Protein 4WVI (pdb70)

Radius of gyration: 27.49 Å; Cα contacts (8 Å, |Δi|>4): 1178; chains: 2; bounding box: 44×79×68 Å

Secondary structure (P-SEA, 3-state):
ccbbbbbbccccaaaaaaaaaaaaaaaccbbbbbbbcccccccccccccccccccccccccccaaaaaacccccccccaaaaaaccaaaaaaacccccccccccbbbbbbbbbcccccccccccccaaaaaaaaaaaacccccccccccccccccccccccccccccccccccccccccccaaaaaaaaaaaaaaaaccccccccaaaaaaaaaaccccbbbbcccaaaaaaaaccbbbbbcccccccccccccccccbbbbbcccccaaaaaaaaccccccaaaaaaaaaaccccccccaaaaaaaaccaaaaaaaaaaaaccccccccaaaaaaaaaaaaaaaaaaccccaaaaaaaaaaaaabbbbbbbbcccccccccccbbbbbbcccccccccccccbbbbcccccbbbbbbbcccccbbbbbcccccccccbbbbcccaaaaaacccccccccccccccccccccccccccccbbbbbbcccccccccccccccccccccbbbbbbbccccccc/cccccbbbbcc

InterPro domains:
  IPR006059 Bacterial-type extracellular solute-binding protein [PF01547] (46-314)
  IPR006060 Maltose/Cyclodextrin ABC transporter, substrate-binding protein [PR00181] (36-54)
  IPR006060 Maltose/Cyclodextrin ABC transporter, substrate-binding protein [PR00181] (70-88)
  IPR006060 Maltose/Cyclodextrin ABC transporter, substrate-binding protein [PR00181] (130-149)
  IPR006060 Maltose/Cyclodextrin ABC transporter, substrate-binding protein [PR00181] (151-170)
  IPR006060 Maltose/Cyclodextrin ABC transporter, substrate-binding protein [PR00181] (171-190)
  IPR006060 Maltose/Cyclodextrin ABC transporter, substrate-binding protein [PR00181] (233-252)
  IPR006060 Maltose/Cyclodextrin ABC transporter, substrate-binding protein [PR00181] (299-320)
  IPR006060 Maltose/Cyclodextrin ABC transporter, substrate-binding protein [PR00181] (357-376)
  IPR006061 Solute-binding family 1, conserved site [PS01037] (133-150)

Solvent-accessible surface area: 24116 Å² total; per-residue (Å²): 172,153,70,0,30,0,24,3,34,37,37,24,1,62,93,2,2,29,98,8,1,117,102,0,73,160,76,55,56,31,36,24,56,28,74,84,42,192,73,0,23,77,23,0,59,143,43,1,81,79,90,29,1,12,0,0,3,47,14,2,6,47,1,0,20,11,17,32,72,34,25,20,14,89,8,91,10,91,76,70,8,58,97,99,1,56,92,104,0,10,97,8,1,102,28,106,59,100,13,8,0,0,0,2,0,6,8,0,0,2,1,0,22,10,90,109,33,13,97,120,41,8,73,40,3,79,80,2,43,78,25,2,41,126,6,96,96,120,69,59,15,0,2,38,1,9,5,53,70,4,37,14,0,4,1,2,2,5,2,44,38,7,62,3,8,72,117,101,158,59,57,53,70,53,180,44,13,1,1,45,44,82,5,0,59,25,0,0,58,31,0,13,57,2,22,150,92,165,34,16,90,26,108,8,48,55,70,82,3,38,44,7,1,24,138,15,78,0,0,0,6,2,9,1,0,11,4,2,22,56,3,77,110,38,176,22,71,34,8,21,36,70,6,2,37,10,111,57,72,34,3,68,1,13,10,0,1,5,0,0,0,6,6,37,58,7,72,7,72,130,50,0,69,68,0,0,14,77,33,2,1,32,56,127,4,0,98,24,6,26,86,38,40,16,7,0,6,2,0,6,68,60,25,13,109,96,27,54,149,38,107,66,9,55,11,0,51,79,2,10,122,97,18,94,70,7,3,18,27,51,18,2,54,30,0,21,139,4,1,55,55,2,2,53,27,4,13,58,60,131,42,82,18,86,88,2,1,139,66,2,46,88,78,0,23,30,71,76,39,79,12,37,1,37,29,102,17,0,32,48,39,2,104,89,43,63,210,17,42,0,48,59,30,30,210,70,107,56,22,108,81,27,32,3,0,0,2,93,36,77,116,145,38,24,55,0,4,20,0,3,0,25,44,48,10,92,1,40,0,110,64,30,37,2,65,13,88,62,61,138,58,102,12,92,49,3,75,121,18,60,149,114,85,173,32,116,117,6,15,19,90,26,58,0,73,94,18,69,95,19,66,109,93,30,21,61,2,37,187,22,46,16,0,0,0,0,0,29,3,68,96,12,64,0,0,62,69,72,0,4,6,44,64,91,49,20,20,0,50,10,58,101,210,144,198,51,130,95,178,192,82,28,79,33,67,102,72,56,78,0,97,15

Structure (mmCIF, N/CA/C/O backbone):
data_4WVI
#
_entry.id   4WVI
#
_cell.length_a   63.989
_cell.length_b   80.232
_cell.length_c   119.879
_cell.angle_alpha   90.000
_cell.angle_beta   90.000
_cell.angle_gamma   90.000
#
_symmetry.space_group_name_H-M   'P 21 21 21'
#
loop_
_entity.id
_entity.type
_entity.pdbx_description
1 polymer 'Maltose-binding periplasmic protein,Signal peptidase IB'
2 polymer 'substrate peptide (pep2)'
3 branched alpha-D-glucopyranose-(1-4)-alpha-D-glucopyranose
4 water water
#
loop_
_atom_site.group_PDB
_atom_site.id
_atom_site.type_symbol
_atom_site.label_atom_id
_atom_site.label_alt_id
_atom_site.label_comp_id
_atom_site.label_asym_id
_atom_site.label_entity_id
_atom_site.label_seq_id
_atom_site.pdbx_PDB_ins_code
_atom_site.Cartn_x
_atom_site.Cartn_y
_atom_site.Cartn_z
_atom_site.occupancy
_atom_site.B_iso_or_equiv
_atom_site.auth_seq_id
_atom_site.auth_comp_id
_atom_site.auth_asym_id
_atom_site.auth_atom_id
_atom_site.pdbx_PDB_model_num
ATOM 1 N N . HIS A 1 10 ? 24.371 42.124 20.056 1.00 43.99 10 HIS A N 1
ATOM 2 C CA . HIS A 1 10 ? 23.596 43.223 20.721 1.00 44.96 10 HIS A CA 1
ATOM 3 C C . HIS A 1 10 ? 23.709 44.577 20.018 1.00 46.27 10 HIS A C 1
ATOM 4 O O . HIS A 1 10 ? 22.765 45.366 20.040 1.00 46.36 10 HIS A O 1
ATOM 11 N N . HIS A 1 11 ? 24.854 44.839 19.395 1.00 48.90 11 HIS A N 1
ATOM 12 C CA . HIS A 1 11 ? 25.126 46.152 18.819 1.00 54.08 11 HIS A CA 1
ATOM 13 C C . HIS A 1 11 ? 24.376 46.424 17.510 1.00 53.56 11 HIS A C 1
ATOM 14 O O . HIS A 1 11 ? 23.903 47.537 17.304 1.00 50.70 11 HIS A O 1
ATOM 21 N N . MET A 1 12 ? 24.238 45.401 16.661 1.00 52.76 12 MET A N 1
ATOM 22 C CA . MET A 1 12 ? 23.766 45.580 15.278 1.00 50.53 12 MET A CA 1
ATOM 23 C C . MET A 1 12 ? 22.591 44.661 14.865 1.00 42.88 12 MET A C 1
ATOM 24 O O . MET A 1 12 ? 22.096 43.872 15.672 1.00 46.85 12 MET A O 1
ATOM 29 N N . LEU A 1 13 ? 22.116 44.824 13.627 1.00 34.16 13 LEU A N 1
ATOM 30 C CA . LEU A 1 13 ? 21.084 43.945 13.038 1.00 29.46 13 LEU A CA 1
ATOM 31 C C . LEU A 1 13 ? 21.676 43.180 11.874 1.00 25.74 13 LEU A C 1
ATOM 32 O O . LEU A 1 13 ? 22.337 43.762 11.018 1.00 25.68 13 LEU A O 1
ATOM 37 N N . VAL A 1 14 ? 21.437 41.878 11.863 1.00 23.24 14 VAL A N 1
ATOM 38 C CA . VAL A 1 14 ? 21.836 41.020 10.766 1.00 23.02 14 VAL A CA 1
ATOM 39 C C . VAL A 1 14 ? 20.565 40.593 10.041 1.00 21.24 14 VAL A C 1
ATOM 40 O O . VAL A 1 14 ? 19.603 40.177 10.667 1.00 20.71 14 VAL A O 1
ATOM 44 N N . ILE A 1 15 ? 20.573 40.733 8.726 1.00 21.61 15 ILE A N 1
ATOM 45 C CA . ILE A 1 15 ? 19.398 40.478 7.917 1.00 21.74 15 ILE A CA 1
ATOM 46 C C . ILE A 1 15 ? 19.744 39.497 6.816 1.00 22.05 15 ILE A C 1
ATOM 47 O O . ILE A 1 15 ? 20.751 39.659 6.117 1.00 22.00 15 ILE A O 1
ATOM 52 N N . TRP A 1 16 ? 18.888 38.486 6.670 1.00 21.53 16 TRP A N 1
ATOM 53 C CA . TRP A 1 16 ? 19.000 37.517 5.596 1.00 21.04 16 TRP A CA 1
ATOM 54 C C . TRP A 1 16 ? 17.897 37.766 4.574 1.00 19.64 16 TRP A C 1
ATOM 55 O O . TRP A 1 16 ? 16.733 37.907 4.947 1.00 18.51 16 TRP A O 1
ATOM 66 N N . ILE A 1 17 ? 18.274 37.827 3.293 1.00 19.35 17 ILE A N 1
ATOM 67 C CA . ILE A 1 17 ? 17.311 37.947 2.200 1.00 19.78 17 ILE A CA 1
ATOM 68 C C . ILE A 1 17 ? 17.841 37.172 1.003 1.00 20.30 17 ILE A C 1
ATOM 69 O O . ILE A 1 17 ? 19.049 36.981 0.866 1.00 19.27 17 ILE A O 1
ATOM 74 N N . ASN A 1 18 ? 16.947 36.701 0.142 1.00 21.09 18 ASN A N 1
ATOM 75 C CA . ASN A 1 18 ? 17.376 35.844 -0.950 1.00 21.50 18 ASN A CA 1
ATOM 76 C C . ASN A 1 18 ? 18.216 36.578 -1.994 1.00 21.07 18 ASN A C 1
ATOM 77 O O . ASN A 1 18 ? 18.024 37.765 -2.249 1.00 19.19 18 ASN A O 1
ATOM 82 N N . GLY A 1 19 ? 19.125 35.832 -2.627 1.00 22.16 19 GLY A N 1
ATOM 83 C CA . GLY A 1 19 ? 20.092 36.402 -3.538 1.00 22.59 19 GLY A CA 1
ATOM 84 C C . GLY A 1 19 ? 19.511 36.972 -4.814 1.00 23.06 19 GLY A C 1
ATOM 85 O O . GLY A 1 19 ? 20.202 37.687 -5.531 1.00 24.49 19 GLY A O 1
ATOM 86 N N . ASP A 1 20 ? 18.250 36.654 -5.108 1.00 22.52 20 ASP A N 1
ATOM 87 C CA . ASP A 1 20 ? 17.575 37.209 -6.285 1.00 22.17 20 ASP A CA 1
ATOM 88 C C . ASP A 1 20 ? 16.845 38.531 -5.999 1.00 21.48 20 ASP A C 1
ATOM 89 O O . ASP A 1 20 ? 16.295 39.139 -6.911 1.00 20.86 20 ASP A O 1
ATOM 94 N N . LYS A 1 21 ? 16.872 38.986 -4.746 1.00 20.80 21 LYS A N 1
ATOM 95 C CA . LYS A 1 21 ? 16.163 40.200 -4.331 1.00 20.40 21 LYS A CA 1
ATOM 96 C C . LYS A 1 21 ? 17.124 41.400 -4.243 1.00 20.03 21 LYS A C 1
ATOM 97 O O . LYS A 1 21 ? 18.338 41.260 -4.409 1.00 18.29 21 LYS A O 1
ATOM 103 N N . GLY A 1 22 ? 16.574 42.580 -3.995 1.00 20.17 22 GLY A N 1
ATOM 104 C CA . GLY A 1 22 ? 17.371 43.807 -4.030 1.00 21.14 22 GLY A CA 1
ATOM 105 C C . GLY A 1 22 ? 18.186 44.036 -2.766 1.00 20.69 22 GLY A C 1
ATOM 106 O O . GLY A 1 22 ? 17.949 45.007 -2.046 1.00 20.87 22 GLY A O 1
ATOM 107 N N . TYR A 1 23 ? 19.154 43.164 -2.501 1.00 21.08 23 TYR A N 1
ATOM 108 C CA . TYR A 1 23 ? 19.883 43.211 -1.228 1.00 21.61 23 TYR A CA 1
ATOM 109 C C . TYR A 1 23 ? 20.811 44.413 -1.090 1.00 21.34 23 TYR A C 1
ATOM 110 O O . TYR A 1 23 ? 21.033 44.874 0.019 1.00 20.03 23 TYR A O 1
ATOM 119 N N . ASN A 1 24 ? 21.343 44.905 -2.202 1.00 21.55 24 ASN A N 1
ATOM 120 C CA . ASN A 1 24 ? 22.060 46.173 -2.196 1.00 23.76 24 ASN A CA 1
ATOM 121 C C . ASN A 1 24 ? 21.170 47.360 -1.848 1.00 23.04 24 ASN A C 1
ATOM 122 O O . ASN A 1 24 ? 21.575 48.226 -1.081 1.00 23.01 24 ASN A O 1
ATOM 127 N N . GLY A 1 25 ? 19.959 47.395 -2.393 1.00 22.05 25 GLY A N 1
ATOM 128 C CA . GLY A 1 25 ? 18.994 48.423 -2.014 1.00 21.19 25 GLY A CA 1
ATOM 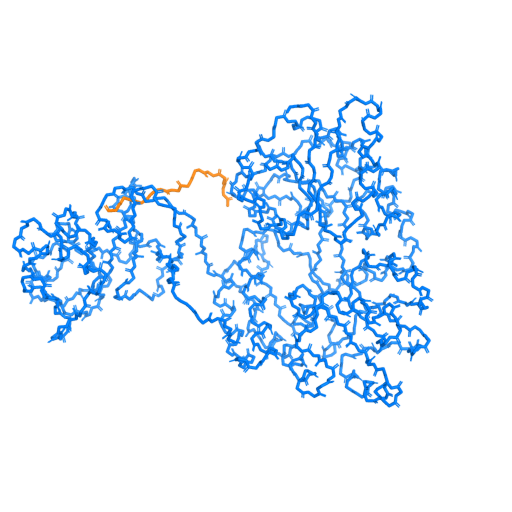129 C C . GLY A 1 25 ? 18.653 48.349 -0.539 1.00 20.77 25 GLY A C 1
AT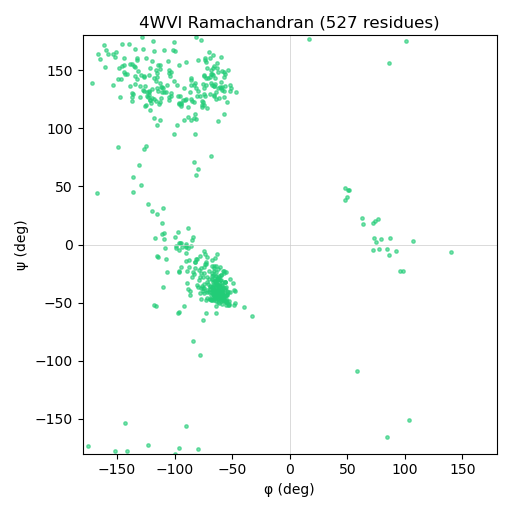OM 130 O O . GLY A 1 25 ? 18.579 49.371 0.150 1.00 20.19 25 GLY A O 1
ATOM 131 N N . LEU A 1 26 ? 18.445 47.137 -0.043 1.00 19.99 26 LEU A N 1
ATOM 132 C CA . LEU A 1 26 ? 18.145 46.946 1.365 1.00 20.76 26 LEU A CA 1
ATOM 133 C C . LEU A 1 26 ? 19.314 47.403 2.258 1.00 21.13 26 LEU A C 1
ATOM 134 O O . LEU A 1 26 ? 19.082 47.924 3.363 1.00 21.36 26 LEU A O 1
ATOM 139 N N . ALA A 1 27 ? 20.543 47.203 1.785 1.00 21.89 27 ALA A N 1
ATOM 140 C CA . ALA A 1 27 ? 21.729 47.680 2.501 1.00 23.63 27 ALA A CA 1
ATOM 141 C C . ALA A 1 27 ? 21.758 49.206 2.575 1.00 25.13 27 ALA A C 1
ATOM 142 O O . ALA A 1 27 ? 22.204 49.757 3.582 1.00 25.47 27 ALA A O 1
ATOM 144 N N . GLN A 1 28 ? 21.264 49.879 1.537 1.00 25.51 28 GLN A N 1
ATOM 145 C CA . GLN A 1 28 ? 21.143 51.337 1.557 1.00 26.50 28 GLN A CA 1
ATOM 146 C C . GLN A 1 28 ? 20.175 51.813 2.631 1.00 25.90 28 GLN A C 1
ATOM 147 O O . GLN A 1 28 ? 20.466 52.770 3.347 1.00 25.25 28 GLN A O 1
ATOM 153 N N . VAL A 1 29 ? 19.033 51.144 2.759 1.00 24.15 29 VAL A N 1
ATOM 154 C CA . VAL A 1 29 ? 18.122 51.432 3.854 1.00 23.44 29 VAL A CA 1
ATOM 155 C C . VAL A 1 29 ? 18.850 51.210 5.198 1.00 24.10 29 VAL A C 1
ATOM 156 O O . VAL A 1 29 ? 18.706 51.997 6.143 1.00 23.59 29 VAL A O 1
ATOM 160 N N . GLY A 1 30 ? 19.625 50.138 5.276 1.00 23.11 30 GLY A N 1
ATOM 161 C CA . GLY A 1 30 ? 20.436 49.857 6.457 1.00 23.93 30 GLY A CA 1
ATOM 162 C C . GLY A 1 30 ? 21.420 50.979 6.786 1.00 24.75 30 GLY A C 1
ATOM 163 O O . GLY A 1 30 ? 21.599 51.312 7.960 1.00 23.25 30 GLY A O 1
ATOM 164 N N . LYS A 1 31 ? 22.050 51.552 5.763 1.00 25.80 31 LYS A N 1
ATOM 165 C CA . LYS A 1 31 ? 22.985 52.670 5.951 1.00 28.19 31 LYS A CA 1
ATOM 166 C C . LYS A 1 31 ? 22.282 53.920 6.508 1.00 28.17 31 LYS A C 1
ATOM 167 O O . LYS A 1 31 ? 22.797 54.590 7.412 1.00 26.55 31 LYS A O 1
ATOM 173 N N . LYS A 1 32 ? 21.099 54.220 5.979 1.00 26.56 32 LYS A N 1
ATOM 174 C CA . LYS A 1 32 ? 20.266 55.284 6.522 1.00 27.86 32 LYS A CA 1
ATOM 175 C C . LYS A 1 32 ? 19.945 55.055 8.011 1.00 26.85 32 LYS A C 1
ATOM 176 O O . LYS A 1 32 ? 20.093 55.968 8.813 1.00 26.81 32 LYS A O 1
ATOM 182 N N . PHE A 1 33 ? 19.529 53.846 8.382 1.00 25.24 33 PHE A N 1
ATOM 183 C CA . PHE A 1 33 ? 19.233 53.507 9.777 1.00 24.90 33 PHE A CA 1
ATOM 184 C C . PHE A 1 33 ? 20.481 53.708 10.642 1.00 27.35 33 PHE A C 1
ATOM 185 O O . PHE A 1 33 ? 20.387 54.194 11.773 1.00 26.36 33 PHE A O 1
ATOM 193 N N . GLU A 1 34 ? 21.634 53.314 10.109 1.00 28.55 34 GLU A N 1
ATOM 194 C CA . GLU A 1 34 ? 22.896 53.486 10.811 1.00 32.76 34 GLU A CA 1
ATOM 195 C C . GLU A 1 34 ? 23.218 54.964 10.970 1.00 33.27 34 GLU A C 1
ATOM 196 O O . GLU A 1 34 ? 23.586 55.395 12.054 1.00 35.53 34 GLU A O 1
ATOM 202 N N . LYS A 1 35 ? 23.063 55.735 9.901 1.00 35.24 35 LYS A N 1
ATOM 203 C CA . LYS A 1 35 ? 23.332 57.170 9.964 1.00 37.74 35 LYS A CA 1
ATOM 204 C C . LYS A 1 35 ? 22.471 57.852 11.029 1.00 35.98 35 LYS A C 1
ATOM 205 O O . LYS A 1 35 ? 22.998 58.627 11.815 1.00 35.99 35 LYS A O 1
ATOM 211 N N . ASP A 1 36 ? 21.172 57.535 11.075 1.00 33.36 36 ASP A N 1
ATOM 212 C CA . ASP A 1 36 ? 20.257 58.070 12.094 1.00 32.38 36 ASP A CA 1
ATOM 213 C C . ASP A 1 36 ? 20.506 57.560 13.516 1.00 32.92 36 ASP A C 1
ATOM 214 O O . ASP A 1 36 ? 20.370 58.317 14.480 1.00 33.77 36 ASP A O 1
ATOM 219 N N . THR A 1 37 ? 20.809 56.274 13.654 1.00 33.06 37 THR A N 1
ATOM 220 C CA . THR A 1 37 ? 20.796 55.614 14.964 1.00 32.48 37 THR A CA 1
ATOM 221 C C . THR A 1 37 ? 22.148 55.126 15.464 1.00 31.76 37 THR A C 1
ATOM 222 O O . THR A 1 37 ? 22.249 54.688 16.599 1.00 33.64 37 THR A O 1
ATOM 226 N N . GLY A 1 38 ? 23.162 55.134 14.617 1.00 32.17 38 GLY A N 1
ATOM 227 C CA . GLY A 1 38 ? 24.435 54.502 14.954 1.00 33.71 38 GLY A CA 1
ATOM 228 C C . GLY A 1 38 ? 24.458 52.975 14.968 1.00 34.01 38 GLY A C 1
ATOM 229 O O . GLY A 1 38 ? 25.515 52.389 15.126 1.00 35.22 38 GLY A O 1
ATOM 230 N N . ILE A 1 39 ? 23.313 52.324 14.773 1.00 34.25 39 ILE A N 1
ATOM 231 C CA . ILE A 1 39 ? 23.233 50.860 14.808 1.00 33.59 39 ILE A CA 1
ATOM 232 C C . ILE A 1 39 ? 23.521 50.274 13.421 1.00 32.18 39 ILE A C 1
ATOM 233 O O . ILE A 1 39 ? 22.797 50.556 12.456 1.00 31.48 39 ILE A O 1
ATOM 238 N N . LYS A 1 40 ? 24.574 49.468 13.319 1.00 29.91 40 LYS A N 1
ATOM 239 C CA . LYS A 1 40 ? 25.005 48.920 12.032 1.00 30.86 40 LYS A CA 1
ATOM 240 C C . LYS A 1 40 ? 24.028 47.840 11.560 1.00 29.71 40 LYS A C 1
ATOM 241 O O . LYS A 1 40 ? 23.490 47.088 12.366 1.00 29.77 40 LYS A O 1
ATOM 243 N N . VAL A 1 41 ? 23.805 47.793 10.252 1.00 29.24 41 VAL A N 1
ATOM 244 C CA . VAL A 1 41 ? 22.921 46.805 9.638 1.00 29.38 41 VAL A CA 1
ATOM 245 C C . VAL A 1 41 ? 23.722 46.012 8.624 1.00 27.14 41 VAL A C 1
ATOM 246 O O . VAL A 1 41 ? 24.332 46.586 7.749 1.00 27.64 41 VAL A O 1
ATOM 250 N N . THR A 1 42 ? 23.734 44.692 8.757 1.00 26.27 42 THR A N 1
ATOM 251 C CA . THR A 1 42 ? 24.455 43.844 7.818 1.00 25.74 42 THR A CA 1
ATOM 252 C C . THR A 1 42 ? 23.496 42.939 7.047 1.00 24.20 42 THR A C 1
ATOM 253 O O . THR A 1 42 ? 22.758 42.167 7.647 1.00 23.14 42 THR A O 1
ATOM 257 N N . VAL A 1 43 ? 23.535 43.022 5.721 1.00 23.50 43 VAL A N 1
ATOM 258 C CA . VAL A 1 43 ? 22.648 42.237 4.879 1.00 23.21 43 VAL A CA 1
ATOM 259 C C . VAL A 1 43 ? 23.414 41.091 4.248 1.00 22.98 43 VAL A C 1
ATOM 260 O O . VAL A 1 43 ? 24.435 41.302 3.596 1.00 24.03 43 VAL A O 1
ATOM 264 N N . GLU A 1 44 ? 22.918 39.879 4.463 1.00 23.28 44 GLU A N 1
ATOM 265 C CA . GLU A 1 44 ? 23.497 38.675 3.881 1.00 24.53 44 GLU A CA 1
ATOM 266 C C . GLU A 1 44 ? 22.473 37.922 3.017 1.00 23.46 44 GLU A C 1
ATOM 267 O O . GLU A 1 44 ? 21.262 38.005 3.260 1.00 20.47 44 GLU A O 1
ATOM 273 N N . HIS A 1 45 ? 22.977 37.194 2.020 1.00 22.17 45 HIS A N 1
ATOM 274 C CA . HIS A 1 45 ? 22.133 36.380 1.150 1.00 23.26 45 HIS A CA 1
ATOM 275 C C . HIS A 1 45 ? 22.680 34.970 1.003 1.00 23.03 45 HIS A C 1
ATOM 276 O O . HIS A 1 45 ? 23.102 34.575 -0.078 1.00 24.22 45 HIS A O 1
ATOM 283 N N . PRO A 1 46 ? 22.646 34.186 2.087 1.00 23.51 46 PRO A N 1
ATOM 284 C CA . PRO A 1 46 ? 23.232 32.854 2.028 1.00 24.22 46 PRO A CA 1
ATOM 285 C C . PRO A 1 46 ? 22.445 31.918 1.125 1.00 24.70 46 PRO A C 1
ATOM 286 O O . PRO A 1 46 ? 21.220 32.022 1.023 1.00 24.25 46 PRO A O 1
ATOM 290 N N . TYR A 1 47 ? 23.156 31.012 0.478 1.00 24.56 47 TYR A N 1
ATOM 291 C CA . TYR A 1 47 ? 22.545 29.992 -0.368 1.00 24.71 47 TYR A CA 1
ATOM 292 C C . TYR A 1 47 ? 21.569 29.130 0.432 1.00 22.90 47 TYR A C 1
ATOM 293 O O . TYR A 1 47 ? 21.877 28.685 1.537 1.00 22.41 47 TYR A O 1
ATOM 302 N N . LYS A 1 48 ? 20.381 28.906 -0.114 1.00 22.50 48 LYS A N 1
ATOM 303 C CA . LYS A 1 48 ? 19.331 28.156 0.590 1.00 23.17 48 LYS A CA 1
ATOM 304 C C . LYS A 1 48 ? 19.114 28.635 2.025 1.00 22.17 48 LYS A C 1
ATOM 305 O O . LYS A 1 48 ? 19.021 27.850 2.969 1.00 21.67 48 LYS A O 1
ATOM 311 N N . LEU A 1 49 ? 18.981 29.944 2.187 1.00 21.65 49 LEU A N 1
ATOM 312 C CA . LEU A 1 49 ? 18.837 30.506 3.518 1.00 21.36 49 LEU A CA 1
ATOM 313 C C . LEU A 1 49 ? 17.581 29.995 4.204 1.00 21.54 49 LEU A C 1
ATOM 314 O O . LEU A 1 49 ? 17.553 29.873 5.431 1.00 21.94 49 LEU A O 1
ATOM 319 N N . GLU A 1 50 ? 16.553 29.683 3.411 1.00 21.47 50 GLU A N 1
ATOM 320 C CA . GLU A 1 50 ? 15.271 29.243 3.952 1.00 22.72 50 GLU A CA 1
ATOM 321 C C . GLU A 1 50 ? 15.382 27.885 4.624 1.00 23.27 50 GLU A C 1
ATOM 322 O O . GLU A 1 50 ? 14.572 27.569 5.492 1.00 23.72 50 GLU A O 1
ATOM 328 N N . GLU A 1 51 ? 16.375 27.101 4.207 1.00 24.32 51 GLU A N 1
ATOM 329 C CA . GLU A 1 51 ? 16.719 25.828 4.847 1.00 26.92 51 GLU A CA 1
ATOM 330 C C . GLU A 1 51 ? 17.693 26.017 6.008 1.00 27.31 51 GLU A C 1
ATOM 331 O O . GLU A 1 51 ? 17.557 25.360 7.027 1.00 29.86 51 GLU A O 1
ATOM 337 N N . LYS A 1 52 ? 18.677 26.903 5.852 1.00 28.24 52 LYS A N 1
ATOM 338 C CA . LYS A 1 52 ? 19.644 27.182 6.929 1.00 28.87 52 LYS A CA 1
ATOM 339 C C . LYS A 1 52 ? 19.012 27.827 8.173 1.00 29.13 52 LYS A C 1
ATOM 340 O O . LYS A 1 52 ? 19.458 27.586 9.301 1.00 29.83 52 LYS A O 1
ATOM 342 N N . PHE A 1 53 ? 17.962 28.627 7.999 1.00 29.70 53 PHE A N 1
ATOM 343 C CA . PHE A 1 53 ? 17.442 29.412 9.128 1.00 27.92 53 PHE A CA 1
ATOM 344 C C . PHE A 1 53 ? 17.074 28.613 10.384 1.00 30.42 53 PHE A C 1
ATOM 345 O O . PHE A 1 53 ? 17.476 29.001 11.482 1.00 30.82 53 PHE A O 1
ATOM 353 N N . PRO A 1 54 ? 16.305 27.513 10.244 1.00 31.81 54 PRO A N 1
ATOM 354 C CA . PRO A 1 54 ? 15.988 26.715 11.443 1.00 34.80 54 PRO A CA 1
ATOM 355 C C . PRO A 1 54 ? 17.220 26.130 12.132 1.00 37.84 54 PRO A C 1
ATOM 356 O O . PRO A 1 54 ? 17.257 26.068 13.359 1.00 41.47 54 PRO A O 1
ATOM 360 N N . GLN A 1 55 ? 18.222 25.737 11.346 1.00 41.95 55 GLN A N 1
ATOM 361 C CA . GLN A 1 55 ? 19.486 25.236 11.879 1.00 43.54 55 GLN A CA 1
ATOM 362 C C . GLN A 1 55 ? 20.070 26.215 12.886 1.00 44.55 55 GLN A C 1
ATOM 363 O O . GLN A 1 55 ? 20.428 25.829 13.995 1.00 45.06 55 GLN A O 1
ATOM 369 N N . VAL A 1 56 ? 20.182 27.481 12.482 1.00 42.60 56 VAL A N 1
ATOM 370 C CA . VAL A 1 56 ? 20.948 28.474 13.239 1.00 42.32 56 VAL A CA 1
ATOM 371 C C . VAL A 1 56 ? 20.111 29.328 14.181 1.00 42.66 56 VAL A C 1
ATOM 372 O O . VAL A 1 56 ? 20.643 29.871 15.138 1.00 45.14 56 VAL A O 1
ATOM 376 N N . ALA A 1 57 ? 18.814 29.445 13.914 1.00 41.80 57 ALA A N 1
ATOM 377 C CA . ALA A 1 57 ? 17.953 30.421 14.601 1.00 44.76 57 ALA A CA 1
ATOM 378 C C . ALA A 1 57 ? 18.223 30.585 16.104 1.00 48.18 57 ALA A C 1
ATOM 379 O O . ALA A 1 57 ? 18.429 31.707 16.580 1.00 48.58 57 ALA A O 1
ATOM 381 N N . ALA A 1 58 ? 18.209 29.473 16.837 1.00 51.95 58 ALA A N 1
ATOM 382 C CA . ALA A 1 58 ? 18.517 29.474 18.272 1.00 55.64 58 ALA A CA 1
ATOM 383 C C . ALA A 1 58 ? 19.966 29.895 18.517 1.00 58.97 58 ALA A C 1
ATOM 384 O O . ALA A 1 58 ? 20.227 30.889 19.195 1.00 57.83 58 ALA A O 1
ATOM 386 N N . THR A 1 59 ? 20.896 29.137 17.938 1.00 62.59 59 THR A N 1
ATOM 387 C CA . THR A 1 59 ? 22.333 29.393 18.060 1.00 63.73 59 THR A CA 1
ATOM 388 C C . THR A 1 59 ? 22.750 30.676 17.336 1.00 66.09 59 THR A C 1
ATOM 389 O O . THR A 1 59 ? 23.338 30.624 16.252 1.00 61.02 59 THR A O 1
ATOM 391 N N . GLY A 1 60 ? 22.452 31.820 17.949 1.00 67.60 60 GLY A N 1
ATOM 392 C CA . GLY A 1 60 ? 22.707 33.127 17.341 1.00 66.90 60 GLY A CA 1
ATOM 393 C C . GLY A 1 60 ? 24.158 33.364 16.964 1.00 64.77 60 GLY A C 1
ATOM 394 O O . GLY A 1 60 ? 24.541 33.216 15.802 1.00 59.40 60 GLY A O 1
ATOM 395 N N . GLY A 1 62 ? 22.183 33.114 14.075 1.00 31.54 62 GLY A N 1
ATOM 396 C CA . GLY A 1 62 ? 21.257 33.412 12.980 1.00 30.57 62 GLY A CA 1
ATOM 397 C C . GLY A 1 62 ? 20.999 34.907 12.818 1.00 29.08 62 GLY A C 1
ATOM 398 O O . GLY A 1 62 ? 21.489 35.714 13.601 1.00 29.40 62 GLY A O 1
ATOM 399 N N . PRO A 1 63 ? 20.214 35.289 11.800 1.00 26.21 63 PRO A N 1
ATOM 400 C CA . PRO A 1 63 ? 19.887 36.698 11.593 1.00 23.62 63 PRO A CA 1
ATOM 401 C C . PRO A 1 63 ? 18.894 37.219 12.604 1.00 21.64 63 PRO A C 1
ATOM 402 O O . PRO A 1 63 ? 18.142 36.446 13.180 1.00 21.70 63 PRO A O 1
ATOM 406 N N . ASP A 1 64 ? 18.854 38.531 12.786 1.00 20.37 64 ASP A N 1
ATOM 407 C CA . ASP A 1 64 ? 17.780 39.139 13.571 1.00 20.04 64 ASP A CA 1
ATOM 408 C C . ASP A 1 64 ? 16.490 39.197 12.777 1.00 18.66 64 ASP A C 1
ATOM 409 O O . ASP A 1 64 ? 15.411 39.076 13.347 1.00 18.86 64 ASP A O 1
ATOM 414 N N . ILE A 1 65 ? 16.628 39.425 11.477 1.00 18.13 65 ILE A N 1
ATOM 415 C CA . ILE A 1 65 ? 15.504 39.529 10.561 1.00 17.89 65 ILE A CA 1
ATOM 416 C C . ILE A 1 65 ? 15.719 38.590 9.383 1.00 17.66 65 ILE A C 1
ATOM 417 O O . ILE A 1 65 ? 16.787 38.568 8.779 1.00 17.59 65 ILE A O 1
ATOM 422 N N . ILE A 1 66 ? 14.681 37.831 9.047 1.00 17.72 66 ILE A N 1
ATOM 423 C CA . ILE A 1 66 ? 14.730 36.968 7.865 1.00 17.42 66 ILE A CA 1
ATOM 424 C C . ILE A 1 66 ? 13.599 37.326 6.898 1.00 16.50 66 ILE A C 1
ATOM 425 O O . ILE A 1 66 ? 12.434 37.423 7.308 1.00 16.33 66 ILE A O 1
ATOM 430 N N . PHE A 1 67 ? 13.968 37.486 5.635 1.00 15.82 67 PHE A N 1
ATOM 431 C CA . PHE A 1 67 ? 13.040 37.755 4.545 1.00 16.39 67 PHE A CA 1
ATOM 432 C C . PHE A 1 67 ? 12.847 36.493 3.708 1.00 16.11 67 PHE A C 1
ATOM 433 O O . PHE A 1 67 ? 13.817 35.884 3.262 1.00 16.87 67 PHE A O 1
ATOM 441 N N . TRP A 1 68 ? 11.598 36.111 3.511 1.00 15.92 68 TRP A N 1
ATOM 442 C CA . TRP A 1 68 ? 11.230 35.048 2.577 1.00 15.99 68 TRP A CA 1
ATOM 443 C C . TRP A 1 68 ? 9.746 35.222 2.238 1.00 15.65 68 TRP A C 1
ATOM 444 O O . TRP A 1 68 ? 9.030 36.009 2.876 1.00 15.08 68 TRP A O 1
ATOM 455 N N . ALA A 1 69 ? 9.279 34.520 1.211 1.00 14.32 69 ALA A N 1
ATOM 456 C CA . ALA A 1 69 ? 7.873 34.469 0.959 1.00 13.74 69 ALA A CA 1
ATOM 457 C C . ALA A 1 69 ? 7.185 33.895 2.191 1.00 13.21 69 ALA A C 1
ATOM 458 O O . ALA A 1 69 ? 7.766 33.088 2.925 1.00 12.68 69 ALA A O 1
ATOM 460 N N . HIS A 1 70 ? 5.957 34.325 2.420 1.00 12.69 70 HIS A N 1
ATOM 461 C CA . HIS A 1 70 ? 5.210 33.961 3.626 1.00 12.64 70 HIS A CA 1
ATOM 462 C C . HIS A 1 70 ? 5.012 32.461 3.853 1.00 13.12 70 HIS A C 1
ATOM 463 O O . HIS A 1 70 ? 4.735 32.047 4.980 1.00 12.81 70 HIS A O 1
ATOM 470 N N . ASP A 1 71 ? 5.093 31.651 2.804 1.00 13.56 71 ASP A N 1
ATOM 471 C CA . ASP A 1 71 ? 4.763 30.238 2.929 1.00 14.84 71 ASP A CA 1
ATOM 472 C C . ASP A 1 71 ? 5.645 29.496 3.947 1.00 16.28 71 ASP A C 1
ATOM 473 O O . ASP A 1 71 ? 5.179 28.541 4.558 1.00 17.17 71 ASP A O 1
ATOM 478 N N . ARG A 1 72 ? 6.895 29.928 4.126 1.00 17.19 72 ARG A N 1
ATOM 479 C CA . ARG A 1 72 ? 7.826 29.222 5.031 1.00 18.80 72 ARG A CA 1
ATOM 480 C C . ARG A 1 72 ? 7.646 29.572 6.507 1.00 19.68 72 ARG A C 1
ATOM 481 O O . ARG A 1 72 ? 8.199 28.881 7.371 1.00 20.06 72 ARG A O 1
ATOM 489 N N . PHE A 1 73 ? 6.892 30.624 6.803 1.00 18.94 73 PHE A N 1
ATOM 490 C CA . PHE A 1 73 ? 6.899 31.201 8.145 1.00 19.99 73 PHE A CA 1
ATOM 491 C C . PHE A 1 73 ? 6.093 30.434 9.174 1.00 19.95 73 PHE A C 1
ATOM 492 O O . PHE A 1 73 ? 6.433 30.483 10.357 1.00 18.17 73 PHE A O 1
ATOM 500 N N . GLY A 1 74 ? 5.048 29.722 8.747 1.00 18.95 74 GLY A N 1
ATOM 501 C CA . GLY A 1 74 ? 4.249 28.944 9.687 1.00 19.46 74 GLY A CA 1
ATOM 502 C C . GLY A 1 74 ? 5.062 27.807 10.265 1.00 20.16 74 GLY A C 1
ATOM 503 O O . GLY A 1 74 ? 4.957 27.486 11.454 1.00 20.70 74 GLY A O 1
ATOM 504 N N . GLY A 1 75 ? 5.860 27.179 9.416 1.00 19.92 75 GLY A N 1
ATOM 505 C CA . GLY A 1 75 ? 6.823 26.180 9.872 1.00 20.11 75 GLY A CA 1
ATOM 506 C C . GLY A 1 75 ? 7.780 26.770 10.899 1.00 19.84 75 GLY A C 1
ATOM 507 O O . GLY A 1 75 ? 8.015 26.172 11.968 1.00 18.74 75 GLY A O 1
ATOM 508 N N . TYR A 1 76 ? 8.314 27.950 10.592 1.00 19.32 76 TYR A N 1
ATOM 509 C CA . TYR A 1 76 ? 9.223 28.621 11.522 1.00 19.84 76 TYR A CA 1
ATOM 510 C C . TYR A 1 76 ? 8.520 28.961 12.824 1.00 20.58 76 TYR A C 1
ATOM 511 O O . TYR A 1 76 ? 9.069 28.680 13.894 1.00 21.79 76 TYR A O 1
ATOM 520 N N . ALA A 1 77 ? 7.313 29.522 12.751 1.00 20.96 77 ALA A N 1
ATOM 521 C CA . ALA A 1 77 ? 6.533 29.824 13.961 1.00 23.26 77 ALA A CA 1
ATOM 522 C C . ALA A 1 77 ? 6.210 28.589 14.811 1.00 26.40 77 ALA A C 1
ATOM 523 O O . ALA A 1 77 ? 6.347 28.626 16.046 1.00 28.22 77 ALA A O 1
ATOM 525 N N . CYS A 1 78 ? 5.752 27.518 14.155 1.00 26.09 78 CYS A N 1
ATOM 526 C CA . CYS A 1 78 ? 5.501 26.220 14.812 1.00 27.82 78 CYS A CA 1
ATOM 527 C C . CYS A 1 78 ? 6.739 25.660 15.526 1.00 27.47 78 CYS A C 1
ATOM 528 O O . CYS A 1 78 ? 6.630 24.980 16.542 1.00 28.39 78 CYS A O 1
ATOM 531 N N . SER A 1 79 ? 7.911 25.945 14.980 1.00 27.44 79 SER A N 1
ATOM 532 C CA . SER A 1 79 ? 9.166 25.550 15.601 1.00 28.63 79 SER A CA 1
ATOM 533 C C . SER A 1 79 ? 9.648 26.549 16.664 1.00 28.56 79 SER A C 1
ATOM 534 O O . SER A 1 79 ? 10.734 26.385 17.199 1.00 29.63 79 SER A O 1
ATOM 537 N N . GLY A 1 80 ? 8.860 27.583 16.948 1.00 29.07 80 GLY A N 1
ATOM 538 C CA . GLY A 1 80 ? 9.199 28.553 17.985 1.00 29.23 80 GLY A CA 1
ATOM 539 C C . GLY A 1 80 ? 10.312 29.522 17.623 1.00 28.96 80 GLY A C 1
ATOM 540 O O . GLY A 1 80 ? 10.906 30.151 18.512 1.00 29.90 80 GLY A O 1
ATOM 541 N N . LEU A 1 81 ? 10.577 29.688 16.328 1.00 26.58 81 LEU A N 1
ATOM 542 C CA . LEU A 1 81 ? 11.728 30.468 15.890 1.00 26.19 81 LEU A CA 1
ATOM 543 C C . LEU A 1 81 ? 11.490 31.962 15.664 1.00 24.94 81 LEU A C 1
ATOM 544 O O . LEU A 1 81 ? 12.449 32.708 15.416 1.00 24.21 81 LEU A O 1
ATOM 549 N N . LEU A 1 82 ? 10.236 32.391 15.738 1.00 23.87 82 LEU A N 1
ATOM 550 C CA . LEU A 1 82 ? 9.852 33.751 15.404 1.00 24.73 82 LEU A CA 1
ATOM 551 C C . LEU A 1 82 ? 9.163 34.449 16.571 1.00 24.74 82 LEU A C 1
ATOM 552 O O . LEU A 1 82 ? 8.420 33.828 17.325 1.00 26.06 82 LEU A O 1
ATOM 557 N N . ALA A 1 83 ? 9.397 35.749 16.690 1.00 23.92 83 ALA A N 1
ATOM 558 C CA . ALA A 1 83 ? 8.672 36.582 17.631 1.00 24.53 83 ALA A CA 1
ATOM 559 C C . ALA A 1 83 ? 7.372 37.059 16.993 1.00 25.68 83 ALA A C 1
ATOM 560 O O . ALA A 1 83 ? 7.322 37.326 15.797 1.00 24.10 83 ALA A O 1
ATOM 562 N N . GLU A 1 84 ? 6.321 37.133 17.798 1.00 26.62 84 GLU A N 1
ATOM 563 C CA . GLU A 1 84 ? 5.091 37.790 17.402 1.00 28.68 84 GLU A CA 1
ATOM 564 C C . GLU A 1 84 ? 5.420 39.252 17.189 1.00 29.70 84 GLU A C 1
ATOM 565 O O . GLU A 1 84 ? 6.084 39.857 18.025 1.00 29.89 84 GLU A O 1
ATOM 571 N N . ILE A 1 85 ? 4.996 39.820 16.069 1.00 29.22 85 ILE A N 1
ATOM 572 C CA . ILE A 1 85 ? 5.227 41.241 15.842 1.00 29.49 85 ILE A CA 1
ATOM 573 C C . ILE A 1 85 ? 4.054 42.041 16.393 1.00 28.95 85 ILE A C 1
ATOM 574 O O . ILE A 1 85 ? 2.955 41.519 16.537 1.00 30.33 85 ILE A O 1
ATOM 579 N N . THR A 1 86 ? 4.308 43.309 16.694 1.00 30.93 86 THR A N 1
ATOM 580 C CA . THR A 1 86 ? 3.377 44.139 17.462 1.00 31.20 86 THR A CA 1
ATOM 581 C C . THR A 1 86 ? 3.079 45.490 16.800 1.00 31.61 86 THR A C 1
ATOM 582 O O . THR A 1 86 ? 3.197 46.528 17.445 1.00 30.39 86 THR A O 1
ATOM 586 N N . PRO A 1 87 ? 2.701 45.497 15.508 1.00 31.69 87 PRO A N 1
ATOM 587 C CA . PRO A 1 87 ? 2.351 46.778 14.894 1.00 31.98 87 PRO A CA 1
ATOM 588 C C . PRO A 1 87 ? 1.066 47.345 15.469 1.00 32.38 87 PRO A C 1
ATOM 589 O O . PRO A 1 87 ? 0.120 46.602 15.681 1.00 31.39 87 PRO A O 1
ATOM 593 N N . ASP A 1 88 ? 1.019 48.649 15.708 1.00 33.94 88 ASP A N 1
ATOM 594 C CA . ASP A 1 88 ? -0.222 49.255 16.197 1.00 37.45 88 ASP A CA 1
ATOM 595 C C . ASP A 1 88 ? -1.238 49.418 15.051 1.00 38.63 88 ASP A C 1
ATOM 596 O O . ASP A 1 88 ? -0.940 49.104 13.895 1.00 37.04 88 ASP A O 1
ATOM 601 N N . LYS A 1 89 ? -2.437 49.883 15.392 1.00 38.68 89 LYS A N 1
ATOM 602 C CA . LYS A 1 89 ? -3.529 50.055 14.437 1.00 38.05 89 LYS A CA 1
ATOM 603 C C . LYS A 1 89 ? -3.155 50.967 13.283 1.00 36.66 89 LYS A C 1
ATOM 604 O O . LYS A 1 89 ? -3.428 50.644 12.121 1.00 37.53 89 LYS A O 1
ATOM 606 N N . ALA A 1 90 ? -2.547 52.102 13.613 1.00 34.66 90 ALA A N 1
ATOM 607 C CA . ALA A 1 90 ? -2.131 53.092 12.625 1.00 33.70 90 ALA A CA 1
ATOM 608 C C . ALA A 1 90 ? -1.240 52.470 11.564 1.00 32.72 90 ALA A C 1
ATOM 609 O O . ALA A 1 90 ? -1.385 52.745 10.363 1.00 30.74 90 ALA A O 1
ATOM 611 N N . PHE A 1 91 ? -0.305 51.644 12.019 1.00 30.37 91 PHE A N 1
ATOM 612 C CA . PHE A 1 91 ? 0.624 51.018 11.110 1.00 28.75 91 PHE A CA 1
ATOM 613 C C . PHE A 1 91 ? -0.055 49.956 10.269 1.00 27.91 91 PHE A C 1
ATOM 614 O O . PHE A 1 91 ? 0.149 49.919 9.073 1.00 27.58 91 PHE A O 1
ATOM 622 N N . GLN A 1 92 ? -0.853 49.094 10.888 1.00 27.51 92 GLN A N 1
ATOM 623 C CA . GLN A 1 92 ? -1.527 48.037 10.144 1.00 27.52 92 GLN A CA 1
ATOM 624 C C . GLN A 1 92 ? -2.368 48.594 9.011 1.00 28.28 92 GLN A C 1
ATOM 625 O O . GLN A 1 92 ? -2.398 48.013 7.905 1.00 25.84 92 GLN A O 1
ATOM 631 N N . ASP A 1 93 ? -3.029 49.727 9.288 1.00 28.30 93 ASP A N 1
ATOM 632 C CA . ASP A 1 93 ? -3.861 50.441 8.296 1.00 28.73 93 ASP A CA 1
ATOM 633 C C . ASP A 1 93 ? -3.094 50.954 7.081 1.00 28.03 93 ASP A C 1
ATOM 634 O O . ASP A 1 93 ? -3.704 51.247 6.059 1.00 28.25 93 ASP A O 1
ATOM 639 N N . LYS A 1 94 ? -1.777 51.106 7.196 1.00 26.49 94 LYS A N 1
ATOM 640 C CA . LYS A 1 94 ? -0.958 51.532 6.071 1.00 27.29 94 LYS A CA 1
ATOM 641 C C . LYS A 1 94 ? -0.662 50.424 5.046 1.00 25.55 94 LYS A C 1
ATOM 642 O O . LYS A 1 94 ? -0.148 50.716 3.969 1.00 23.73 94 LYS A O 1
ATOM 648 N N . LEU A 1 95 ? -0.989 49.179 5.384 1.00 25.01 95 LEU A N 1
ATOM 649 C CA . LEU A 1 95 ? -0.775 48.045 4.489 1.00 25.02 95 LEU A CA 1
ATOM 650 C C . LEU A 1 95 ? -2.106 47.421 4.098 1.00 23.87 95 LEU A C 1
ATOM 651 O O . LEU A 1 95 ? -3.062 47.464 4.854 1.00 23.69 95 LEU A O 1
ATOM 656 N N . TYR A 1 96 ? -2.169 46.834 2.907 1.00 24.28 96 TYR A N 1
ATOM 657 C CA . TYR A 1 96 ? -3.395 46.182 2.469 1.00 23.72 96 TYR A CA 1
ATOM 658 C C . TYR A 1 96 ? -3.747 45.051 3.437 1.00 23.43 96 TYR A C 1
ATOM 659 O O . TYR A 1 96 ? -2.878 44.277 3.839 1.00 22.09 96 TYR A O 1
ATOM 668 N N . PRO A 1 97 ? -5.028 44.956 3.821 1.00 23.94 97 PRO A N 1
ATOM 669 C CA . PRO A 1 97 ? -5.478 43.920 4.743 1.00 24.04 97 PRO A CA 1
ATOM 670 C C . PRO A 1 97 ? -5.135 42.504 4.305 1.00 22.39 97 PRO A C 1
ATOM 671 O O . PRO A 1 97 ? -4.779 41.689 5.141 1.00 20.86 97 PRO A O 1
ATOM 675 N N . PHE A 1 98 ? -5.247 42.204 3.011 1.00 21.62 98 PHE A N 1
ATOM 676 C CA . PHE A 1 98 ? -4.956 40.835 2.552 1.00 21.73 98 PHE A CA 1
ATOM 677 C C . PHE A 1 98 ? -3.492 40.448 2.782 1.00 19.95 98 PHE A C 1
ATOM 678 O O . PHE A 1 98 ? -3.191 39.262 2.900 1.00 20.16 98 PHE A O 1
ATOM 686 N N . THR A 1 99 ? -2.589 41.425 2.815 1.00 18.46 99 THR A N 1
ATOM 687 C CA . THR A 1 99 ? -1.186 41.127 3.070 1.00 18.92 99 THR A CA 1
ATOM 688 C C . THR A 1 99 ? -0.955 40.677 4.519 1.00 18.80 99 THR A C 1
ATOM 689 O O . THR A 1 99 ? -0.160 39.766 4.760 1.00 18.42 99 THR A O 1
ATOM 693 N N . TRP A 1 100 ? -1.665 41.290 5.472 1.00 19.24 100 TRP A N 1
ATOM 694 C CA . TRP A 1 100 ? -1.641 40.838 6.870 1.00 19.39 100 TRP A CA 1
ATOM 695 C C . TRP A 1 100 ? -2.207 39.409 7.005 1.00 20.41 100 TRP A C 1
ATOM 696 O O . TRP A 1 100 ? -1.728 38.612 7.829 1.00 20.15 100 TRP A O 1
ATOM 707 N N . ASP A 1 101 ? -3.208 39.060 6.189 1.00 20.95 101 ASP A N 1
ATOM 708 C CA . ASP A 1 101 ? -3.728 37.686 6.218 1.00 22.51 101 ASP A CA 1
ATOM 709 C C . ASP A 1 101 ? -2.634 36.644 5.968 1.00 21.09 101 ASP A C 1
ATOM 710 O O . ASP A 1 101 ? -2.643 35.568 6.591 1.00 21.39 101 ASP A O 1
ATOM 715 N N . ALA A 1 102 ? -1.698 36.960 5.068 1.00 19.60 102 ALA A N 1
ATOM 716 C CA . ALA A 1 102 ? -0.672 35.996 4.658 1.00 18.56 102 ALA A CA 1
ATOM 717 C C . ALA A 1 102 ? 0.355 35.695 5.737 1.00 18.28 102 ALA A C 1
ATOM 718 O O . ALA A 1 102 ? 0.990 34.644 5.704 1.00 17.14 102 ALA A O 1
ATOM 720 N N . VAL A 1 103 ? 0.501 36.612 6.689 1.00 18.18 103 VAL A N 1
ATOM 721 C CA . VAL A 1 103 ? 1.493 36.508 7.746 1.00 19.04 103 VAL A CA 1
ATOM 722 C C . VAL A 1 103 ? 0.875 36.267 9.130 1.00 20.11 103 VAL A C 1
ATOM 723 O O . VAL A 1 103 ? 1.532 36.498 10.143 1.00 20.25 103 VAL A O 1
ATOM 727 N N . ARG A 1 104 ? -0.374 35.812 9.170 1.00 21.61 104 ARG A N 1
ATOM 728 C CA . ARG A 1 104 ? -1.035 35.464 10.417 1.00 23.61 104 ARG A CA 1
ATOM 729 C C . ARG A 1 104 ? -1.046 33.952 10.531 1.00 24.13 104 ARG A C 1
ATOM 730 O O . ARG A 1 104 ? -1.440 33.253 9.590 1.00 22.51 104 ARG A O 1
ATOM 738 N N . TYR A 1 105 ? -0.567 33.455 11.671 1.00 24.14 105 TYR A N 1
ATOM 739 C CA . TYR A 1 105 ? -0.490 32.035 11.936 1.00 25.59 105 TYR A CA 1
ATOM 740 C C . TYR A 1 105 ? -0.959 31.767 13.364 1.00 27.66 105 TYR A C 1
ATOM 741 O O . TYR A 1 105 ? -0.437 32.372 14.298 1.00 27.76 105 TYR A O 1
ATOM 750 N N . ASN A 1 106 ? -1.926 30.858 13.511 1.00 31.14 106 ASN A N 1
ATOM 751 C CA . ASN A 1 106 ? -2.585 30.558 14.799 1.00 33.91 106 ASN A CA 1
ATOM 752 C C . ASN A 1 106 ? -3.071 31.813 15.511 1.00 33.39 106 ASN A C 1
ATOM 753 O O . ASN A 1 106 ? -2.925 31.941 16.716 1.00 34.29 106 ASN A O 1
ATOM 758 N N . GLY A 1 107 ? -3.631 32.742 14.744 1.00 33.99 107 GLY A N 1
ATOM 759 C CA . GLY A 1 107 ? -4.185 33.967 15.291 1.00 33.61 107 GLY A CA 1
ATOM 760 C C . GLY A 1 107 ? -3.223 35.121 15.490 1.00 32.46 107 GLY A C 1
ATOM 761 O O . GLY A 1 107 ? -3.666 36.224 15.781 1.00 34.54 107 GLY A O 1
ATOM 762 N N . LYS A 1 108 ? -1.920 34.890 15.328 1.00 30.60 108 LYS A N 1
ATOM 763 C CA . LYS A 1 108 ? -0.905 35.908 15.615 1.00 29.54 108 LYS A CA 1
ATOM 764 C C . LYS A 1 108 ? -0.152 36.341 14.370 1.00 25.59 108 LYS A C 1
ATOM 765 O O . LYS A 1 108 ? 0.123 35.524 13.501 1.00 23.22 108 LYS A O 1
ATOM 771 N N . LEU A 1 109 ? 0.200 37.624 14.306 1.00 24.00 109 LEU A N 1
ATOM 772 C CA . LEU A 1 109 ? 1.031 38.133 13.231 1.00 24.14 109 LEU A CA 1
ATOM 773 C C . LEU A 1 109 ? 2.469 37.719 13.491 1.00 22.99 109 LEU A C 1
ATOM 774 O O . LEU A 1 109 ? 3.015 38.025 14.549 1.00 22.21 109 LEU A O 1
ATOM 779 N N . ILE A 1 110 ? 3.076 37.030 12.527 1.00 21.50 110 ILE A N 1
ATOM 780 C CA . ILE A 1 110 ? 4.425 36.491 12.689 1.00 21.12 110 ILE A CA 1
ATOM 781 C C . ILE A 1 110 ? 5.467 37.052 11.730 1.00 20.01 110 ILE A C 1
ATOM 782 O O . ILE A 1 110 ? 6.606 36.585 11.728 1.00 19.42 110 ILE A O 1
ATOM 787 N N . ALA A 1 111 ? 5.085 38.042 10.924 1.00 18.86 111 ALA A N 1
ATOM 788 C CA . ALA A 1 111 ? 6.020 38.742 10.045 1.00 18.01 111 ALA A CA 1
ATOM 789 C C . ALA A 1 111 ? 5.385 40.004 9.512 1.00 17.92 111 ALA A C 1
ATOM 790 O O . ALA A 1 111 ? 4.166 40.168 9.600 1.00 18.98 111 ALA A O 1
ATOM 792 N N . TYR A 1 112 ? 6.222 40.890 8.975 1.00 17.42 112 TYR A N 1
ATOM 793 C CA . TYR A 1 112 ? 5.784 42.072 8.263 1.00 17.49 112 TYR A CA 1
ATOM 794 C C . TYR A 1 112 ? 5.701 41.742 6.777 1.00 17.23 112 TYR A C 1
ATOM 795 O O . TYR A 1 112 ? 6.698 41.342 6.192 1.00 17.09 112 TYR A O 1
ATOM 804 N N . PRO A 1 113 ? 4.534 41.952 6.160 1.00 17.02 113 PRO A N 1
ATOM 805 C CA . PRO A 1 113 ? 4.471 41.758 4.711 1.00 16.74 113 PRO A CA 1
ATOM 806 C C . PRO A 1 113 ? 5.152 42.907 3.965 1.00 16.41 113 PRO A C 1
ATOM 807 O O . PRO A 1 113 ? 5.118 44.060 4.414 1.00 16.53 113 PRO A O 1
ATOM 811 N N . ILE A 1 114 ? 5.786 42.586 2.850 1.00 15.30 114 ILE A N 1
ATOM 812 C CA . ILE A 1 114 ? 6.529 43.565 2.080 1.00 15.25 114 ILE A CA 1
ATOM 813 C C . ILE A 1 114 ? 5.947 43.740 0.679 1.00 15.46 114 ILE A C 1
ATOM 814 O O . ILE A 1 114 ? 5.697 44.862 0.254 1.00 14.96 114 ILE A O 1
ATOM 819 N N . ALA A 1 115 ? 5.762 42.641 -0.048 1.00 15.47 115 ALA A N 1
ATOM 820 C CA . ALA A 1 115 ? 5.293 42.728 -1.422 1.00 16.23 115 ALA A CA 1
ATOM 821 C C . ALA A 1 115 ? 4.695 41.417 -1.915 1.00 17.08 115 ALA A C 1
ATOM 822 O O . ALA A 1 115 ? 5.067 40.334 -1.455 1.00 16.85 115 ALA A O 1
ATOM 824 N N . VAL A 1 116 ? 3.781 41.543 -2.867 1.00 17.32 116 VAL A N 1
ATOM 825 C CA . VAL A 1 116 ? 3.133 40.416 -3.499 1.00 18.17 116 VAL A CA 1
ATOM 826 C C . VAL A 1 116 ? 3.876 40.082 -4.776 1.00 17.77 116 VAL A C 1
ATOM 827 O O . VAL A 1 116 ? 4.092 40.960 -5.638 1.00 17.34 116 VAL A O 1
ATOM 831 N N . GLU A 1 117 ? 4.231 38.808 -4.890 1.00 17.14 117 GLU A N 1
ATOM 832 C CA . GLU A 1 117 ? 4.996 38.266 -5.999 1.00 17.60 117 GLU A CA 1
ATOM 833 C C . GLU A 1 117 ? 4.161 37.215 -6.748 1.00 16.47 117 GLU A C 1
ATOM 834 O O . GLU A 1 117 ? 3.704 36.230 -6.156 1.00 15.50 117 GLU A O 1
ATOM 840 N N . ALA A 1 118 ? 4.005 37.401 -8.048 1.00 15.32 118 ALA A N 1
ATOM 841 C CA . ALA A 1 118 ? 3.442 36.372 -8.898 1.00 14.35 118 ALA A CA 1
ATOM 842 C C . ALA A 1 118 ? 4.293 36.258 -10.146 1.00 13.69 118 ALA A C 1
ATOM 843 O O . ALA A 1 118 ? 4.841 37.247 -10.607 1.00 14.67 118 ALA A O 1
ATOM 845 N N . LEU A 1 119 ? 4.437 35.044 -10.656 1.00 12.61 119 LEU A N 1
ATOM 846 C CA . LEU A 1 119 ? 5.133 34.811 -11.912 1.00 12.14 119 LEU A CA 1
ATOM 847 C C . LEU A 1 119 ? 4.326 35.366 -13.071 1.00 11.78 119 LEU A C 1
ATOM 848 O O . LEU A 1 119 ? 3.119 35.277 -13.054 1.00 10.87 119 LEU A O 1
ATOM 853 N N . SER A 1 120 ? 5.019 35.898 -14.080 1.00 11.49 120 SER A N 1
ATOM 854 C CA . SER A 1 120 ? 4.429 36.275 -15.350 1.00 11.71 120 SER A CA 1
ATOM 855 C C . SER A 1 120 ? 5.191 35.649 -16.518 1.00 11.94 120 SER A C 1
ATOM 856 O O . SER A 1 120 ? 6.290 35.104 -16.356 1.00 11.84 120 SER A O 1
ATOM 859 N N . LEU A 1 121 ? 4.592 35.732 -17.703 1.00 12.50 121 LEU A N 1
ATOM 860 C CA . LEU A 1 121 ? 5.267 35.390 -18.933 1.00 12.88 121 LEU A CA 1
ATOM 861 C C . LEU A 1 121 ? 6.037 36.613 -19.398 1.00 13.23 121 LEU A C 1
ATOM 862 O O . LEU A 1 121 ? 5.478 37.693 -19.540 1.00 14.04 121 LEU A O 1
ATOM 867 N N . ILE A 1 122 ? 7.334 36.444 -19.577 1.00 13.82 122 ILE A N 1
ATOM 868 C CA . ILE A 1 122 ? 8.183 37.518 -20.037 1.00 14.96 122 ILE A CA 1
ATOM 869 C C . ILE A 1 122 ? 8.622 37.146 -21.450 1.00 15.06 122 ILE A C 1
ATOM 870 O O . ILE A 1 122 ? 9.087 36.030 -21.675 1.00 14.30 122 ILE A O 1
ATOM 875 N N . TYR A 1 123 ? 8.492 38.071 -22.395 1.00 15.70 123 TYR A N 1
ATOM 876 C CA . TYR A 1 123 ? 8.806 37.729 -23.782 1.00 16.53 123 TYR A CA 1
ATOM 877 C C . TYR A 1 123 ? 9.571 38.817 -24.531 1.00 17.15 123 TYR A C 1
ATOM 878 O O . TYR A 1 123 ? 9.493 39.988 -24.195 1.00 17.62 123 TYR A O 1
ATOM 887 N N . ASN A 1 124 ? 10.296 38.392 -25.560 1.00 17.71 124 ASN A N 1
ATOM 888 C CA . ASN A 1 124 ? 11.135 39.270 -26.373 1.00 18.22 124 ASN A CA 1
ATOM 889 C C . ASN A 1 124 ? 10.312 39.761 -27.550 1.00 19.37 124 ASN A C 1
ATOM 890 O O . ASN A 1 124 ? 9.993 38.991 -28.456 1.00 18.37 124 ASN A O 1
ATOM 895 N N . LYS A 1 125 ? 9.933 41.032 -27.510 1.00 20.10 125 LYS A N 1
ATOM 896 C CA . LYS A 1 125 ? 9.037 41.581 -28.529 1.00 23.21 125 LYS A CA 1
ATOM 897 C C . LYS A 1 125 ? 9.639 41.579 -29.940 1.00 24.24 125 LYS A C 1
ATOM 898 O O . LYS A 1 125 ? 8.892 41.628 -30.918 1.00 24.33 125 LYS A O 1
ATOM 904 N N . ASP A 1 126 ? 10.968 41.570 -30.039 1.00 24.99 126 ASP A N 1
ATOM 905 C CA . ASP A 1 126 ? 11.640 41.609 -31.336 1.00 26.07 126 ASP A CA 1
ATOM 906 C C . ASP A 1 126 ? 11.634 40.216 -31.951 1.00 26.42 126 ASP A C 1
ATOM 907 O O . ASP A 1 126 ? 11.473 40.091 -33.147 1.00 28.02 126 ASP A O 1
ATOM 912 N N . LEU A 1 127 ? 11.788 39.178 -31.138 1.00 25.11 127 LEU A N 1
ATOM 913 C CA . LEU A 1 127 ? 11.652 37.803 -31.618 1.00 25.47 127 LEU A CA 1
ATOM 914 C C . LEU A 1 127 ? 10.202 37.364 -31.771 1.00 25.97 127 LEU A C 1
ATOM 915 O O . LEU A 1 127 ? 9.904 36.528 -32.603 1.00 25.29 127 LEU A O 1
ATOM 920 N N . LEU A 1 128 ? 9.313 37.904 -30.944 1.00 25.97 128 LEU A N 1
ATOM 921 C CA . LEU A 1 128 ? 7.972 37.370 -30.802 1.00 27.53 128 LEU A CA 1
ATOM 922 C C . LEU A 1 128 ? 7.016 38.508 -30.465 1.00 27.45 128 LEU A C 1
ATOM 923 O O . LEU A 1 128 ? 6.727 38.758 -29.296 1.00 27.73 128 LEU A O 1
ATOM 928 N N . PRO A 1 129 ? 6.539 39.223 -31.494 1.00 28.05 129 PRO A N 1
ATOM 929 C CA . PRO A 1 129 ? 5.708 40.390 -31.224 1.00 28.67 129 PRO A CA 1
ATOM 930 C C . PRO A 1 129 ? 4.360 40.039 -30.598 1.00 28.37 129 PRO A C 1
ATOM 931 O O . PRO A 1 129 ? 3.837 40.836 -29.838 1.00 30.92 129 PRO A O 1
ATOM 935 N N . ASN A 1 130 ? 3.818 38.865 -30.907 1.00 26.71 130 ASN A N 1
ATOM 936 C CA . ASN A 1 130 ? 2.583 38.392 -30.283 1.00 29.29 130 ASN A CA 1
ATOM 937 C C . ASN A 1 130 ? 2.856 37.139 -29.456 1.00 26.85 130 ASN A C 1
ATOM 938 O O . ASN A 1 130 ? 2.995 36.054 -30.012 1.00 28.16 130 ASN A O 1
ATOM 943 N N . PRO A 1 131 ? 2.920 37.277 -28.124 1.00 24.88 131 PRO A N 1
ATOM 944 C CA . PRO A 1 131 ? 3.134 36.086 -27.316 1.00 23.37 131 PRO A CA 1
ATOM 945 C C . PRO A 1 131 ? 1.980 35.070 -27.448 1.00 21.63 131 PRO A C 1
ATOM 946 O O . PRO A 1 131 ? 0.847 35.454 -27.724 1.00 18.69 131 PRO A O 1
ATOM 950 N N . PRO A 1 132 ? 2.274 33.779 -27.262 1.00 20.78 132 PRO A N 1
ATOM 951 C CA . PRO A 1 132 ? 1.246 32.755 -27.394 1.00 21.01 132 PRO A CA 1
ATOM 952 C C . PRO A 1 132 ? 0.185 32.838 -26.295 1.00 19.69 132 PRO A C 1
ATOM 953 O O . PRO A 1 132 ? 0.527 33.017 -25.132 1.00 19.36 132 PRO A O 1
ATOM 957 N N . LYS A 1 133 ? -1.082 32.689 -26.674 1.00 18.71 133 LYS A N 1
ATOM 958 C CA . LYS A 1 133 ? -2.192 32.604 -25.714 1.00 18.46 133 LYS A CA 1
ATOM 959 C C . LYS A 1 133 ? -2.245 31.258 -24.992 1.00 17.94 133 LYS A C 1
ATOM 960 O O . LYS A 1 133 ? -2.812 31.164 -23.899 1.00 16.60 133 LYS A O 1
ATOM 962 N N . THR A 1 134 ? -1.694 30.215 -25.617 1.00 17.42 134 THR A N 1
ATOM 963 C CA . THR A 1 134 ? -1.826 28.853 -25.091 1.00 17.24 134 THR A CA 1
ATOM 964 C C . THR A 1 134 ? -0.491 28.162 -24.996 1.00 16.69 134 THR A C 1
ATOM 965 O O . THR A 1 134 ? 0.390 28.384 -25.837 1.00 17.41 134 THR A O 1
ATOM 969 N N . TRP A 1 135 ? -0.340 27.319 -23.972 1.00 15.59 135 TRP A N 1
ATOM 970 C CA . TRP A 1 135 ? 0.808 26.438 -23.861 1.00 15.72 135 TRP A CA 1
ATOM 971 C C . TRP A 1 135 ? 0.911 25.511 -25.079 1.00 16.28 135 TRP A C 1
ATOM 972 O O . TRP A 1 135 ? 2.024 25.150 -25.512 1.00 15.50 135 TRP A O 1
ATOM 983 N N . GLU A 1 136 ? -0.243 25.105 -25.592 1.00 16.38 136 GLU A N 1
ATOM 984 C CA . GLU A 1 136 ? -0.296 24.165 -26.719 1.00 17.74 136 GLU A CA 1
ATOM 985 C C . GLU A 1 136 ? 0.412 24.688 -27.987 1.00 18.42 136 GLU A C 1
ATOM 986 O O . GLU A 1 136 ? 0.891 23.903 -28.785 1.00 18.73 136 GLU A O 1
ATOM 992 N N . GLU A 1 137 ? 0.508 26.001 -28.145 1.00 20.13 137 GLU A N 1
ATOM 993 C CA . GLU A 1 137 ? 1.197 26.619 -29.309 1.00 21.91 137 GLU A CA 1
ATOM 994 C C . GLU A 1 137 ? 2.707 26.524 -29.275 1.00 21.47 137 GLU A C 1
ATOM 995 O O . GLU A 1 137 ? 3.377 26.790 -30.279 1.00 21.23 137 GLU A O 1
ATOM 1001 N N . ILE A 1 138 ? 3.260 26.231 -28.107 1.00 20.95 138 ILE A N 1
ATOM 1002 C CA . ILE A 1 138 ? 4.690 26.412 -27.909 1.00 21.30 138 ILE A CA 1
ATOM 1003 C C . ILE A 1 138 ? 5.560 25.440 -28.730 1.00 20.73 138 ILE A C 1
ATOM 1004 O O . ILE A 1 138 ? 6.620 25.851 -29.211 1.00 20.33 138 ILE A O 1
ATOM 1009 N N . PRO A 1 139 ? 5.116 24.177 -28.904 1.00 20.00 139 PRO A N 1
ATOM 1010 C CA . PRO A 1 139 ? 5.887 23.279 -29.765 1.00 21.18 139 PRO A CA 1
ATOM 1011 C C . PRO A 1 139 ? 6.113 23.841 -31.171 1.00 21.32 139 PRO A C 1
ATOM 1012 O O . PRO A 1 139 ? 7.259 23.937 -31.598 1.00 21.60 139 PRO A O 1
ATOM 1016 N N . ALA A 1 140 ? 5.055 24.272 -31.845 1.00 21.33 140 ALA A N 1
ATOM 1017 C CA . ALA A 1 140 ? 5.185 24.821 -33.194 1.00 22.24 140 ALA A CA 1
ATOM 1018 C C . ALA A 1 140 ? 6.021 26.102 -33.183 1.00 23.19 140 ALA A C 1
ATOM 1019 O O . ALA A 1 140 ? 6.863 26.330 -34.055 1.00 21.34 140 ALA A O 1
ATOM 1021 N N . LEU A 1 141 ? 5.783 26.950 -32.192 1.00 22.74 141 LEU A N 1
ATOM 1022 C CA . LEU A 1 141 ? 6.554 28.176 -32.055 1.00 23.37 141 LEU A CA 1
ATOM 1023 C C . LEU A 1 141 ? 8.053 27.890 -31.938 1.00 22.74 141 LEU A C 1
ATOM 1024 O O . LEU A 1 141 ? 8.883 28.562 -32.567 1.00 22.41 141 LEU A O 1
ATOM 1029 N N . ASP A 1 142 ? 8.398 26.912 -31.108 1.00 21.92 142 ASP A N 1
ATOM 1030 C CA . ASP A 1 142 ? 9.774 26.514 -30.935 1.00 21.41 142 ASP A CA 1
ATOM 1031 C C . ASP A 1 142 ? 10.412 26.038 -32.245 1.00 22.19 142 ASP A C 1
ATOM 1032 O O . ASP A 1 142 ? 11.552 26.385 -32.538 1.00 20.19 142 ASP A O 1
ATOM 1037 N N . GLY A 1 143 ? 9.689 25.221 -33.003 1.00 23.48 143 GLY A N 1
ATOM 1038 C CA . GLY A 1 143 ? 10.103 24.852 -34.364 1.00 25.20 143 GLY A CA 1
ATOM 1039 C C . GLY A 1 143 ? 10.501 26.060 -35.210 1.00 26.89 143 GLY A C 1
ATOM 1040 O O . GLY A 1 143 ? 11.589 26.084 -35.778 1.00 26.69 143 GLY A O 1
ATOM 1041 N N . GLU A 1 144 ? 9.641 27.074 -35.281 1.00 27.73 144 GLU A N 1
ATOM 1042 C CA . GLU A 1 144 ? 9.966 28.296 -36.022 1.00 29.32 144 GLU A CA 1
ATOM 1043 C C . GLU A 1 144 ? 11.228 28.983 -35.498 1.00 29.79 144 GLU A C 1
ATOM 1044 O O . GLU A 1 144 ? 12.051 29.445 -36.282 1.00 30.45 144 GLU A O 1
ATOM 1050 N N . LEU A 1 145 ? 11.379 29.070 -34.176 1.00 27.23 145 LEU A N 1
ATOM 1051 C CA . LEU A 1 145 ? 12.517 29.769 -33.597 1.00 25.92 145 LEU A CA 1
ATOM 1052 C C . LEU A 1 145 ? 13.808 28.960 -33.730 1.00 25.27 145 LEU A C 1
ATOM 1053 O O . LEU A 1 145 ? 14.887 29.531 -33.911 1.00 25.52 145 LEU A O 1
ATOM 1058 N N . LYS A 1 146 ? 13.713 27.642 -33.664 1.00 24.60 146 LYS A N 1
ATOM 1059 C CA . LYS A 1 146 ? 14.904 26.808 -33.858 1.00 26.79 146 LYS A CA 1
ATOM 1060 C C . LYS A 1 146 ? 15.493 27.024 -35.266 1.00 27.73 146 LYS A C 1
ATOM 1061 O O . LYS A 1 146 ? 16.715 27.056 -35.426 1.00 27.43 146 LYS A O 1
ATOM 1067 N N . ALA A 1 147 ? 14.622 27.259 -36.249 1.00 28.20 147 ALA A N 1
ATOM 1068 C CA . ALA A 1 147 ? 15.044 27.543 -37.625 1.00 30.37 147 ALA A CA 1
ATOM 1069 C C . ALA A 1 147 ? 15.917 28.796 -37.745 1.00 32.13 147 ALA A C 1
ATOM 1070 O O . ALA A 1 147 ? 16.628 28.959 -38.739 1.00 34.44 147 ALA A O 1
ATOM 1072 N N . LYS A 1 148 ? 15.872 29.680 -36.746 1.00 31.03 148 LYS A N 1
ATOM 1073 C CA . LYS A 1 148 ? 16.775 30.828 -36.703 1.00 30.65 148 LYS A CA 1
ATOM 1074 C C . LYS A 1 148 ? 17.741 30.780 -35.522 1.00 28.51 148 LYS A C 1
ATOM 1075 O O . LYS A 1 148 ? 18.255 31.799 -35.089 1.00 31.14 148 LYS A O 1
ATOM 1081 N N . GLY A 1 149 ? 18.028 29.580 -35.042 1.00 26.61 149 GLY A N 1
ATOM 1082 C CA . GLY A 1 149 ? 19.014 29.375 -33.991 1.00 26.06 149 GLY A CA 1
ATOM 1083 C C . GLY A 1 149 ? 18.585 29.844 -32.602 1.00 25.92 149 GLY A C 1
ATOM 1084 O O . GLY A 1 149 ? 19.436 30.015 -31.733 1.00 26.15 149 GLY A O 1
ATOM 1085 N N . LYS A 1 150 ? 17.280 30.029 -32.388 1.00 24.74 150 LYS A N 1
ATOM 1086 C CA . LYS A 1 150 ? 16.741 30.459 -31.081 1.00 24.77 150 LYS A CA 1
ATOM 1087 C C . LYS A 1 150 ? 15.807 29.382 -30.540 1.00 24.19 150 LYS A C 1
ATOM 1088 O O . LYS A 1 150 ? 15.542 28.393 -31.224 1.00 24.47 150 LYS A O 1
ATOM 1094 N N . SER A 1 151 ? 15.314 29.575 -29.317 1.00 22.08 151 SER A N 1
ATOM 1095 C CA . SER A 1 151 ? 14.278 28.711 -28.746 1.00 20.71 151 SER A CA 1
ATOM 1096 C C . SER A 1 151 ? 13.065 29.546 -28.296 1.00 19.80 151 SER A C 1
ATOM 1097 O O . SER A 1 151 ? 13.177 30.749 -28.105 1.00 18.35 151 SER A O 1
ATOM 1100 N N . ALA A 1 152 ? 11.915 28.892 -28.139 1.00 18.54 152 ALA A N 1
ATOM 1101 C CA . ALA A 1 152 ? 10.700 29.554 -27.711 1.00 18.97 152 ALA A CA 1
ATOM 1102 C C . ALA A 1 152 ? 10.694 29.947 -26.242 1.00 18.06 152 ALA A C 1
ATOM 1103 O O . ALA A 1 152 ? 10.348 31.084 -25.924 1.00 17.69 152 ALA A O 1
ATOM 1105 N N . LEU A 1 153 ? 11.068 29.011 -25.374 1.00 17.53 153 LEU A N 1
ATOM 1106 C CA . LEU A 1 153 ? 10.810 29.126 -23.938 1.00 17.76 153 LEU A CA 1
ATOM 1107 C C . LEU A 1 153 ? 11.902 28.473 -23.117 1.00 18.02 153 LEU A C 1
ATOM 1108 O O . LEU A 1 153 ? 12.239 27.292 -23.329 1.00 19.83 153 LEU A O 1
ATOM 1113 N N . MET A 1 154 ? 12.455 29.232 -22.175 1.00 17.58 154 MET A N 1
ATOM 1114 C CA . MET A 1 154 ? 13.344 28.677 -21.178 1.00 17.77 154 MET A CA 1
ATOM 1115 C C . MET A 1 154 ? 13.026 29.244 -19.806 1.00 16.90 154 MET A C 1
ATOM 1116 O O . MET A 1 154 ? 12.951 30.463 -19.630 1.00 15.49 154 MET A O 1
ATOM 1121 N N . PHE A 1 155 ? 12.879 28.358 -18.830 1.00 16.06 155 PHE A N 1
ATOM 1122 C CA . PHE A 1 155 ? 12.624 28.787 -17.451 1.00 16.62 155 PHE A CA 1
ATOM 1123 C C . PHE A 1 155 ? 13.123 27.747 -16.468 1.00 16.69 155 PHE A C 1
ATOM 1124 O O . PHE A 1 155 ? 13.384 26.611 -16.859 1.00 16.45 155 PHE A O 1
ATOM 1132 N N . ASN A 1 156 ? 13.267 28.144 -15.200 1.00 16.90 156 ASN A N 1
ATOM 1133 C CA . ASN A 1 156 ? 13.848 27.295 -14.188 1.00 17.37 156 ASN A CA 1
ATOM 1134 C C . ASN A 1 156 ? 13.022 26.033 -13.952 1.00 18.53 156 ASN A C 1
ATOM 1135 O O . ASN A 1 156 ? 11.984 26.090 -13.325 1.00 17.98 156 ASN A O 1
ATOM 1140 N N . LEU A 1 157 ? 13.516 24.893 -14.422 1.00 18.88 157 LEU A N 1
ATOM 1141 C CA . LEU A 1 157 ? 12.828 23.615 -14.216 1.00 19.97 157 LEU A CA 1
ATOM 1142 C C . LEU A 1 157 ? 13.243 22.918 -12.954 1.00 20.59 157 LEU A C 1
ATOM 1143 O O . LEU A 1 157 ? 12.733 21.843 -12.667 1.00 25.33 157 LEU A O 1
ATOM 1148 N N . GLN A 1 158 ? 14.170 23.489 -12.195 1.00 20.14 158 GLN A N 1
ATOM 1149 C CA . GLN A 1 158 ? 14.663 22.813 -10.991 1.00 20.80 158 GLN A CA 1
ATOM 1150 C C . GLN A 1 158 ? 13.856 23.175 -9.743 1.00 20.21 158 GLN A C 1
ATOM 1151 O O . GLN A 1 158 ? 14.028 22.552 -8.706 1.00 21.79 158 GLN A O 1
ATOM 1157 N N . GLU A 1 159 ? 13.037 24.218 -9.819 1.00 18.61 159 GLU A N 1
ATOM 1158 C CA . GLU A 1 159 ? 12.269 24.660 -8.669 1.00 17.72 159 GLU A CA 1
ATOM 1159 C C . GLU A 1 159 ? 10.791 24.603 -9.039 1.00 16.68 159 GLU A C 1
ATOM 1160 O O . GLU A 1 159 ? 10.372 25.212 -10.022 1.00 16.05 159 GLU A O 1
ATOM 1166 N N . PRO A 1 160 ? 10.000 23.874 -8.254 1.00 14.92 160 PRO A N 1
ATOM 1167 C CA . PRO A 1 160 ? 8.615 23.648 -8.646 1.00 14.87 160 PRO A CA 1
ATOM 1168 C C . PRO A 1 160 ? 7.754 24.902 -8.656 1.00 14.40 160 PRO A C 1
ATOM 1169 O O . PRO A 1 160 ? 6.703 24.913 -9.289 1.00 15.11 160 PRO A O 1
ATOM 1173 N N . TYR A 1 161 ? 8.196 25.957 -7.974 1.00 13.62 161 TYR A N 1
ATOM 1174 C CA . TYR A 1 161 ? 7.525 27.247 -8.037 1.00 13.14 161 TYR A CA 1
ATOM 1175 C C . TYR A 1 161 ? 7.218 27.637 -9.471 1.00 12.98 161 TYR A C 1
ATOM 1176 O O . TYR A 1 161 ? 6.156 28.177 -9.738 1.00 11.57 161 TYR A O 1
ATOM 1185 N N . PHE A 1 162 ? 8.153 27.359 -10.387 1.00 12.89 162 PHE A N 1
ATOM 1186 C CA . PHE A 1 162 ? 8.061 27.859 -11.756 1.00 13.31 162 PHE A CA 1
ATOM 1187 C C . PHE A 1 162 ? 7.204 26.957 -12.644 1.00 13.97 162 PHE A C 1
ATOM 1188 O O . PHE A 1 162 ? 6.642 27.428 -13.633 1.00 14.09 162 PHE A O 1
ATOM 1196 N N . THR A 1 163 ? 7.152 25.667 -12.316 1.00 14.36 163 THR A N 1
ATOM 1197 C CA . THR A 1 163 ? 6.337 24.706 -13.053 1.00 15.68 163 THR A CA 1
ATOM 1198 C C . THR A 1 163 ? 4.915 24.588 -12.514 1.00 15.47 163 THR A C 1
ATOM 1199 O O . THR A 1 163 ? 3.996 24.162 -13.240 1.00 14.89 163 THR A O 1
ATOM 1203 N N . TRP A 1 164 ? 4.729 24.966 -11.246 1.00 14.73 164 TRP A N 1
ATOM 1204 C CA . TRP A 1 164 ? 3.428 24.883 -10.614 1.00 15.17 164 TRP A CA 1
ATOM 1205 C C . TRP A 1 164 ? 2.275 25.555 -11.384 1.00 14.39 164 TRP A C 1
ATOM 1206 O O . TRP A 1 164 ? 1.191 25.008 -11.414 1.00 14.76 164 TRP A O 1
ATOM 1217 N N . PRO A 1 165 ? 2.493 26.735 -11.983 1.00 14.13 165 PRO A N 1
ATOM 1218 C CA . PRO A 1 165 ? 1.390 27.382 -12.692 1.00 14.05 165 PRO A CA 1
ATOM 1219 C C . PRO A 1 165 ? 0.749 26.487 -13.776 1.00 14.62 165 PRO A C 1
ATOM 1220 O O . PRO A 1 165 ? -0.486 26.499 -13.971 1.00 14.09 165 PRO A O 1
ATOM 1224 N N . LEU A 1 166 ? 1.583 25.704 -14.451 1.00 14.81 166 LEU A N 1
ATOM 1225 C CA . LEU A 1 166 ? 1.117 24.807 -15.496 1.00 15.74 166 LEU A CA 1
ATOM 1226 C C . LEU A 1 166 ? 0.480 23.565 -14.873 1.00 16.44 166 LEU A C 1
ATOM 1227 O O . LEU A 1 166 ? -0.565 23.100 -15.320 1.00 15.92 166 LEU A O 1
ATOM 1232 N N . ILE A 1 167 ? 1.102 23.040 -13.824 1.00 17.45 167 ILE A N 1
ATOM 1233 C CA . ILE A 1 167 ? 0.554 21.901 -13.092 1.00 18.36 167 ILE A CA 1
ATOM 1234 C C . ILE A 1 167 ? -0.819 22.183 -12.501 1.00 18.37 167 ILE A C 1
ATOM 1235 O O . ILE A 1 167 ? -1.709 21.323 -12.553 1.00 20.00 167 ILE A O 1
ATOM 1240 N N . ALA A 1 168 ? -1.003 23.365 -11.927 1.00 16.77 168 ALA A N 1
ATOM 1241 C CA . ALA A 1 168 ? -2.285 23.703 -11.327 1.00 17.12 168 ALA A CA 1
ATOM 1242 C C . ALA A 1 168 ? -3.320 24.161 -12.363 1.00 16.47 168 ALA A C 1
ATOM 1243 O O . ALA A 1 168 ? -4.496 24.247 -12.032 1.00 17.00 168 ALA A O 1
ATOM 1245 N N . ALA A 1 169 ? -2.903 24.451 -13.600 1.00 15.13 169 ALA A N 1
ATOM 1246 C CA . ALA A 1 169 ? -3.816 25.059 -14.565 1.00 15.31 169 ALA A CA 1
ATOM 1247 C C . ALA A 1 169 ? -5.123 24.284 -14.734 1.00 15.82 169 ALA A C 1
ATOM 1248 O O . ALA A 1 169 ? -6.193 24.864 -14.651 1.00 15.28 169 ALA A O 1
ATOM 1250 N N . ASP A 1 170 ? -5.030 22.981 -14.973 1.00 17.16 170 ASP A N 1
ATOM 1251 C CA . ASP A 1 170 ? -6.206 22.155 -15.253 1.00 19.25 170 ASP A CA 1
ATOM 1252 C C . ASP A 1 170 ? -6.726 21.427 -14.010 1.00 20.16 170 ASP A C 1
ATOM 1253 O O . ASP A 1 170 ? -7.562 20.544 -14.142 1.00 21.67 170 ASP A O 1
ATOM 1258 N N . GLY A 1 171 ? -6.237 21.766 -12.815 1.00 19.51 171 GLY A N 1
ATOM 1259 C CA . GLY A 1 171 ? -6.852 21.267 -11.589 1.00 20.60 171 GLY A CA 1
ATOM 1260 C C . GLY A 1 171 ? -5.960 20.851 -10.435 1.00 21.40 171 GLY A C 1
ATOM 1261 O O . GLY A 1 171 ? -6.471 20.548 -9.367 1.00 21.42 171 GLY A O 1
ATOM 1262 N N . GLY A 1 172 ? -4.637 20.832 -10.603 1.00 21.78 172 GLY A N 1
ATOM 1263 C CA . GLY A 1 172 ? -3.755 20.526 -9.456 1.00 21.83 172 GLY A CA 1
ATOM 1264 C C . GLY A 1 172 ? -3.871 21.544 -8.326 1.00 21.54 172 GLY A C 1
ATOM 1265 O O . GLY A 1 172 ? -4.147 22.707 -8.580 1.00 22.55 172 GLY A O 1
ATOM 1266 N N . TYR A 1 173 ? -3.689 21.105 -7.077 1.00 20.22 173 TYR A N 1
ATOM 1267 C CA . TYR A 1 173 ? -3.627 22.003 -5.917 1.00 19.47 173 TYR A CA 1
ATOM 1268 C C . TYR A 1 173 ? -2.749 21.394 -4.821 1.00 19.47 173 TYR A C 1
ATOM 1269 O O . TYR A 1 173 ? -2.416 20.207 -4.870 1.00 17.90 173 TYR A O 1
ATOM 1278 N N . ALA A 1 174 ? -2.357 22.211 -3.851 1.00 19.40 174 ALA A N 1
ATOM 1279 C CA . ALA A 1 174 ? -1.531 21.747 -2.752 1.00 20.97 174 ALA A CA 1
ATOM 1280 C C . ALA A 1 174 ? -2.413 21.126 -1.660 1.00 21.28 174 ALA A C 1
ATOM 1281 O O . ALA A 1 174 ? -2.584 19.900 -1.635 1.00 21.66 174 ALA A O 1
ATOM 1283 N N . PHE A 1 175 ? -2.975 21.962 -0.787 1.00 20.12 175 PHE A N 1
ATOM 1284 C CA . PHE A 1 175 ? -3.915 21.522 0.243 1.00 21.05 175 PHE A CA 1
ATOM 1285 C C . PHE A 1 175 ? -5.233 22.262 0.076 1.00 21.76 175 PHE A C 1
ATOM 1286 O O . PHE A 1 175 ? -5.242 23.480 -0.081 1.00 21.60 175 PHE A O 1
ATOM 1294 N N . LYS A 1 176 ? -6.336 21.529 0.094 1.00 23.98 176 LYS A N 1
ATOM 1295 C CA . LYS A 1 176 ? -7.674 22.118 -0.059 1.00 26.55 176 LYS A CA 1
ATOM 1296 C C . LYS A 1 176 ? -8.005 23.063 1.113 1.00 25.02 176 LYS A C 1
ATOM 1297 O O . LYS A 1 176 ? -7.896 22.660 2.262 1.00 23.33 176 LYS A O 1
ATOM 1303 N N . TYR A 1 177 ? -8.365 24.310 0.809 1.00 24.38 177 TYR A N 1
ATOM 1304 C CA . TYR A 1 177 ? -8.851 25.269 1.802 1.00 25.93 177 TYR A CA 1
ATOM 1305 C C . TYR A 1 177 ? -10.378 25.233 1.780 1.00 27.47 177 TYR A C 1
ATOM 1306 O O . TYR A 1 177 ? -10.974 25.473 0.738 1.00 27.44 177 TYR A O 1
ATOM 1315 N N . GLU A 1 178 ? -10.999 24.923 2.913 1.00 27.49 178 GLU A N 1
ATOM 1316 C CA . GLU A 1 178 ? -12.467 24.802 2.999 1.00 28.94 178 GLU A CA 1
ATOM 1317 C C . GLU A 1 178 ? -12.933 25.095 4.412 1.00 27.83 178 GLU A C 1
ATOM 1318 O O . GLU A 1 178 ? -12.334 24.618 5.379 1.00 25.57 178 GLU A O 1
ATOM 1324 N N . ASN A 1 179 ? -14.016 25.855 4.525 1.00 28.88 179 ASN A N 1
ATOM 1325 C CA . ASN A 1 179 ? -14.590 26.182 5.821 1.00 29.20 179 ASN A CA 1
ATOM 1326 C C . ASN A 1 179 ? -13.540 26.725 6.774 1.00 29.89 179 ASN A C 1
ATOM 1327 O O . ASN A 1 179 ? -13.458 26.295 7.918 1.00 32.05 179 ASN A O 1
ATOM 1332 N N . GLY A 1 180 ? -12.731 27.660 6.284 1.00 30.85 180 GLY A N 1
ATOM 1333 C CA . GLY A 1 180 ? -11.752 28.362 7.109 1.00 30.65 180 GLY A CA 1
ATOM 1334 C C . GLY A 1 180 ? -10.454 27.634 7.421 1.00 30.41 180 GLY A C 1
ATOM 1335 O O . GLY A 1 180 ? -9.629 28.164 8.159 1.00 32.26 180 GLY A O 1
ATOM 1336 N N . LYS A 1 181 ? -10.244 26.447 6.854 1.00 27.80 181 LYS A N 1
ATOM 1337 C CA . LYS A 1 181 ? -9.102 25.628 7.219 1.00 26.61 181 LYS A CA 1
ATOM 1338 C C . LYS A 1 181 ? -8.514 24.892 6.026 1.00 25.02 181 LYS A C 1
ATOM 1339 O O . LYS A 1 181 ? -9.236 24.490 5.100 1.00 24.07 181 LYS A O 1
ATOM 1341 N N . TYR A 1 182 ? -7.195 24.697 6.045 1.00 23.05 182 TYR A N 1
ATOM 1342 C CA . TYR A 1 182 ? -6.577 23.768 5.103 1.00 21.98 182 TYR A CA 1
ATOM 1343 C C . TYR A 1 182 ? -6.714 22.349 5.614 1.00 22.13 182 TYR A C 1
ATOM 1344 O O . TYR A 1 182 ? -6.456 22.100 6.769 1.00 23.74 182 TYR A O 1
ATOM 1353 N N . ASP A 1 183 ? -7.104 21.422 4.745 1.00 21.82 183 ASP A N 1
ATOM 1354 C CA . ASP A 1 183 ? -7.179 20.007 5.095 1.00 22.63 183 ASP A CA 1
ATOM 1355 C C . ASP A 1 183 ? -5.912 19.319 4.595 1.00 22.34 183 ASP A C 1
ATOM 1356 O O . ASP A 1 183 ? -5.795 19.032 3.406 1.00 21.46 183 ASP A O 1
ATOM 1361 N N . ILE A 1 184 ? -4.961 19.028 5.482 1.00 23.03 184 ILE A N 1
ATOM 1362 C CA . ILE A 1 184 ? -3.704 18.435 5.001 1.00 24.82 184 ILE A CA 1
ATOM 1363 C C . ILE A 1 184 ? -3.807 16.989 4.585 1.00 23.55 184 ILE A C 1
ATOM 1364 O O . ILE A 1 184 ? -2.861 16.465 4.015 1.00 22.60 184 ILE A O 1
ATOM 1369 N N . LYS A 1 185 ? -4.943 16.349 4.848 1.00 22.97 185 LYS A N 1
ATOM 1370 C CA . LYS A 1 185 ? -5.227 15.050 4.236 1.00 24.10 185 LYS A CA 1
ATOM 1371 C C . LYS A 1 185 ? -5.662 15.164 2.767 1.00 23.39 185 LYS A C 1
ATOM 1372 O O . LYS A 1 185 ? -5.597 14.183 2.036 1.00 22.18 185 LYS A O 1
ATOM 1378 N N . ASP A 1 186 ? -6.129 16.343 2.354 1.00 21.21 186 ASP A N 1
ATOM 1379 C CA . ASP A 1 186 ? -6.611 16.546 0.981 1.00 22.04 186 ASP A CA 1
ATOM 1380 C C . ASP A 1 186 ? -5.564 17.253 0.115 1.00 20.48 186 ASP A C 1
ATOM 1381 O O . ASP A 1 186 ? -5.481 18.486 0.078 1.00 21.11 186 ASP A O 1
ATOM 1386 N N . VAL A 1 187 ? -4.793 16.453 -0.591 1.00 20.85 187 VAL A N 1
ATOM 1387 C CA . VAL A 1 187 ? -3.659 16.929 -1.361 1.00 21.26 187 VAL A CA 1
ATOM 1388 C C . VAL A 1 187 ? -3.990 16.755 -2.825 1.00 20.73 187 VAL A C 1
ATOM 1389 O O . VAL A 1 187 ? -4.495 15.716 -3.206 1.00 20.55 187 VAL A O 1
ATOM 1393 N N . GLY A 1 188 ? -3.696 17.761 -3.648 1.00 21.03 188 GLY A N 1
ATOM 1394 C CA . GLY A 1 188 ? -4.118 17.755 -5.045 1.00 20.66 188 GLY A CA 1
ATOM 1395 C C . GLY A 1 188 ? -2.988 17.573 -6.024 1.00 22.04 188 GLY A C 1
ATOM 1396 O O . GLY A 1 188 ? -3.060 18.049 -7.142 1.00 21.76 188 GLY A O 1
ATOM 1397 N N . VAL A 1 189 ? -1.956 16.848 -5.621 1.00 22.94 189 VAL A N 1
ATOM 1398 C CA . VAL A 1 189 ? -0.769 16.701 -6.442 1.00 24.56 189 VAL A CA 1
ATOM 1399 C C . VAL A 1 189 ? -0.870 15.593 -7.494 1.00 24.99 189 VAL A C 1
ATOM 1400 O O . VAL A 1 189 ? -0.157 15.641 -8.485 1.00 24.37 189 VAL A O 1
ATOM 1404 N N . ASP A 1 190 ? -1.726 14.592 -7.290 1.00 26.83 190 ASP A N 1
ATOM 1405 C CA . ASP A 1 190 ? -1.865 13.521 -8.283 1.00 28.55 190 ASP A CA 1
ATOM 1406 C C . ASP A 1 190 ? -3.264 13.392 -8.877 1.00 28.51 190 ASP A C 1
ATOM 1407 O O . ASP A 1 190 ? -3.659 12.312 -9.304 1.00 30.90 190 ASP A O 1
ATOM 1412 N N . ASN A 1 191 ? -4.003 14.489 -8.947 1.00 26.62 191 ASN A N 1
ATOM 1413 C CA . ASN A 1 191 ? -5.284 14.466 -9.643 1.00 25.95 191 ASN A CA 1
ATOM 1414 C C . ASN A 1 191 ? -5.096 14.610 -11.158 1.00 24.86 191 ASN A C 1
ATOM 1415 O O . ASN A 1 191 ? -3.957 14.749 -11.651 1.00 23.15 191 ASN A O 1
ATOM 1420 N N . ALA A 1 192 ? -6.203 14.568 -11.891 1.00 22.96 192 ALA A N 1
ATOM 1421 C CA . ALA A 1 192 ? -6.135 14.510 -13.337 1.00 23.14 192 ALA A CA 1
ATOM 1422 C C . ALA A 1 192 ? -5.484 15.769 -13.915 1.00 21.74 192 ALA A C 1
ATOM 1423 O O . ALA A 1 192 ? -4.724 15.679 -14.858 1.00 21.15 192 ALA A O 1
ATOM 1425 N N . GLY A 1 193 ? -5.785 16.925 -13.333 1.00 20.67 193 GLY A N 1
ATOM 1426 C CA . GLY A 1 193 ? -5.233 18.195 -13.812 1.00 19.57 193 GLY A CA 1
ATOM 1427 C C . GLY A 1 193 ? -3.729 18.291 -13.664 1.00 18.29 193 GLY A C 1
ATOM 1428 O O . GLY A 1 193 ? -3.049 18.703 -14.599 1.00 17.38 193 GLY A O 1
ATOM 1429 N N . ALA A 1 194 ? -3.228 17.904 -12.487 1.00 16.72 194 ALA A N 1
ATOM 1430 C CA . ALA A 1 194 ? -1.798 17.833 -12.207 1.00 17.13 194 ALA A CA 1
ATOM 1431 C C . ALA A 1 194 ? -1.072 16.900 -13.170 1.00 17.49 194 ALA A C 1
ATOM 1432 O O . ALA A 1 194 ? -0.015 17.246 -13.683 1.00 15.58 194 ALA A O 1
ATOM 1434 N N . LYS A 1 195 ? -1.654 15.731 -13.422 1.00 18.25 195 LYS A N 1
ATOM 1435 C CA . LYS A 1 195 ? -1.073 14.751 -14.347 1.00 20.09 195 LYS A CA 1
ATOM 1436 C C . LYS A 1 195 ? -0.995 15.326 -15.747 1.00 17.99 195 LYS A C 1
ATOM 1437 O O . LYS A 1 195 ? 0.007 15.181 -16.422 1.00 17.48 195 LYS A O 1
ATOM 1443 N N . ALA A 1 196 ? -2.058 15.989 -16.179 1.00 17.00 196 ALA A N 1
ATOM 1444 C CA . ALA A 1 196 ? -2.079 16.533 -17.525 1.00 15.87 196 ALA A CA 1
ATOM 1445 C C . ALA A 1 196 ? -1.023 17.625 -17.690 1.00 15.61 196 ALA A C 1
ATOM 1446 O O . ALA A 1 196 ? -0.294 17.640 -18.683 1.00 14.34 196 ALA A O 1
ATOM 1448 N N . GLY A 1 197 ? -0.913 18.520 -16.711 1.00 15.02 197 GLY A N 1
ATOM 1449 C CA . GLY A 1 197 ? 0.088 19.579 -16.772 1.00 14.69 197 GLY A CA 1
ATOM 1450 C C . GLY A 1 197 ? 1.506 19.049 -16.787 1.00 14.70 197 GLY A C 1
ATOM 1451 O O . GLY A 1 197 ? 2.310 19.451 -17.625 1.00 14.63 197 GLY A O 1
ATOM 1452 N N . LEU A 1 198 ? 1.816 18.147 -15.865 1.00 15.09 198 LEU A N 1
ATOM 1453 C CA . LEU A 1 198 ? 3.147 17.578 -15.776 1.00 15.91 198 LEU A CA 1
ATOM 1454 C C . LEU A 1 198 ? 3.476 16.765 -17.031 1.00 15.86 198 LEU A C 1
ATOM 1455 O O . LEU A 1 198 ? 4.596 16.821 -17.542 1.00 16.42 198 LEU A O 1
ATOM 1460 N N . THR A 1 199 ? 2.487 16.054 -17.553 1.00 15.90 199 THR A N 1
ATOM 1461 C CA . THR A 1 199 ? 2.657 15.342 -18.813 1.00 15.71 199 THR A CA 1
ATOM 1462 C C . THR A 1 199 ? 3.020 16.271 -19.941 1.00 15.52 199 THR A C 1
ATOM 1463 O O . THR A 1 199 ? 3.917 15.978 -20.728 1.00 15.31 199 THR A O 1
ATOM 1467 N N . PHE A 1 200 ? 2.351 17.414 -20.015 1.00 15.84 200 PHE A N 1
ATOM 1468 C CA . PHE A 1 200 ? 2.663 18.357 -21.060 1.00 15.61 200 PHE A CA 1
ATOM 1469 C C . PHE A 1 200 ? 4.120 18.849 -20.974 1.00 15.66 200 PHE A C 1
ATOM 1470 O O . PHE A 1 200 ? 4.812 18.958 -21.971 1.00 14.90 200 PHE A O 1
ATOM 1478 N N . LEU A 1 201 ? 4.558 19.157 -19.768 1.00 16.24 201 LEU A N 1
ATOM 1479 C CA . LEU A 1 201 ? 5.918 19.587 -19.518 1.00 17.45 201 LEU A CA 1
ATOM 1480 C C . LEU A 1 201 ? 6.917 18.514 -19.940 1.00 16.54 201 LEU A C 1
ATOM 1481 O O . LEU A 1 201 ? 7.911 18.798 -20.619 1.00 16.08 201 LEU A O 1
ATOM 1486 N N . VAL A 1 202 ? 6.648 17.282 -19.544 1.00 16.46 202 VAL A N 1
ATOM 1487 C CA . VAL A 1 202 ? 7.498 16.154 -19.941 1.00 17.80 202 VAL A CA 1
ATOM 1488 C C . VAL A 1 202 ? 7.507 15.971 -21.467 1.00 17.86 202 VAL A C 1
ATOM 1489 O O . VAL A 1 202 ? 8.555 15.718 -22.048 1.00 18.07 202 VAL A O 1
ATOM 1493 N N . ASP A 1 203 ? 6.362 16.146 -22.120 1.00 18.73 203 ASP A N 1
ATOM 1494 C CA . ASP A 1 203 ? 6.317 16.072 -23.581 1.00 19.27 203 ASP A CA 1
ATOM 1495 C C . ASP A 1 203 ? 7.183 17.149 -24.232 1.00 18.83 203 ASP A C 1
ATOM 1496 O O . ASP A 1 203 ? 7.865 16.883 -25.219 1.00 16.96 203 ASP A O 1
ATOM 1501 N N . LEU A 1 204 ? 7.174 18.358 -23.667 1.00 17.72 204 LEU A N 1
ATOM 1502 C CA . LEU A 1 204 ? 8.033 19.431 -24.176 1.00 17.85 204 LEU A CA 1
ATOM 1503 C C . LEU A 1 204 ? 9.492 19.036 -24.148 1.00 17.84 204 LEU A C 1
ATOM 1504 O O . LEU A 1 204 ? 10.238 19.297 -25.103 1.00 18.48 204 LEU A O 1
ATOM 1509 N N . ILE A 1 205 ? 9.892 18.417 -23.047 1.00 18.32 205 ILE A N 1
ATOM 1510 C CA . ILE A 1 205 ? 11.261 17.970 -22.861 1.00 19.99 205 ILE A CA 1
ATOM 1511 C C . ILE A 1 205 ? 11.582 16.804 -23.788 1.00 21.32 205 ILE A C 1
ATOM 1512 O O . ILE A 1 205 ? 12.602 16.820 -24.463 1.00 21.64 205 ILE A O 1
ATOM 1517 N N . LYS A 1 206 ? 10.701 15.817 -23.846 1.00 23.24 206 LYS A N 1
ATOM 1518 C CA . LYS A 1 206 ? 10.895 14.700 -24.779 1.00 25.50 206 LYS A CA 1
ATOM 1519 C C . LYS A 1 206 ? 11.103 15.164 -26.209 1.00 24.61 206 LYS A C 1
ATOM 1520 O O . LYS A 1 206 ? 11.940 14.625 -26.919 1.00 25.10 206 LYS A O 1
ATOM 1526 N N . ASN A 1 207 ? 10.339 16.162 -26.630 1.00 23.75 207 ASN A N 1
ATOM 1527 C CA . ASN A 1 207 ? 10.438 16.669 -27.981 1.00 24.01 207 ASN A CA 1
ATOM 1528 C C . ASN A 1 207 ? 11.483 17.774 -28.133 1.00 23.68 207 ASN A C 1
ATOM 1529 O O . ASN A 1 207 ? 11.482 18.482 -29.134 1.00 24.55 207 ASN A O 1
ATOM 1534 N N . LYS A 1 208 ? 12.356 17.924 -27.137 1.00 24.37 208 LYS A N 1
ATOM 1535 C CA . LYS A 1 208 ? 13.499 18.862 -27.182 1.00 26.39 208 LYS A CA 1
ATOM 1536 C C . LYS A 1 208 ? 13.133 20.342 -27.294 1.00 24.65 208 LYS A C 1
ATOM 1537 O O . LYS A 1 208 ? 13.943 21.166 -27.745 1.00 24.36 208 LYS A O 1
ATOM 1543 N N . HIS A 1 209 ? 11.924 20.680 -26.880 1.00 21.90 209 HIS A N 1
ATOM 1544 C CA . HIS A 1 209 ? 11.518 22.060 -26.802 1.00 21.64 209 HIS A CA 1
ATOM 1545 C C . HIS A 1 209 ? 12.024 22.703 -25.501 1.00 21.63 209 HIS A C 1
ATOM 1546 O O . HIS A 1 209 ? 12.061 23.924 -25.390 1.00 23.30 209 HIS A O 1
ATOM 1553 N N . MET A 1 210 ? 12.355 21.880 -24.515 1.00 21.12 210 MET A N 1
ATOM 1554 C CA . MET A 1 210 ? 13.058 22.312 -23.297 1.00 21.62 210 MET A CA 1
ATOM 1555 C C . MET A 1 210 ? 14.023 21.208 -22.865 1.00 21.61 210 MET A C 1
ATOM 1556 O O . MET A 1 210 ? 13.876 20.047 -23.265 1.00 22.11 210 MET A O 1
ATOM 1561 N N . ASN A 1 211 ? 14.995 21.580 -22.045 1.00 22.39 211 ASN A N 1
ATOM 1562 C CA . ASN A 1 211 ? 15.998 20.678 -21.512 1.00 23.83 211 ASN A CA 1
ATOM 1563 C C . ASN A 1 211 ? 15.736 20.505 -20.034 1.00 22.85 211 ASN A C 1
ATOM 1564 O O . ASN A 1 211 ? 15.488 21.486 -19.322 1.00 22.19 211 ASN A O 1
ATOM 1569 N N . ALA A 1 212 ? 15.787 19.263 -19.561 1.00 21.22 212 ALA A N 1
ATOM 1570 C CA . ALA A 1 212 ? 15.466 18.968 -18.170 1.00 20.98 212 ALA A CA 1
ATOM 1571 C C . ALA A 1 212 ? 16.458 19.582 -17.205 1.00 20.85 212 ALA A C 1
ATOM 1572 O O . ALA A 1 212 ? 16.140 19.749 -16.036 1.00 20.69 212 ALA A O 1
ATOM 1574 N N . ASP A 1 213 ? 17.653 19.917 -17.687 1.00 21.09 213 ASP A N 1
ATOM 1575 C CA . ASP A 1 213 ? 18.674 20.520 -16.843 1.00 22.78 213 ASP A CA 1
ATOM 1576 C C . ASP A 1 213 ? 18.580 22.049 -16.712 1.00 21.06 213 ASP A C 1
ATOM 1577 O O . ASP A 1 213 ? 19.375 22.648 -16.012 1.00 20.40 213 ASP A O 1
ATOM 1582 N N . THR A 1 214 ? 17.627 22.687 -17.371 1.00 20.63 214 THR A N 1
ATOM 1583 C CA . THR A 1 214 ? 17.575 24.159 -17.345 1.00 20.35 214 THR A CA 1
ATOM 1584 C C . THR A 1 214 ? 17.263 24.677 -15.925 1.00 19.71 214 THR A C 1
ATOM 1585 O O . THR A 1 214 ? 16.331 24.211 -15.270 1.00 19.42 214 THR A O 1
ATOM 1589 N N . ASP A 1 215 ? 18.080 25.603 -15.441 1.00 19.29 215 ASP A N 1
ATOM 1590 C CA . ASP A 1 215 ? 17.940 26.134 -14.088 1.00 19.16 215 ASP A CA 1
ATOM 1591 C C . ASP A 1 215 ? 17.782 27.638 -14.147 1.00 17.12 215 ASP A C 1
ATOM 1592 O O . ASP A 1 215 ? 17.644 28.191 -15.229 1.00 16.52 215 ASP A O 1
ATOM 1597 N N . TYR A 1 216 ? 17.790 28.303 -12.992 1.00 16.62 216 TYR A N 1
ATOM 1598 C CA . TYR A 1 216 ? 17.502 29.739 -12.961 1.00 16.80 216 TYR A CA 1
ATOM 1599 C C . TYR A 1 216 ? 18.494 30.521 -13.819 1.00 17.74 216 TYR A C 1
ATOM 1600 O O . TYR A 1 216 ? 18.096 31.310 -14.678 1.00 17.45 216 TYR A O 1
ATOM 1609 N N . SER A 1 217 ? 19.784 30.283 -13.587 1.00 18.58 217 SER A N 1
ATOM 1610 C CA . SER A 1 217 ? 20.843 31.035 -14.250 1.00 20.05 217 SER A CA 1
ATOM 1611 C C . SER A 1 217 ? 20.907 30.785 -15.746 1.00 19.80 217 SER A C 1
ATOM 1612 O O . SER A 1 217 ? 21.201 31.702 -16.527 1.00 19.73 217 SER A O 1
ATOM 1615 N N . ILE A 1 218 ? 20.648 29.543 -16.150 1.00 19.45 218 ILE A N 1
ATOM 1616 C CA . ILE A 1 218 ? 20.686 29.182 -17.561 1.00 19.30 218 ILE A CA 1
ATOM 1617 C C . ILE A 1 218 ? 19.567 29.904 -18.292 1.00 18.33 218 ILE A C 1
ATOM 1618 O O . ILE A 1 218 ? 19.787 30.488 -19.355 1.00 19.31 218 ILE A O 1
ATOM 1623 N N . ALA A 1 219 ? 18.358 29.855 -17.735 1.00 17.69 219 ALA A N 1
ATOM 1624 C CA . ALA A 1 219 ? 17.221 30.505 -18.378 1.00 17.63 219 ALA A CA 1
ATOM 1625 C C . ALA A 1 219 ? 17.380 32.028 -18.387 1.00 17.68 219 ALA A C 1
ATOM 1626 O O . ALA A 1 219 ? 17.099 32.662 -19.383 1.00 18.17 219 ALA A O 1
ATOM 1628 N N . GLU A 1 220 ? 17.833 32.609 -17.284 1.00 17.68 220 GLU A N 1
ATOM 1629 C CA . GLU A 1 220 ? 18.007 34.066 -17.227 1.00 18.64 220 GLU A CA 1
ATOM 1630 C C . GLU A 1 220 ? 19.047 34.544 -18.241 1.00 18.56 220 GLU A C 1
ATOM 1631 O O . GLU A 1 220 ? 18.831 35.540 -18.925 1.00 18.39 220 GLU A O 1
ATOM 1637 N N . ALA A 1 221 ? 20.166 33.829 -18.338 1.00 18.93 221 ALA A N 1
ATOM 1638 C CA . ALA A 1 221 ? 21.218 34.203 -19.269 1.00 19.51 221 ALA A CA 1
ATOM 1639 C C . ALA A 1 221 ? 20.691 34.130 -20.702 1.00 19.36 221 ALA A C 1
ATOM 1640 O O . ALA A 1 221 ? 20.911 35.030 -21.517 1.00 19.07 221 ALA A O 1
ATOM 1642 N N . ALA A 1 222 ? 19.960 33.063 -20.999 1.00 19.36 222 ALA A N 1
ATOM 1643 C CA . ALA A 1 222 ? 19.438 32.857 -22.343 1.00 18.82 222 ALA A CA 1
ATOM 1644 C C . ALA A 1 222 ? 18.477 33.951 -22.753 1.00 18.64 222 ALA A C 1
ATOM 1645 O O . ALA A 1 222 ? 18.575 34.487 -23.863 1.00 19.11 222 ALA A O 1
ATOM 1647 N N . PHE A 1 223 ? 17.532 34.289 -21.873 1.00 17.79 223 PHE A N 1
ATOM 1648 C CA . PHE A 1 223 ? 16.592 35.327 -22.211 1.00 17.44 223 PHE A CA 1
ATOM 1649 C C . PHE A 1 223 ? 17.303 36.663 -22.359 1.00 18.69 223 PHE A C 1
ATOM 1650 O O . PHE A 1 223 ? 17.050 37.397 -23.312 1.00 18.94 223 PHE A O 1
ATOM 1658 N N . ASN A 1 224 ? 18.200 36.969 -21.431 1.00 20.09 224 ASN A N 1
ATOM 1659 C CA . ASN A 1 224 ? 18.837 38.274 -21.421 1.00 21.59 224 ASN A CA 1
ATOM 1660 C C . ASN A 1 224 ? 19.858 38.446 -22.536 1.00 22.61 224 ASN A C 1
ATOM 1661 O O . ASN A 1 224 ? 20.223 39.568 -22.848 1.00 21.67 224 ASN A O 1
ATOM 1666 N N . LYS A 1 225 ? 20.281 37.346 -23.165 1.00 23.11 225 LYS A N 1
ATOM 1667 C CA . LYS A 1 225 ? 21.182 37.427 -24.307 1.00 24.45 225 LYS A CA 1
ATOM 1668 C C . LYS A 1 225 ? 20.459 37.291 -25.640 1.00 25.36 225 LYS A C 1
ATOM 16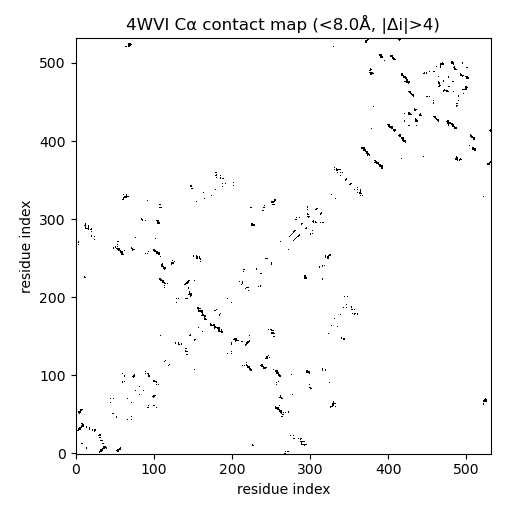69 O O . LYS A 1 225 ? 21.100 37.231 -26.675 1.00 24.73 225 LYS A O 1
ATOM 1675 N N . GLY A 1 226 ? 19.129 37.245 -25.626 1.00 24.04 226 GLY A N 1
ATOM 1676 C CA . GLY A 1 226 ? 18.360 37.188 -26.873 1.00 24.62 226 GLY A CA 1
ATOM 1677 C C . GLY A 1 226 ? 18.330 35.828 -27.553 1.00 23.94 226 GLY A C 1
ATOM 1678 O O . GLY A 1 226 ? 18.045 35.744 -28.746 1.00 25.02 226 GLY A O 1
ATOM 1679 N N . GLU A 1 227 ? 18.582 34.763 -26.799 1.00 22.53 227 GLU A N 1
ATOM 1680 C CA . GLU A 1 227 ? 18.632 33.404 -27.353 1.00 23.00 227 GLU A CA 1
ATOM 1681 C C . GLU A 1 227 ? 17.302 32.639 -27.246 1.00 22.73 227 GLU A C 1
ATOM 1682 O O . GLU A 1 227 ? 17.087 31.650 -27.962 1.00 21.80 227 GLU A O 1
ATOM 1688 N N . THR A 1 228 ? 16.421 33.088 -26.352 1.00 20.46 228 THR A N 1
ATOM 1689 C CA . THR A 1 228 ? 15.099 32.491 -26.201 1.00 18.77 228 THR A CA 1
ATOM 1690 C C . THR A 1 228 ? 14.040 33.576 -26.159 1.00 18.23 228 THR A C 1
ATOM 1691 O O . THR A 1 228 ? 14.250 34.632 -25.584 1.00 18.41 228 THR A O 1
ATOM 1695 N N . ALA A 1 229 ? 12.895 33.300 -26.767 1.00 16.72 229 ALA A N 1
ATOM 1696 C CA . ALA A 1 229 ? 11.855 34.290 -26.945 1.00 16.69 229 ALA A CA 1
ATOM 1697 C C . ALA A 1 229 ? 11.055 34.563 -25.680 1.00 16.17 229 ALA A C 1
ATOM 1698 O O . ALA A 1 229 ? 10.449 35.618 -25.558 1.00 16.38 229 ALA A O 1
ATOM 1700 N N . MET A 1 230 ? 11.026 33.600 -24.771 1.00 16.82 230 MET A N 1
ATOM 1701 C CA . MET A 1 230 ? 10.195 33.698 -23.572 1.00 16.80 230 MET A CA 1
ATOM 1702 C C . MET A 1 230 ? 10.844 33.081 -22.356 1.00 15.84 230 MET A C 1
ATOM 1703 O O . MET A 1 230 ? 11.586 32.117 -22.459 1.00 15.88 230 MET A O 1
ATOM 1708 N N . THR A 1 231 ? 10.539 33.644 -21.190 1.00 15.24 231 THR A N 1
ATOM 1709 C CA . THR A 1 231 ? 10.884 33.019 -19.931 1.00 14.75 231 THR A CA 1
ATOM 1710 C C . THR A 1 231 ? 9.710 33.222 -18.975 1.00 14.36 231 THR A C 1
ATOM 1711 O O . THR A 1 231 ? 8.747 33.902 -19.306 1.00 13.71 231 THR A O 1
ATOM 1715 N N . ILE A 1 232 ? 9.787 32.583 -17.821 1.00 14.11 232 ILE A N 1
ATOM 1716 C CA . ILE A 1 232 ? 8.783 32.724 -16.770 1.00 14.04 232 ILE A CA 1
ATOM 1717 C C . ILE A 1 232 ? 9.543 33.118 -15.508 1.00 13.42 232 ILE A C 1
ATOM 1718 O O . ILE A 1 232 ? 10.424 32.403 -15.055 1.00 12.24 232 ILE A O 1
ATOM 1723 N N . ASN A 1 233 ? 9.220 34.287 -14.974 1.00 13.32 233 ASN A N 1
ATOM 1724 C CA . ASN A 1 233 ? 9.922 34.796 -13.821 1.00 12.91 233 ASN A CA 1
ATOM 1725 C C . ASN A 1 233 ? 9.106 35.870 -13.131 1.00 12.54 233 ASN A C 1
ATOM 1726 O O . ASN A 1 233 ? 8.072 36.324 -13.652 1.00 12.69 233 ASN A O 1
ATOM 1731 N N . GLY A 1 234 ? 9.578 36.273 -11.965 1.00 12.07 234 GLY A N 1
ATOM 1732 C CA . GLY A 1 234 ? 8.894 37.274 -11.164 1.00 12.60 234 GLY A CA 1
ATOM 1733 C C . GLY A 1 234 ? 9.518 38.649 -11.339 1.00 12.42 234 GLY A C 1
ATOM 1734 O O . GLY A 1 234 ? 10.504 38.801 -12.062 1.00 12.56 234 GLY A O 1
ATOM 1735 N N . PRO A 1 235 ? 8.973 39.643 -10.651 1.00 12.48 235 PRO A N 1
ATOM 1736 C CA . PRO A 1 235 ? 9.377 41.038 -10.864 1.00 13.28 235 PRO A CA 1
ATOM 1737 C C . PRO A 1 235 ? 10.849 41.342 -10.597 1.00 13.99 235 PRO A C 1
ATOM 1738 O O . PRO A 1 235 ? 11.421 42.247 -11.212 1.00 14.21 235 PRO A O 1
ATOM 1742 N N . TRP A 1 236 ? 11.433 40.608 -9.666 1.00 14.66 236 TRP A N 1
ATOM 1743 C CA . TRP A 1 236 ? 12.846 40.768 -9.297 1.00 15.27 236 TRP A CA 1
ATOM 1744 C C . TRP A 1 236 ? 13.778 40.589 -10.498 1.00 16.98 236 TRP A C 1
ATOM 1745 O O . TRP A 1 236 ? 14.904 41.120 -10.508 1.00 17.41 236 TRP A O 1
ATOM 1756 N N . ALA A 1 237 ? 13.306 39.859 -11.509 1.00 16.58 237 ALA A N 1
ATOM 1757 C CA . ALA A 1 237 ? 14.063 39.633 -12.738 1.00 17.26 237 ALA A CA 1
ATOM 1758 C C . ALA A 1 237 ? 14.136 40.830 -13.671 1.00 17.17 237 ALA A C 1
ATOM 1759 O O . ALA A 1 237 ? 15.002 40.854 -14.547 1.00 17.19 237 ALA A O 1
ATOM 1761 N N . TRP A 1 238 ? 13.242 41.808 -13.529 1.00 17.11 238 TRP A N 1
ATOM 1762 C CA . TRP A 1 238 ? 13.133 42.841 -14.563 1.00 17.39 238 TRP A CA 1
ATOM 1763 C C . TRP A 1 238 ? 14.373 43.751 -14.676 1.00 19.08 238 TRP A C 1
ATOM 1764 O O . TRP A 1 238 ? 14.669 44.231 -15.771 1.00 19.33 238 TRP A O 1
ATOM 1775 N N . SER A 1 239 ? 15.061 43.999 -13.562 1.00 19.97 239 SER A N 1
ATOM 1776 C CA . SER A 1 239 ? 16.258 44.853 -13.558 1.00 22.45 239 SER A CA 1
ATOM 1777 C C . SER A 1 239 ? 17.344 44.351 -14.506 1.00 21.91 239 SER A C 1
ATOM 1778 O O . SER A 1 239 ? 17.936 45.130 -15.250 1.00 21.32 239 SER A O 1
ATOM 1781 N N . ASN A 1 240 ? 17.643 43.061 -14.430 1.00 21.28 240 ASN A N 1
ATOM 1782 C CA . ASN A 1 240 ? 18.669 42.484 -15.278 1.00 21.61 240 ASN A CA 1
ATOM 1783 C C . ASN A 1 240 ? 18.274 42.532 -16.740 1.00 21.95 240 ASN A C 1
ATOM 1784 O O . ASN A 1 240 ? 19.134 42.686 -17.599 1.00 22.66 240 ASN A O 1
ATOM 1789 N N . ILE A 1 241 ? 16.979 42.436 -17.027 1.00 21.30 241 ILE A N 1
ATOM 1790 C CA . ILE A 1 241 ? 16.521 42.510 -18.396 1.00 22.20 241 ILE A CA 1
ATOM 1791 C C . ILE A 1 241 ? 16.655 43.958 -18.879 1.00 23.56 241 ILE A C 1
ATOM 1792 O O . ILE A 1 241 ? 17.069 44.180 -20.016 1.00 24.72 241 ILE A O 1
ATOM 1797 N N . ASP A 1 242 ? 16.326 44.930 -18.028 1.00 23.90 242 ASP A N 1
ATOM 1798 C CA . ASP A 1 242 ? 16.549 46.355 -18.360 1.00 26.81 242 ASP A CA 1
ATOM 1799 C C . ASP A 1 242 ? 18.008 46.609 -18.799 1.00 26.42 242 ASP A C 1
ATOM 1800 O O . ASP A 1 242 ? 18.263 47.206 -19.841 1.00 25.17 242 ASP A O 1
ATOM 1805 N N . THR A 1 243 ? 18.949 46.104 -18.014 1.00 27.20 243 THR A N 1
ATOM 1806 C CA . THR A 1 243 ? 20.380 46.225 -18.301 1.00 28.42 243 THR A CA 1
ATOM 1807 C C . THR A 1 243 ? 20.779 45.603 -19.633 1.00 28.30 243 THR A C 1
ATOM 1808 O O . THR A 1 243 ? 21.636 46.142 -20.340 1.00 29.88 243 THR A O 1
ATOM 1812 N N . SER A 1 244 ? 20.174 44.469 -19.969 1.00 27.24 244 SER A N 1
ATOM 1813 C CA . SER A 1 244 ? 20.520 43.748 -21.190 1.00 27.45 244 SER A CA 1
ATOM 1814 C C . SER A 1 244 ? 20.024 44.435 -22.461 1.00 29.11 244 SER A C 1
ATOM 1815 O O . SER A 1 244 ? 20.451 44.078 -23.554 1.00 29.45 244 SER A O 1
ATOM 1818 N N . LYS A 1 245 ? 19.080 45.364 -22.320 1.00 29.44 245 LYS A N 1
ATOM 1819 C CA . LYS A 1 245 ? 18.505 46.095 -23.453 1.00 32.18 245 LYS A CA 1
ATOM 1820 C C . LYS A 1 245 ? 17.548 45.269 -24.326 1.00 30.34 245 LYS A C 1
ATOM 1821 O O . LYS A 1 245 ? 17.090 45.759 -25.361 1.00 28.31 245 LYS A O 1
ATOM 1827 N N . VAL A 1 246 ? 17.233 44.034 -23.927 1.00 27.48 246 VAL A N 1
ATOM 1828 C CA . VAL A 1 246 ? 16.211 43.269 -24.641 1.00 25.16 246 VAL A CA 1
ATOM 1829 C C . VAL A 1 246 ? 14.915 44.059 -24.579 1.00 22.86 246 VAL A C 1
ATOM 1830 O O . VAL A 1 246 ? 14.562 44.571 -23.529 1.00 21.97 246 VAL A O 1
ATOM 1834 N N . ASN A 1 247 ? 14.224 44.170 -25.706 1.00 21.75 247 ASN A N 1
ATOM 1835 C CA . ASN A 1 247 ? 12.921 44.821 -25.759 1.00 22.33 247 ASN A CA 1
ATOM 1836 C C . ASN A 1 247 ? 11.855 43.824 -25.318 1.00 21.49 247 ASN A C 1
ATOM 1837 O O . ASN A 1 247 ? 11.374 43.015 -26.112 1.00 21.44 247 ASN A O 1
ATOM 1842 N N . TYR A 1 248 ? 11.505 43.875 -24.039 1.00 20.16 248 TYR A N 1
ATOM 1843 C CA . TYR A 1 248 ? 10.693 42.822 -23.443 1.00 19.48 248 TYR A CA 1
ATOM 1844 C C . TYR A 1 248 ? 9.308 43.287 -23.053 1.00 19.08 248 TYR A C 1
ATOM 1845 O O . TYR A 1 248 ? 9.094 44.466 -22.801 1.00 18.64 248 TYR A O 1
ATOM 1854 N N . GLY A 1 249 ? 8.376 42.334 -23.019 1.00 17.99 249 GLY A N 1
ATOM 1855 C CA . GLY A 1 249 ? 7.058 42.537 -22.434 1.00 17.97 249 GLY A CA 1
ATOM 1856 C C . GLY A 1 249 ? 6.797 41.576 -21.284 1.00 17.48 249 GLY A C 1
ATOM 1857 O O . GLY A 1 249 ? 7.433 40.513 -21.184 1.00 16.92 249 GLY A O 1
ATOM 1858 N N . VAL A 1 250 ? 5.863 41.956 -20.417 1.00 16.20 250 VAL A N 1
ATOM 1859 C CA . VAL A 1 250 ? 5.447 41.127 -19.273 1.00 15.75 250 VAL A CA 1
ATOM 1860 C C . VAL A 1 250 ? 3.948 40.961 -19.406 1.00 15.28 250 VAL A C 1
ATOM 1861 O O . VAL A 1 250 ? 3.210 41.957 -19.431 1.00 15.05 250 VAL A O 1
ATOM 1865 N N . THR A 1 251 ? 3.493 39.720 -19.528 1.00 15.00 251 THR A N 1
ATOM 1866 C CA . THR A 1 251 ? 2.108 39.468 -19.870 1.00 15.43 251 THR A CA 1
ATOM 1867 C C . THR A 1 251 ? 1.506 38.275 -19.130 1.00 14.80 251 THR A C 1
ATOM 1868 O O . THR A 1 251 ? 2.155 37.645 -18.314 1.00 14.25 251 THR A O 1
ATOM 1872 N N . VAL A 1 252 ? 0.249 37.965 -19.444 1.00 15.09 252 VAL A N 1
ATOM 1873 C CA . VAL A 1 252 ? -0.485 36.919 -18.765 1.00 14.73 252 VAL A CA 1
ATOM 1874 C C . VAL A 1 252 ? 0.079 35.581 -19.218 1.00 14.43 252 VAL A C 1
ATOM 1875 O O . VAL A 1 252 ? 0.385 35.395 -20.397 1.00 14.62 252 VAL A O 1
ATOM 1879 N N . LEU A 1 253 ? 0.261 34.662 -18.280 1.00 13.50 253 LEU A N 1
ATOM 1880 C CA . LEU A 1 253 ? 0.700 33.310 -18.601 1.00 13.57 253 LEU A CA 1
ATOM 1881 C C . LEU A 1 253 ? -0.267 32.656 -19.591 1.00 13.52 253 LEU A C 1
ATOM 1882 O O . LEU A 1 253 ? -1.464 32.975 -19.605 1.00 13.63 253 LEU A O 1
ATOM 1887 N N . PRO A 1 254 ? 0.239 31.778 -20.458 1.00 13.35 254 PRO A N 1
ATOM 1888 C CA . PRO A 1 254 ? -0.697 31.154 -21.403 1.00 13.68 254 PRO A CA 1
ATOM 1889 C C . PRO A 1 254 ? -1.660 30.183 -20.704 1.00 13.35 254 PRO A C 1
ATOM 1890 O O . PRO A 1 254 ? -1.355 29.709 -19.611 1.00 13.21 254 PRO A O 1
ATOM 1894 N N . THR A 1 255 ? -2.773 29.871 -21.361 1.00 13.18 255 THR A N 1
ATOM 1895 C CA . THR A 1 255 ? -3.686 28.867 -20.875 1.00 12.97 255 THR A CA 1
ATOM 1896 C C . THR A 1 255 ? -3.197 27.465 -21.199 1.00 13.34 255 THR A C 1
ATOM 1897 O O . THR A 1 255 ? -2.406 27.252 -22.126 1.00 12.24 255 THR A O 1
ATOM 1901 N N . PHE A 1 256 ? -3.708 26.510 -20.437 1.00 13.54 256 PHE A N 1
ATOM 1902 C CA . PHE A 1 256 ? -3.499 25.099 -20.718 1.00 14.44 256 PHE A CA 1
ATOM 1903 C C . PHE A 1 256 ? -4.844 24.381 -20.696 1.00 15.05 256 PHE A C 1
ATOM 1904 O O . PHE A 1 256 ? -5.603 24.507 -19.723 1.00 14.30 256 PHE A O 1
ATOM 1912 N N . LYS A 1 257 ? -5.134 23.643 -21.778 1.00 16.31 257 LYS A N 1
ATOM 1913 C CA . LYS A 1 257 ? -6.468 23.033 -21.996 1.00 17.33 257 LYS A CA 1
ATOM 1914 C C . LYS A 1 257 ? -7.596 24.033 -21.767 1.00 16.02 257 LYS A C 1
ATOM 1915 O O . LYS A 1 257 ? -8.624 23.703 -21.192 1.00 15.98 257 LYS A O 1
ATOM 1921 N N . GLY A 1 258 ? -7.374 25.273 -22.184 1.00 14.94 258 GLY A N 1
ATOM 1922 C CA . GLY A 1 258 ? -8.358 26.316 -22.074 1.00 14.53 258 GLY A CA 1
ATOM 1923 C C . GLY A 1 258 ? -8.392 27.021 -20.734 1.00 14.38 258 GLY A C 1
ATOM 1924 O O . GLY A 1 258 ? -9.136 27.970 -20.593 1.00 14.25 258 GLY A O 1
ATOM 1925 N N . GLN A 1 259 ? -7.587 26.567 -19.763 1.00 13.90 259 GLN A N 1
ATOM 1926 C CA . GLN A 1 259 ? -7.649 27.075 -18.398 1.00 13.93 259 GLN A CA 1
ATOM 1927 C C . GLN A 1 259 ? -6.452 27.963 -18.082 1.00 14.29 259 GLN A C 1
ATOM 1928 O O . GLN A 1 259 ? -5.312 27.611 -18.407 1.00 13.56 259 GLN A O 1
ATOM 1934 N N . PRO A 1 260 ? -6.692 29.094 -17.401 1.00 14.42 260 PRO A N 1
ATOM 1935 C CA . PRO A 1 260 ? -5.556 29.953 -17.053 1.00 14.52 260 PRO A CA 1
ATOM 1936 C C . PRO A 1 260 ? -4.502 29.187 -16.247 1.00 14.59 260 PRO A C 1
ATOM 1937 O O . PRO A 1 260 ? -4.855 28.317 -15.442 1.00 15.30 260 PRO A O 1
ATOM 1941 N N . SER A 1 261 ? -3.228 29.524 -16.430 1.00 14.00 261 SER A N 1
ATOM 1942 C CA . SER A 1 261 ? -2.206 29.050 -15.510 1.00 14.69 261 SER A CA 1
ATOM 1943 C C . SER A 1 261 ? -2.461 29.695 -14.151 1.00 15.56 261 SER A C 1
ATOM 1944 O O . SER A 1 261 ? -2.948 30.828 -14.077 1.00 15.71 261 SER A O 1
ATOM 1947 N N . LYS A 1 262 ? -2.160 28.948 -13.091 1.00 15.82 262 LYS A N 1
ATOM 1948 C CA . LYS A 1 262 ? -2.506 29.343 -11.726 1.00 15.32 262 LYS A CA 1
ATOM 1949 C C . LYS A 1 262 ? -1.260 29.365 -10.850 1.00 14.32 262 LYS A C 1
ATOM 1950 O O . LYS A 1 262 ? -0.926 28.387 -10.179 1.00 13.60 262 LYS A O 1
ATOM 1956 N N . PRO A 1 263 ? -0.530 30.474 -10.872 1.00 14.34 263 PRO A N 1
ATOM 1957 C CA . PRO A 1 263 ? 0.690 30.469 -10.042 1.00 15.21 263 PRO A CA 1
ATOM 1958 C C . PRO A 1 263 ? 0.371 30.542 -8.548 1.00 15.13 263 PRO A C 1
ATOM 1959 O O . PRO A 1 263 ? -0.673 31.053 -8.147 1.00 14.75 263 PRO A O 1
ATOM 1963 N N . PHE A 1 264 ? 1.256 29.981 -7.741 1.00 15.72 264 PHE A N 1
ATOM 1964 C CA . PHE A 1 264 ? 1.171 30.156 -6.308 1.00 16.00 264 PHE A CA 1
ATOM 1965 C C . PHE A 1 264 ? 1.726 31.535 -6.020 1.00 16.28 264 PHE A C 1
ATOM 1966 O O . PHE A 1 264 ? 2.831 31.840 -6.431 1.00 19.18 264 PHE A O 1
ATOM 1974 N N . VAL A 1 265 ? 0.974 32.351 -5.300 1.00 16.01 265 VAL A N 1
ATOM 1975 C CA . VAL A 1 265 ? 1.328 33.753 -5.043 1.00 15.03 265 VAL A CA 1
ATOM 1976 C C . VAL A 1 265 ? 2.005 33.865 -3.685 1.00 14.82 265 VAL A C 1
ATOM 1977 O O . VAL A 1 265 ? 1.491 33.348 -2.704 1.00 14.32 265 VAL A O 1
ATOM 1981 N N . GLY A 1 266 ? 3.181 34.500 -3.661 1.00 14.06 266 GLY A N 1
ATOM 1982 C CA . GLY A 1 266 ? 3.924 34.721 -2.459 1.00 13.74 266 GLY A CA 1
ATOM 1983 C C . GLY A 1 266 ? 3.840 36.161 -1.992 1.00 13.52 266 GLY A C 1
ATOM 1984 O O . GLY A 1 266 ? 3.712 37.090 -2.781 1.00 13.55 266 GLY A O 1
ATOM 1985 N N . VAL A 1 267 ? 3.881 36.336 -0.682 1.00 13.40 267 VAL A N 1
ATOM 1986 C CA . VAL A 1 267 ? 4.046 37.636 -0.074 1.00 13.26 267 VAL A CA 1
ATOM 1987 C C . VAL A 1 267 ? 5.415 37.635 0.593 1.00 12.96 267 VAL A C 1
ATOM 1988 O O . VAL A 1 267 ? 5.632 36.946 1.605 1.00 12.14 267 VAL A O 1
ATOM 1992 N N . LEU A 1 268 ? 6.349 38.357 -0.014 1.00 13.33 268 LEU A N 1
ATOM 1993 C CA . LEU A 1 268 ? 7.662 38.553 0.576 1.00 13.83 268 LEU A CA 1
ATOM 1994 C C . LEU A 1 268 ? 7.409 39.175 1.942 1.00 14.08 268 LEU A C 1
ATOM 1995 O O . LEU A 1 268 ? 6.708 40.171 2.036 1.00 13.54 268 LEU A O 1
ATOM 2000 N N . SER A 1 269 ? 7.975 38.568 2.974 1.00 14.76 269 SER A N 1
ATOM 2001 C CA . SER A 1 269 ? 7.699 38.941 4.351 1.00 15.69 269 SER A CA 1
ATOM 2002 C C . SER A 1 269 ? 8.988 38.982 5.168 1.00 15.98 269 SER A C 1
ATOM 2003 O O . SER A 1 269 ? 9.969 38.315 4.820 1.00 15.25 269 SER A O 1
ATOM 2006 N N . ALA A 1 270 ? 8.977 39.769 6.246 1.00 15.64 270 ALA A N 1
ATOM 2007 C CA . ALA A 1 270 ? 10.162 39.935 7.094 1.00 16.43 270 ALA A CA 1
ATOM 2008 C C . ALA A 1 270 ? 9.826 39.509 8.509 1.00 16.81 270 ALA A C 1
ATOM 2009 O O . ALA A 1 270 ? 8.970 40.109 9.160 1.00 16.93 270 ALA A O 1
ATOM 2011 N N . GLY A 1 271 ? 10.475 38.450 8.976 1.00 16.29 271 GLY A N 1
ATOM 2012 C CA . GLY A 1 271 ? 10.206 37.944 10.313 1.00 17.22 271 GLY A CA 1
ATOM 2013 C C . GLY A 1 271 ? 11.326 38.282 11.273 1.00 17.22 271 GLY A C 1
ATOM 2014 O O . GLY A 1 271 ? 12.443 38.521 10.854 1.00 17.00 271 GLY A O 1
ATOM 2015 N N . ILE A 1 272 ? 11.010 38.285 12.563 1.00 18.37 272 ILE A N 1
ATOM 2016 C CA . ILE A 1 272 ? 11.990 38.595 13.599 1.00 18.96 272 ILE A CA 1
ATOM 2017 C C . ILE A 1 272 ? 12.280 37.359 14.422 1.00 19.53 272 ILE A C 1
ATOM 2018 O O . ILE A 1 272 ? 11.371 36.740 14.979 1.00 20.44 272 ILE A O 1
ATOM 2023 N N . ASN A 1 273 ? 13.561 37.035 14.505 1.00 20.30 273 ASN A N 1
ATOM 2024 C CA . ASN A 1 273 ? 14.059 35.864 15.207 1.00 21.24 273 ASN A CA 1
ATOM 2025 C C . ASN A 1 273 ? 13.685 35.959 16.676 1.00 21.65 273 ASN A C 1
ATOM 2026 O O . ASN A 1 273 ? 13.964 36.962 17.317 1.00 21.95 273 ASN A O 1
ATOM 2031 N N . ALA A 1 274 ? 13.037 34.918 17.187 1.00 22.48 274 ALA A N 1
ATOM 2032 C CA . ALA A 1 274 ? 12.587 34.866 18.570 1.00 24.20 274 ALA A CA 1
ATOM 2033 C C . ALA A 1 274 ? 13.745 34.991 19.570 1.00 25.20 274 ALA A C 1
ATOM 2034 O O . ALA A 1 274 ? 13.535 35.423 20.715 1.00 25.33 274 ALA A O 1
ATOM 2036 N N . ALA A 1 275 ? 14.942 34.600 19.143 1.00 24.74 275 ALA A N 1
ATOM 2037 C CA . ALA A 1 275 ? 16.115 34.650 20.001 1.00 26.52 275 ALA A CA 1
ATOM 2038 C C . ALA A 1 275 ? 16.931 35.920 19.815 1.00 26.57 275 ALA A C 1
ATOM 2039 O O . ALA A 1 275 ? 17.956 36.068 20.459 1.00 28.26 275 ALA A O 1
ATOM 2041 N N . SER A 1 276 ? 16.496 36.836 18.949 1.00 24.49 276 SER A N 1
ATOM 2042 C CA . SER A 1 276 ? 17.211 38.099 18.787 1.00 23.81 276 SER A CA 1
ATOM 2043 C C . SER A 1 276 ? 17.135 38.945 20.061 1.00 23.93 276 SER A C 1
ATOM 2044 O O . SER A 1 276 ? 16.067 39.072 20.651 1.00 23.24 276 SER A O 1
ATOM 2047 N N . PRO A 1 277 ? 18.268 39.543 20.468 1.00 25.37 277 PRO A N 1
ATOM 2048 C CA . PRO A 1 277 ? 18.273 40.575 21.521 1.00 26.12 277 PRO A CA 1
ATOM 2049 C C . PRO A 1 277 ? 17.958 41.973 20.999 1.00 26.69 277 PRO A C 1
ATOM 2050 O O . PRO A 1 277 ? 18.041 42.951 21.760 1.00 25.18 277 PRO A O 1
ATOM 2054 N N . ASN A 1 278 ? 17.601 42.076 19.719 1.00 26.29 278 ASN A N 1
ATOM 2055 C CA . ASN A 1 278 ? 17.394 43.356 19.072 1.00 26.34 278 ASN A CA 1
ATOM 2056 C C . ASN A 1 278 ? 15.994 43.478 18.462 1.00 26.38 278 ASN A C 1
ATOM 2057 O O . ASN A 1 278 ? 15.832 44.114 17.416 1.00 26.03 278 ASN A O 1
ATOM 2062 N N . LYS A 1 279 ? 14.999 42.879 19.112 1.00 24.83 279 LYS A N 1
ATOM 2063 C CA . LYS A 1 279 ? 13.639 42.837 18.578 1.00 25.61 279 LYS A CA 1
ATOM 2064 C C . LYS A 1 279 ? 13.016 44.220 18.442 1.00 26.61 279 LYS A C 1
ATOM 2065 O O . LYS A 1 279 ? 12.174 44.441 17.573 1.00 24.55 279 LYS A O 1
ATOM 2071 N N . GLU A 1 280 ? 13.420 45.141 19.314 1.00 26.88 280 GLU A N 1
ATOM 2072 C CA . GLU A 1 280 ? 12.877 46.494 19.312 1.00 27.17 280 GLU A CA 1
ATOM 2073 C C . GLU A 1 280 ? 13.497 47.292 18.180 1.00 24.17 280 GLU A C 1
ATOM 2074 O O . GLU A 1 280 ? 12.819 48.081 17.536 1.00 24.05 280 GLU A O 1
ATOM 2080 N N . LEU A 1 281 ? 14.783 47.069 17.930 1.00 22.30 281 LEU A N 1
ATOM 2081 C CA . LEU A 1 281 ? 15.480 47.738 16.841 1.00 23.03 281 LEU A CA 1
ATOM 2082 C C . LEU A 1 281 ? 15.017 47.188 15.491 1.00 21.88 281 LEU A C 1
ATOM 2083 O O . LEU A 1 281 ? 14.893 47.931 14.514 1.00 20.17 281 LEU A O 1
ATOM 2088 N N . ALA A 1 282 ? 14.800 45.874 15.448 1.00 20.41 282 ALA A N 1
ATOM 2089 C CA . ALA A 1 282 ? 14.224 45.214 14.275 1.00 20.66 282 ALA A CA 1
ATOM 2090 C C . ALA A 1 282 ? 12.892 45.836 13.886 1.00 20.38 282 ALA A C 1
ATOM 2091 O O . ALA A 1 282 ? 12.674 46.164 12.718 1.00 19.93 282 ALA A O 1
ATOM 2093 N N . LYS A 1 283 ? 12.009 45.985 14.864 1.00 22.06 283 LYS A N 1
ATOM 2094 C CA . LYS A 1 283 ? 10.696 46.615 14.652 1.00 23.23 283 LYS A CA 1
ATOM 2095 C C . LYS A 1 283 ? 10.812 48.046 14.129 1.00 24.27 283 LYS A C 1
ATOM 2096 O O . LYS A 1 283 ? 10.078 48.452 13.205 1.00 23.16 283 LYS A O 1
ATOM 2102 N N . GLU A 1 284 ? 11.725 48.810 14.724 1.00 25.10 284 GLU A N 1
ATOM 2103 C CA . GLU A 1 284 ? 11.969 50.174 14.288 1.00 26.48 284 GLU A CA 1
ATOM 2104 C C . GLU A 1 284 ? 12.456 50.190 12.860 1.00 23.24 284 GLU A C 1
A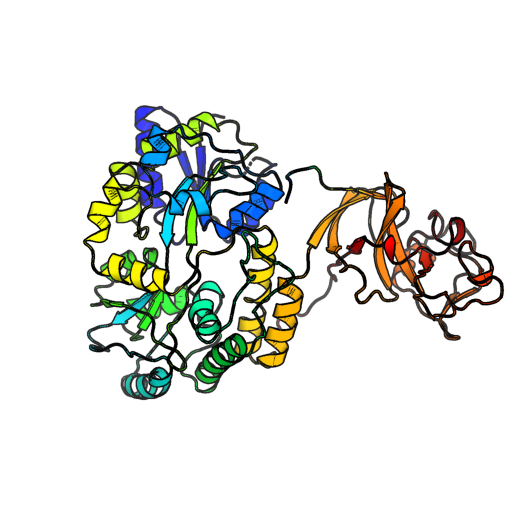TOM 2105 O O . GLU A 1 284 ? 12.020 51.006 12.065 1.00 22.74 284 GLU A O 1
ATOM 2111 N N . PHE A 1 285 ? 13.362 49.281 12.533 1.00 21.20 285 PHE A N 1
ATOM 2112 C CA . PHE A 1 285 ? 13.912 49.246 11.185 1.00 21.21 285 PHE A CA 1
ATOM 2113 C C . PHE A 1 285 ? 12.808 48.909 10.169 1.00 20.62 285 PHE A C 1
ATOM 2114 O O . PHE A 1 285 ? 12.643 49.597 9.158 1.00 19.80 285 PHE A O 1
ATOM 2122 N N . LEU A 1 286 ? 12.042 47.864 10.456 1.00 20.38 286 LEU A N 1
ATOM 2123 C CA . LEU A 1 286 ? 11.024 47.406 9.516 1.00 20.28 286 LEU A CA 1
ATOM 2124 C C . LEU A 1 286 ? 9.882 48.416 9.351 1.00 21.72 286 LEU A C 1
ATOM 2125 O O . LEU A 1 286 ? 9.513 48.761 8.223 1.00 20.52 286 LEU A O 1
ATOM 2130 N N . GLU A 1 287 ? 9.358 48.927 10.466 1.00 23.04 287 GLU A N 1
ATOM 2131 C CA . GLU A 1 287 ? 8.202 49.830 10.433 1.00 23.70 287 GLU A CA 1
ATOM 2132 C C . GLU A 1 287 ? 8.541 51.234 9.966 1.00 24.31 287 GLU A C 1
ATOM 2133 O O . GLU A 1 287 ? 7.781 51.819 9.206 1.00 23.81 287 GLU A O 1
ATOM 2139 N N . ASN A 1 288 ? 9.686 51.769 10.384 1.00 25.19 288 ASN A N 1
ATOM 2140 C CA . ASN A 1 288 ? 9.951 53.193 10.201 1.00 24.60 288 ASN A CA 1
ATOM 2141 C C . ASN A 1 288 ? 10.983 53.512 9.136 1.00 23.50 288 ASN A C 1
ATOM 2142 O O . ASN A 1 288 ? 11.102 54.676 8.728 1.00 23.16 288 ASN A O 1
ATOM 2147 N N . TYR A 1 289 ? 11.724 52.500 8.669 1.00 21.22 289 TYR A N 1
ATOM 2148 C CA . TYR A 1 289 ? 12.715 52.699 7.624 1.00 19.83 289 TYR A CA 1
ATOM 2149 C C . TYR A 1 289 ? 12.392 51.938 6.338 1.00 20.07 289 TYR A C 1
ATOM 2150 O O . TYR A 1 289 ? 12.331 52.526 5.270 1.00 19.74 289 TYR A O 1
ATOM 2159 N N . LEU A 1 290 ? 12.152 50.636 6.444 1.00 20.19 290 LEU A N 1
ATOM 2160 C CA . LEU A 1 290 ? 11.874 49.828 5.258 1.00 20.12 290 LEU A CA 1
ATOM 2161 C C . LEU A 1 290 ? 10.503 50.108 4.705 1.00 19.59 290 LEU A C 1
ATOM 2162 O O . LEU A 1 290 ? 10.375 50.496 3.545 1.00 19.86 290 LEU A O 1
ATOM 2167 N N . LEU A 1 291 ? 9.480 49.904 5.522 1.00 19.13 291 LEU A N 1
ATOM 2168 C CA . LEU A 1 291 ? 8.102 50.025 5.058 1.00 19.62 291 LEU A CA 1
ATOM 2169 C C . LEU A 1 291 ? 7.662 51.487 5.026 1.00 19.57 291 LEU A C 1
ATOM 2170 O O . LEU A 1 291 ? 6.707 51.882 5.674 1.00 19.93 291 LEU A O 1
ATOM 2175 N N . THR A 1 292 ? 8.374 52.266 4.238 1.00 20.81 292 THR A N 1
ATOM 2176 C CA . THR A 1 292 ? 8.028 53.647 3.939 1.00 22.24 292 THR A CA 1
ATOM 2177 C C . THR A 1 292 ? 8.206 53.797 2.442 1.00 22.45 292 THR A C 1
ATOM 2178 O O . THR A 1 292 ? 8.778 52.911 1.803 1.00 21.90 292 THR A O 1
ATOM 2182 N N . ASP A 1 293 ? 7.734 54.902 1.874 1.00 23.21 293 ASP A N 1
ATOM 2183 C CA . ASP A 1 293 ? 7.931 55.134 0.432 1.00 23.92 293 ASP A CA 1
ATOM 2184 C C . ASP A 1 293 ? 9.408 55.143 0.053 1.00 24.20 293 ASP A C 1
ATOM 2185 O O . ASP A 1 293 ? 9.794 54.648 -1.009 1.00 23.51 293 ASP A O 1
ATOM 2190 N N . GLU A 1 294 ? 10.235 55.702 0.934 1.00 23.70 294 GLU A N 1
ATOM 2191 C CA . GLU A 1 294 ? 11.660 55.892 0.661 1.00 25.34 294 GLU A CA 1
ATOM 219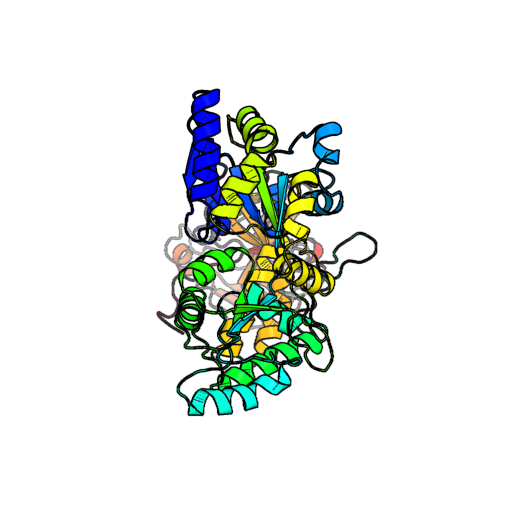2 C C . GLU A 1 294 ? 12.422 54.584 0.736 1.00 22.70 294 GLU A C 1
ATOM 2193 O O . GLU A 1 294 ? 13.300 54.298 -0.091 1.00 22.02 294 GLU A O 1
ATOM 2199 N N . GLY A 1 295 ? 12.073 53.791 1.740 1.00 20.71 295 GLY A N 1
ATOM 2200 C CA . GLY A 1 295 ? 12.723 52.514 1.987 1.00 20.09 295 GLY A CA 1
ATOM 2201 C C . GLY A 1 295 ? 12.406 51.510 0.895 1.00 19.05 295 GLY A C 1
ATOM 2202 O O . GLY A 1 295 ? 13.308 50.868 0.380 1.00 18.50 295 GLY A O 1
ATOM 2203 N N . LEU A 1 296 ? 11.129 51.388 0.544 1.00 18.61 296 LEU A N 1
ATOM 2204 C CA . LEU A 1 296 ? 10.703 50.449 -0.501 1.00 19.15 296 LEU A CA 1
ATOM 2205 C C . LEU A 1 296 ? 11.256 50.879 -1.839 1.00 19.04 296 LEU A C 1
ATOM 2206 O O . LEU A 1 296 ? 11.672 50.036 -2.619 1.00 18.93 296 LEU A O 1
ATOM 2211 N N . GLU A 1 297 ? 11.285 52.184 -2.104 1.00 20.69 297 GLU A N 1
ATOM 2212 C CA . GLU A 1 297 ? 11.864 52.687 -3.358 1.00 22.15 297 GLU A CA 1
ATOM 2213 C C . GLU A 1 297 ? 13.320 52.278 -3.528 1.00 20.68 297 GLU A C 1
ATOM 2214 O O . GLU A 1 297 ? 13.729 51.937 -4.635 1.00 19.92 297 GLU A O 1
ATOM 2220 N N . ALA A 1 298 ? 14.099 52.345 -2.446 1.00 18.95 298 ALA A N 1
ATOM 2221 C CA . ALA A 1 298 ? 15.510 51.993 -2.498 1.00 18.35 298 ALA A CA 1
ATOM 2222 C C . ALA A 1 298 ? 15.661 50.504 -2.846 1.00 17.77 298 ALA A C 1
ATOM 2223 O O . ALA A 1 298 ? 16.492 50.129 -3.649 1.00 17.67 298 ALA A O 1
ATOM 2225 N N . VAL A 1 299 ? 14.831 49.658 -2.257 1.00 18.19 299 VAL A N 1
ATOM 2226 C CA . VAL A 1 299 ? 14.910 48.230 -2.563 1.00 18.77 299 VAL A CA 1
ATOM 2227 C C . VAL A 1 299 ? 14.433 47.980 -3.992 1.00 19.28 299 VAL A C 1
ATOM 2228 O O . VAL A 1 299 ? 15.104 47.291 -4.772 1.00 19.58 299 VAL A O 1
ATOM 2232 N N . ASN A 1 300 ? 13.296 48.579 -4.322 1.00 19.58 300 ASN A N 1
ATOM 2233 C CA . ASN A 1 300 ? 12.651 48.415 -5.627 1.00 19.28 300 ASN A CA 1
ATOM 2234 C C . ASN A 1 300 ? 13.517 48.825 -6.816 1.00 20.09 300 ASN A C 1
ATOM 2235 O O . ASN A 1 300 ? 13.466 48.166 -7.874 1.00 18.80 300 ASN A O 1
ATOM 2240 N N . LYS A 1 301 ? 14.283 49.914 -6.655 1.00 20.32 301 LYS A N 1
ATOM 2241 C CA . LYS A 1 301 ? 15.226 50.383 -7.691 1.00 20.49 301 LYS A CA 1
ATOM 2242 C C . LYS A 1 301 ? 16.375 49.417 -7.915 1.00 20.49 301 LYS A C 1
ATOM 2243 O O . LYS A 1 301 ? 16.955 49.416 -8.985 1.00 21.75 301 LYS A O 1
ATOM 2245 N N . ASP A 1 302 ? 16.725 48.624 -6.906 1.00 20.80 302 ASP A N 1
ATOM 2246 C CA . ASP A 1 302 ? 17.731 47.571 -7.059 1.00 20.28 302 ASP A CA 1
ATOM 2247 C C . ASP A 1 302 ? 17.121 46.392 -7.830 1.00 19.99 302 ASP A C 1
ATOM 2248 O O . ASP A 1 302 ? 17.544 46.093 -8.950 1.00 19.62 302 ASP A O 1
ATOM 2253 N N . LYS A 1 303 ? 16.126 45.735 -7.235 1.00 18.43 303 LYS A N 1
ATOM 2254 C CA . LYS A 1 303 ? 15.364 44.689 -7.912 1.00 18.80 303 LYS A CA 1
ATOM 2255 C C . LYS A 1 303 ? 13.902 44.913 -7.588 1.00 16.96 303 LYS A C 1
ATOM 2256 O O . LYS A 1 303 ? 13.557 45.060 -6.421 1.00 15.83 303 LYS A O 1
ATOM 2262 N N . PRO A 1 304 ? 13.033 44.940 -8.610 1.00 16.06 304 PRO A N 1
ATOM 2263 C CA . PRO A 1 304 ? 11.624 45.242 -8.312 1.00 15.79 304 PRO A CA 1
ATOM 2264 C C . PRO A 1 304 ? 10.992 44.258 -7.354 1.00 15.55 304 PRO A C 1
ATOM 2265 O O . PRO A 1 304 ? 11.243 43.036 -7.428 1.00 14.86 304 PRO A O 1
ATOM 2269 N N . LEU A 1 305 ? 10.193 44.792 -6.445 1.00 15.40 305 LEU A N 1
ATOM 2270 C CA . LEU A 1 305 ? 9.574 43.993 -5.397 1.00 15.89 305 LEU A CA 1
ATOM 2271 C C . LEU A 1 305 ? 8.302 43.276 -5.823 1.00 16.13 305 LEU A C 1
ATOM 2272 O O . LEU A 1 305 ? 7.956 42.260 -5.231 1.00 15.65 305 LEU A O 1
ATOM 2277 N N . GLY A 1 306 ? 7.614 43.808 -6.831 1.00 16.21 306 GLY A N 1
ATOM 2278 C CA . GLY A 1 306 ? 6.240 43.422 -7.141 1.00 16.33 306 GLY A CA 1
ATOM 2279 C C . GLY A 1 306 ? 5.275 44.483 -6.666 1.00 16.33 306 GLY A C 1
ATOM 2280 O O . GLY A 1 306 ? 5.632 45.657 -6.578 1.00 16.71 306 GLY A O 1
ATOM 2281 N N . ALA A 1 307 ? 4.065 44.058 -6.330 1.00 16.51 307 ALA A N 1
ATOM 2282 C CA . ALA A 1 307 ? 3.032 44.933 -5.819 1.00 16.29 307 ALA A CA 1
ATOM 2283 C C . ALA A 1 307 ? 3.227 45.047 -4.319 1.00 16.19 307 ALA A C 1
ATOM 2284 O O . ALA A 1 307 ? 2.957 44.109 -3.582 1.00 16.03 307 ALA A O 1
ATOM 2286 N N . VAL A 1 308 ? 3.702 46.201 -3.868 1.00 15.97 308 VAL A N 1
ATOM 2287 C CA . VAL A 1 308 ? 4.077 46.344 -2.466 1.00 16.40 308 VAL A CA 1
ATOM 2288 C C . VAL A 1 308 ? 2.879 46.412 -1.546 1.00 16.52 308 VAL A C 1
ATOM 2289 O O . VAL A 1 308 ? 1.773 46.770 -1.961 1.00 17.35 308 VAL A O 1
ATOM 2293 N N . ALA A 1 309 ? 3.110 46.066 -0.286 1.00 16.46 309 ALA A N 1
ATOM 2294 C CA . ALA A 1 309 ? 2.053 45.983 0.683 1.00 16.89 309 ALA A CA 1
ATOM 2295 C C . ALA A 1 309 ? 1.669 47.367 1.178 1.00 17.67 309 ALA A C 1
ATOM 2296 O O . ALA A 1 309 ? 0.578 47.536 1.701 1.00 18.25 309 ALA A O 1
ATOM 2298 N N . LEU A 1 310 ? 2.583 48.326 1.035 1.00 17.24 310 LEU A N 1
ATOM 2299 C CA . LEU A 1 310 ? 2.395 49.669 1.546 1.00 18.38 310 LEU A CA 1
ATOM 2300 C C . LEU A 1 310 ? 1.558 50.477 0.566 1.00 19.45 310 LEU A C 1
ATOM 2301 O O . LEU A 1 310 ? 2.022 50.812 -0.517 1.00 18.71 310 LEU A O 1
ATOM 2306 N N . LYS A 1 311 ? 0.343 50.822 0.978 1.00 20.51 311 LYS A N 1
ATOM 2307 C CA . LYS A 1 311 ? -0.652 51.422 0.084 1.00 21.25 311 LYS A CA 1
ATOM 2308 C C . LYS A 1 311 ? -0.165 52.667 -0.636 1.00 21.84 311 LYS A C 1
ATOM 2309 O O . LYS A 1 311 ? -0.422 52.828 -1.838 1.00 20.11 311 LYS A O 1
ATOM 2315 N N . SER A 1 312 ? 0.540 53.541 0.092 1.00 21.52 312 SER A N 1
ATOM 2316 C CA . SER A 1 312 ? 0.989 54.809 -0.455 1.00 21.67 312 SER A CA 1
ATOM 2317 C C . SER A 1 312 ? 1.980 54.639 -1.602 1.00 21.68 312 SER A C 1
ATOM 2318 O O . SER A 1 312 ? 1.913 55.357 -2.593 1.00 21.25 312 SER A O 1
ATOM 2321 N N . TYR A 1 313 ? 2.897 53.692 -1.482 1.00 20.68 313 TYR A N 1
ATOM 2322 C CA . TYR A 1 313 ? 3.834 53.466 -2.556 1.00 20.39 313 TYR A CA 1
ATOM 2323 C C . TYR A 1 313 ? 3.235 52.614 -3.693 1.00 20.24 313 TYR A C 1
ATOM 2324 O O . TYR A 1 313 ? 3.554 52.821 -4.864 1.00 19.21 313 TYR A O 1
ATOM 2333 N N . GLU A 1 314 ? 2.375 51.663 -3.351 1.00 20.71 314 GLU A N 1
ATOM 2334 C CA . GLU A 1 314 ? 1.752 50.822 -4.373 1.00 22.29 314 GLU A CA 1
ATOM 2335 C C . GLU A 1 314 ? 0.887 51.642 -5.323 1.00 23.68 314 GLU A C 1
ATOM 2336 O O . GLU A 1 314 ? 0.797 51.331 -6.505 1.00 22.71 314 GLU A O 1
ATOM 2342 N N . GLU A 1 315 ? 0.256 52.692 -4.813 1.00 25.70 315 GLU A N 1
ATOM 2343 C CA . GLU A 1 315 ? -0.508 53.576 -5.677 1.00 28.76 315 GLU A CA 1
ATOM 2344 C C . GLU A 1 315 ? 0.337 54.156 -6.811 1.00 27.60 315 GLU A C 1
ATOM 2345 O O . GLU A 1 315 ? -0.175 54.372 -7.897 1.00 27.32 315 GLU A O 1
ATOM 2351 N N . GLU A 1 316 ? 1.632 54.381 -6.579 1.00 28.49 316 GLU A N 1
ATOM 2352 C CA . GLU A 1 316 ? 2.549 54.732 -7.674 1.00 28.38 316 GLU A CA 1
ATOM 2353 C C . GLU A 1 316 ? 2.949 53.520 -8.540 1.00 26.16 316 GLU A C 1
ATOM 2354 O O . GLU A 1 316 ? 2.900 53.593 -9.762 1.00 24.49 316 GLU A O 1
ATOM 2360 N N . LEU A 1 317 ? 3.322 52.407 -7.913 1.00 24.03 317 LEU A N 1
ATOM 2361 C CA . LEU A 1 317 ? 3.833 51.250 -8.675 1.00 23.48 317 LEU A CA 1
ATOM 2362 C C . LEU A 1 317 ? 2.756 50.605 -9.526 1.00 23.09 317 LEU A C 1
ATOM 2363 O O . LEU A 1 317 ? 3.065 50.027 -10.559 1.00 22.66 317 LEU A O 1
ATOM 2368 N N . ALA A 1 318 ? 1.495 50.731 -9.110 1.00 22.17 318 ALA A N 1
ATOM 2369 C CA . ALA A 1 318 ? 0.379 50.105 -9.823 1.00 22.71 318 ALA A CA 1
ATOM 2370 C C . ALA A 1 318 ? 0.146 50.721 -11.203 1.00 22.27 318 ALA A C 1
ATOM 2371 O O . ALA A 1 318 ? -0.476 50.103 -12.063 1.00 21.45 318 ALA A O 1
ATOM 2373 N N . LYS A 1 319 ? 0.671 51.925 -11.414 1.00 21.38 319 LYS A N 1
ATOM 2374 C CA . LYS A 1 319 ? 0.600 52.576 -12.721 1.00 22.12 319 LYS A CA 1
ATOM 2375 C C . LYS A 1 319 ? 1.404 51.858 -13.808 1.00 21.66 319 LYS A C 1
ATOM 2376 O O . LYS A 1 319 ? 1.135 52.033 -14.996 1.00 22.03 319 LYS A O 1
ATOM 2382 N N . ASP A 1 320 ? 2.393 51.070 -13.391 1.00 19.60 320 ASP A N 1
ATOM 2383 C CA . ASP A 1 320 ? 3.268 50.322 -14.284 1.00 18.49 320 ASP A CA 1
ATOM 2384 C C . ASP A 1 320 ? 2.510 49.112 -14.870 1.00 17.68 320 ASP A C 1
ATOM 2385 O O . ASP A 1 320 ? 2.049 48.248 -14.123 1.00 17.91 320 ASP A O 1
ATOM 2390 N N . PRO A 1 321 ? 2.380 49.048 -16.205 1.00 16.51 321 PRO A N 1
ATOM 2391 C CA . PRO A 1 321 ? 1.760 47.899 -16.893 1.00 16.01 321 PRO A CA 1
ATOM 2392 C C . PRO A 1 321 ? 2.305 46.544 -16.450 1.00 15.64 321 PRO A C 1
ATOM 2393 O O . PRO A 1 321 ? 1.559 45.567 -16.421 1.00 15.44 321 PRO A O 1
ATOM 2397 N N . ARG A 1 322 ? 3.588 46.490 -16.109 1.00 14.86 322 ARG A N 1
ATOM 2398 C CA . ARG A 1 322 ? 4.219 45.233 -15.678 1.00 14.88 322 ARG A CA 1
ATOM 2399 C C . ARG A 1 322 ? 3.664 44.747 -14.338 1.00 14.51 322 ARG A C 1
ATOM 2400 O O . ARG A 1 322 ? 3.505 43.538 -14.096 1.00 12.91 322 ARG A O 1
ATOM 2408 N N . ILE A 1 323 ? 3.375 45.694 -13.458 1.00 14.65 323 ILE A N 1
ATOM 2409 C CA . ILE A 1 323 ? 2.732 45.362 -12.190 1.00 15.13 323 ILE A CA 1
ATOM 2410 C C . ILE A 1 323 ? 1.281 44.947 -12.438 1.00 14.22 323 ILE A C 1
ATOM 2411 O O . ILE A 1 323 ? 0.756 44.061 -11.775 1.00 13.87 323 ILE A O 1
ATOM 2416 N N . ALA A 1 324 ? 0.639 45.540 -13.431 1.00 13.97 324 ALA A N 1
ATOM 2417 C CA . ALA A 1 324 ? -0.727 45.121 -13.788 1.00 13.44 324 ALA A CA 1
ATOM 2418 C C . ALA A 1 324 ? -0.719 43.680 -14.291 1.00 13.24 324 ALA A C 1
ATOM 2419 O O . ALA A 1 324 ? -1.634 42.922 -13.991 1.00 12.61 324 ALA A O 1
ATOM 2421 N N . ALA A 1 325 ? 0.321 43.307 -15.036 1.00 12.90 325 ALA A N 1
ATOM 2422 C CA . ALA A 1 325 ? 0.468 41.921 -15.507 1.00 13.15 325 ALA A CA 1
ATOM 2423 C C . ALA A 1 325 ? 0.687 40.991 -14.338 1.00 12.78 325 ALA A C 1
ATOM 2424 O O . ALA A 1 325 ? 0.091 39.921 -14.242 1.00 12.70 325 ALA A O 1
ATOM 2426 N N . THR A 1 326 ? 1.552 41.410 -13.434 1.00 12.92 326 THR A N 1
ATOM 2427 C CA . THR A 1 326 ? 1.836 40.640 -12.246 1.00 13.24 326 THR A CA 1
ATOM 2428 C C . THR A 1 326 ? 0.560 40.352 -11.484 1.00 13.65 326 THR A C 1
ATOM 2429 O O . THR A 1 326 ? 0.293 39.203 -11.137 1.00 12.92 326 THR A O 1
ATOM 2433 N N . MET A 1 327 ? -0.245 41.386 -11.238 1.00 14.43 327 MET A N 1
ATOM 2434 C CA . MET A 1 327 ? -1.440 41.203 -10.438 1.00 16.03 327 MET A CA 1
ATOM 2435 C C . MET A 1 327 ? -2.523 40.420 -11.196 1.00 15.28 327 MET A C 1
ATOM 2436 O O . MET A 1 327 ? -3.322 39.746 -10.584 1.00 15.08 327 MET A O 1
ATOM 2441 N N . GLU A 1 328 ? -2.533 40.507 -12.526 1.00 15.18 328 GLU A N 1
ATOM 2442 C CA . GLU A 1 328 ? -3.482 39.746 -13.322 1.00 15.63 328 GLU A CA 1
ATOM 2443 C C . GLU A 1 328 ? -3.193 38.245 -13.197 1.00 13.96 328 GLU A C 1
ATOM 2444 O O . GLU A 1 328 ? -4.112 37.441 -13.038 1.00 13.58 328 GLU A O 1
ATOM 2450 N N . ASN A 1 329 ? -1.912 37.877 -13.247 1.00 12.41 329 ASN A N 1
ATOM 2451 C CA . ASN A 1 329 ? -1.507 36.490 -13.029 1.00 12.49 329 ASN A CA 1
ATOM 2452 C C . ASN A 1 329 ? -1.777 36.036 -11.589 1.00 12.83 329 ASN A C 1
ATOM 2453 O O . ASN A 1 329 ? -2.208 34.896 -11.357 1.00 12.40 329 ASN A O 1
ATOM 2458 N N . ALA A 1 330 ? -1.530 36.920 -10.627 1.00 12.64 330 ALA A N 1
ATOM 2459 C CA . ALA A 1 330 ? -1.871 36.626 -9.229 1.00 13.60 330 ALA A CA 1
ATOM 2460 C C . ALA A 1 330 ? -3.355 36.261 -9.051 1.00 14.57 330 ALA A C 1
ATOM 2461 O O . ALA A 1 330 ? -3.701 35.314 -8.332 1.00 14.39 330 ALA A O 1
ATOM 2463 N N . GLN A 1 331 ? -4.222 37.019 -9.704 1.00 16.24 331 GLN A N 1
ATOM 2464 C CA . GLN A 1 331 ? -5.670 36.823 -9.582 1.00 17.93 331 GLN A CA 1
ATOM 2465 C C . GLN A 1 331 ? -6.169 35.468 -10.049 1.00 16.93 331 GLN A C 1
ATOM 2466 O O . GLN A 1 331 ? -7.195 34.994 -9.587 1.00 16.51 331 GLN A O 1
ATOM 2472 N N . LYS A 1 332 ? -5.454 34.855 -10.976 1.00 16.11 332 LYS A N 1
ATOM 2473 C CA . LYS A 1 332 ? -5.789 33.532 -11.432 1.00 16.51 332 LYS A CA 1
ATOM 2474 C C . LYS A 1 332 ? -5.148 32.459 -10.570 1.00 16.35 332 LYS A C 1
ATOM 2475 O O . LYS A 1 332 ? -5.543 31.315 -10.625 1.00 15.98 332 LYS A O 1
ATOM 2481 N N . GLY A 1 333 ? -4.114 32.824 -9.820 1.00 16.41 333 GLY A N 1
ATOM 2482 C CA . GLY A 1 333 ? -3.418 31.890 -8.975 1.00 16.55 333 GLY A CA 1
ATOM 2483 C C . GLY A 1 333 ? -4.045 31.846 -7.601 1.00 17.65 333 GLY A C 1
ATOM 2484 O O . GLY A 1 333 ? -5.225 32.172 -7.428 1.00 17.60 333 GLY A O 1
ATOM 2485 N N . GLU A 1 334 ? -3.253 31.443 -6.620 1.00 18.17 334 GLU A N 1
ATOM 2486 C CA . GLU A 1 334 ? -3.713 31.415 -5.243 1.00 19.56 334 GLU A CA 1
ATOM 2487 C C . GLU A 1 334 ? -2.596 31.724 -4.279 1.00 18.09 334 GLU A C 1
ATOM 2488 O O . GLU A 1 334 ? -1.462 31.299 -4.471 1.00 16.78 334 GLU A O 1
ATOM 2494 N N . ILE A 1 335 ? -2.942 32.458 -3.224 1.00 17.56 335 ILE A N 1
ATOM 2495 C CA . ILE A 1 335 ? -2.046 32.649 -2.092 1.00 17.52 335 ILE A CA 1
ATOM 2496 C C . ILE A 1 335 ? -1.539 31.297 -1.580 1.00 16.46 335 ILE A C 1
ATOM 2497 O O . ILE A 1 335 ? -2.305 30.340 -1.437 1.00 15.91 335 ILE A O 1
ATOM 2502 N N . MET A 1 336 ? -0.239 31.193 -1.368 1.00 15.33 336 MET A N 1
ATOM 2503 C CA . MET A 1 336 ? 0.317 29.977 -0.810 1.00 15.83 336 MET A CA 1
ATOM 2504 C C . MET A 1 336 ? -0.186 29.778 0.601 1.00 15.17 336 MET A C 1
ATOM 2505 O O . MET A 1 336 ? -0.345 30.749 1.336 1.00 14.02 336 MET A O 1
ATOM 2510 N N . PRO A 1 337 ? -0.439 28.522 0.982 1.00 15.84 337 PRO A N 1
ATOM 2511 C CA . PRO A 1 337 ? -0.645 28.292 2.409 1.00 16.42 337 PRO A CA 1
ATOM 2512 C C . PRO A 1 337 ? 0.630 28.640 3.171 1.00 16.19 337 PRO A C 1
ATOM 2513 O O . PRO A 1 337 ? 1.720 28.609 2.596 1.00 15.47 337 PRO A O 1
ATOM 2517 N N . ASN A 1 338 ? 0.494 28.957 4.451 1.00 16.69 338 ASN A N 1
ATOM 2518 C CA . ASN A 1 338 ? 1.663 29.131 5.303 1.00 17.61 338 ASN A CA 1
ATOM 2519 C C . ASN A 1 338 ? 1.861 28.013 6.337 1.00 18.16 338 ASN A C 1
ATOM 2520 O O . ASN A 1 338 ? 2.748 28.107 7.182 1.00 17.50 338 ASN A O 1
ATOM 2525 N N . ILE A 1 339 ? 1.092 26.935 6.222 1.00 18.22 339 ILE A N 1
ATOM 2526 C CA . ILE A 1 339 ? 1.125 25.869 7.231 1.00 19.03 339 ILE A CA 1
ATOM 2527 C C . ILE A 1 339 ? 2.476 25.159 7.241 1.00 18.78 339 ILE A C 1
ATOM 2528 O O . ILE A 1 339 ? 3.181 25.128 6.227 1.00 17.82 339 ILE A O 1
ATOM 2533 N N . PRO A 1 340 ? 2.850 24.581 8.395 1.00 18.74 340 PRO A N 1
ATOM 2534 C CA . PRO A 1 340 ? 4.135 23.883 8.520 1.00 18.88 340 PRO A CA 1
ATOM 2535 C C . PRO A 1 340 ? 4.380 22.839 7.437 1.00 18.97 340 PRO A C 1
ATOM 2536 O O . PRO A 1 340 ? 5.525 22.599 7.052 1.00 18.81 340 PRO A O 1
ATOM 2540 N N . GLN A 1 341 ? 3.305 22.240 6.932 1.00 18.17 341 GLN A N 1
ATOM 2541 C CA . GLN A 1 341 ? 3.408 21.168 5.957 1.00 17.61 341 GLN A CA 1
ATOM 2542 C C . GLN A 1 341 ? 3.860 21.646 4.577 1.00 17.97 341 GLN A C 1
ATOM 2543 O O . GLN A 1 341 ? 4.183 20.825 3.709 1.00 16.86 341 GLN A O 1
ATOM 2549 N N . MET A 1 342 ? 3.898 22.956 4.360 1.00 18.18 342 MET A N 1
ATOM 2550 C CA . MET A 1 342 ? 4.313 23.467 3.041 1.00 19.76 342 MET A CA 1
ATOM 2551 C C . MET A 1 342 ? 5.703 23.031 2.616 1.00 19.60 342 MET A C 1
ATOM 2552 O O . MET A 1 342 ? 5.939 22.788 1.437 1.00 19.44 342 MET A O 1
ATOM 2557 N N . SER A 1 343 ? 6.620 22.930 3.565 1.00 21.03 343 SER A N 1
ATOM 2558 C CA . SER A 1 343 ? 7.991 22.515 3.255 1.00 23.06 343 SER A CA 1
ATOM 2559 C C . SER A 1 343 ? 7.987 21.111 2.608 1.00 22.20 343 SER A C 1
ATOM 2560 O O . SER A 1 343 ? 8.641 20.861 1.578 1.00 19.79 343 SER A O 1
ATOM 2563 N N . ALA A 1 344 ? 7.196 20.216 3.193 1.00 21.24 344 ALA A N 1
ATOM 2564 C CA . ALA A 1 344 ? 7.106 18.841 2.722 1.00 19.75 344 ALA A CA 1
ATOM 2565 C C . ALA A 1 344 ? 6.465 18.793 1.338 1.00 18.29 344 ALA A C 1
ATOM 2566 O O . ALA A 1 344 ? 6.935 18.068 0.460 1.00 17.28 344 ALA A O 1
ATOM 2568 N N . PHE A 1 345 ? 5.409 19.571 1.141 1.00 17.24 345 PHE A N 1
ATOM 2569 C CA . PHE A 1 345 ? 4.801 19.717 -0.194 1.00 18.50 345 PHE A CA 1
ATOM 2570 C C . PHE A 1 345 ? 5.822 20.125 -1.256 1.00 17.57 345 PHE A C 1
ATOM 2571 O O . PHE A 1 345 ? 5.918 19.503 -2.312 1.00 16.90 345 PHE A O 1
ATOM 2579 N N . TRP A 1 346 ? 6.576 21.189 -0.988 1.00 17.49 346 TRP A N 1
ATOM 2580 C CA . TRP A 1 346 ? 7.494 21.700 -2.001 1.00 18.08 346 TRP A CA 1
ATOM 2581 C C . TRP A 1 346 ? 8.582 20.684 -2.335 1.00 18.03 346 TRP A C 1
ATOM 2582 O O . TRP A 1 346 ? 8.914 20.481 -3.487 1.00 18.08 346 TRP A O 1
ATOM 2593 N N . TYR A 1 347 ? 9.117 20.045 -1.315 1.00 20.03 347 TYR A N 1
ATOM 2594 C CA . TYR A 1 347 ? 10.131 19.006 -1.503 1.00 22.77 347 TYR A CA 1
ATOM 2595 C C . TYR A 1 347 ? 9.558 17.826 -2.323 1.00 20.50 347 TYR A C 1
ATOM 2596 O O . TYR A 1 347 ? 10.202 17.307 -3.244 1.00 19.61 347 TYR A O 1
ATOM 2605 N N . ALA A 1 348 ? 8.334 17.435 -2.011 1.00 18.61 348 ALA A N 1
ATOM 2606 C CA . ALA A 1 348 ? 7.673 16.342 -2.732 1.00 18.44 348 ALA A CA 1
ATOM 2607 C C . ALA A 1 348 ? 7.465 16.671 -4.225 1.00 17.86 348 ALA A C 1
ATOM 2608 O O . ALA A 1 348 ? 7.740 15.848 -5.108 1.00 16.49 348 ALA A O 1
ATOM 2610 N N . VAL A 1 349 ? 7.022 17.896 -4.507 1.00 16.45 349 VAL A N 1
ATOM 2611 C CA . VAL A 1 349 ? 6.767 18.284 -5.882 1.00 16.05 349 VAL A CA 1
ATOM 2612 C C . VAL A 1 349 ? 8.075 18.522 -6.642 1.00 16.61 349 VAL A C 1
ATOM 2613 O O . VAL A 1 349 ? 8.169 18.198 -7.824 1.00 15.88 349 VAL A O 1
ATOM 2617 N N . ARG A 1 350 ? 9.079 19.092 -5.973 1.00 16.67 350 ARG A N 1
ATOM 2618 C CA A ARG A 1 350 ? 10.382 19.262 -6.606 0.50 17.16 350 ARG A CA 1
ATOM 2619 C CA B ARG A 1 350 ? 10.410 19.261 -6.551 0.50 17.31 350 ARG A CA 1
ATOM 2620 C C . ARG A 1 350 ? 10.913 17.904 -7.075 1.00 17.22 350 ARG A C 1
ATOM 2621 O O . ARG A 1 350 ? 11.367 17.781 -8.212 1.00 17.48 350 ARG A O 1
ATOM 2636 N N . THR A 1 351 ? 10.812 16.892 -6.227 1.00 16.41 351 THR A N 1
ATOM 2637 C CA . THR A 1 351 ? 11.271 15.544 -6.561 1.00 17.19 351 THR A CA 1
ATOM 2638 C C . THR A 1 351 ? 10.497 14.960 -7.742 1.00 16.76 351 THR A C 1
ATOM 2639 O O . THR A 1 351 ? 11.089 14.408 -8.682 1.00 16.77 351 THR A O 1
ATOM 2643 N N . ALA A 1 352 ? 9.183 15.105 -7.709 1.00 16.48 352 ALA A N 1
ATOM 2644 C CA . ALA A 1 352 ? 8.348 14.606 -8.799 1.00 17.63 352 ALA A CA 1
ATOM 2645 C C . ALA A 1 352 ? 8.685 15.242 -10.137 1.00 18.15 352 ALA A C 1
ATOM 2646 O O . ALA A 1 352 ? 8.732 14.551 -11.150 1.00 19.49 352 ALA A O 1
ATOM 2648 N N . VAL A 1 353 ? 8.894 16.556 -10.155 1.00 18.43 353 VAL A N 1
ATOM 2649 C CA . VAL A 1 353 ? 9.148 17.245 -11.406 1.00 19.98 353 VAL A CA 1
ATOM 2650 C C . VAL A 1 353 ? 10.517 16.841 -11.975 1.00 20.37 353 VAL A C 1
ATOM 2651 O O . VAL A 1 353 ? 10.654 16.560 -13.168 1.00 20.77 353 VAL A O 1
ATOM 2655 N N . ILE A 1 354 ? 11.515 16.780 -11.109 1.00 20.98 354 ILE A N 1
ATOM 2656 C CA . ILE A 1 354 ? 12.849 16.347 -11.514 1.00 22.30 354 ILE A CA 1
ATOM 2657 C C . ILE A 1 354 ? 12.831 14.922 -12.071 1.00 21.92 354 ILE A C 1
ATOM 2658 O O . ILE A 1 354 ? 13.361 14.667 -13.159 1.00 22.19 354 ILE A O 1
ATOM 2663 N N . ASN A 1 355 ? 12.191 14.002 -11.363 1.00 21.52 355 ASN A N 1
ATOM 2664 C CA . ASN A 1 355 ? 12.193 12.606 -11.773 1.00 22.22 355 ASN A CA 1
ATOM 2665 C C . ASN A 1 355 ? 11.385 12.359 -13.042 1.00 23.30 355 ASN A C 1
ATOM 2666 O O . ASN A 1 355 ? 11.759 11.518 -13.864 1.00 23.71 355 ASN A O 1
ATOM 2671 N N . ALA A 1 356 ? 10.272 13.070 -13.188 1.00 22.12 356 ALA A N 1
ATOM 2672 C CA . ALA A 1 356 ? 9.467 12.935 -14.378 1.00 22.66 356 ALA A CA 1
ATOM 2673 C C . ALA A 1 356 ? 10.209 13.544 -15.550 1.00 22.78 356 ALA A C 1
ATOM 2674 O O . ALA A 1 356 ? 10.220 12.978 -16.633 1.00 21.48 356 ALA A O 1
ATOM 2676 N N . ALA A 1 357 ? 10.858 14.680 -15.330 1.00 22.74 357 ALA A N 1
ATOM 2677 C CA . ALA A 1 357 ? 11.534 15.372 -16.423 1.00 25.06 357 ALA A CA 1
ATOM 2678 C C . ALA A 1 357 ? 12.799 14.641 -16.889 1.00 26.34 357 ALA A C 1
ATOM 2679 O O . ALA A 1 357 ? 13.158 14.700 -18.055 1.00 25.70 357 ALA A O 1
ATOM 2681 N N . SER A 1 358 ? 13.475 13.973 -15.967 1.00 28.50 358 SER A N 1
ATOM 2682 C CA . SER A 1 358 ? 14.698 13.250 -16.278 1.00 30.47 358 SER A CA 1
ATOM 2683 C C . SER A 1 358 ? 14.388 11.879 -16.849 1.00 32.97 358 SER A C 1
ATOM 2684 O O . SER A 1 358 ? 15.277 11.225 -17.388 1.00 34.05 358 SER A O 1
ATOM 2687 N N . GLY A 1 359 ? 13.142 11.428 -16.700 1.00 33.32 359 GLY A N 1
ATOM 2688 C CA . GLY A 1 359 ? 12.747 10.108 -17.165 1.00 32.57 359 GLY A CA 1
ATOM 2689 C C . GLY A 1 359 ? 12.979 8.990 -16.165 1.00 33.83 359 GLY A C 1
ATOM 2690 O O . GLY A 1 359 ? 12.759 7.823 -16.488 1.00 33.93 359 GLY A O 1
ATOM 2691 N N . ARG A 1 360 ? 13.408 9.321 -14.949 1.00 34.42 360 ARG A N 1
ATOM 2692 C CA . ARG A 1 360 ? 13.570 8.310 -13.909 1.00 35.97 360 ARG A CA 1
ATOM 2693 C C . ARG A 1 360 ? 12.250 7.671 -13.521 1.00 34.34 360 ARG A C 1
ATOM 2694 O O . ARG A 1 360 ? 12.204 6.503 -13.150 1.00 34.52 360 ARG A O 1
ATOM 2702 N N . GLN A 1 361 ? 11.177 8.452 -13.576 1.00 32.23 361 GLN A N 1
ATOM 2703 C CA . GLN A 1 361 ? 9.842 7.958 -13.268 1.00 29.66 361 GLN A CA 1
ATOM 270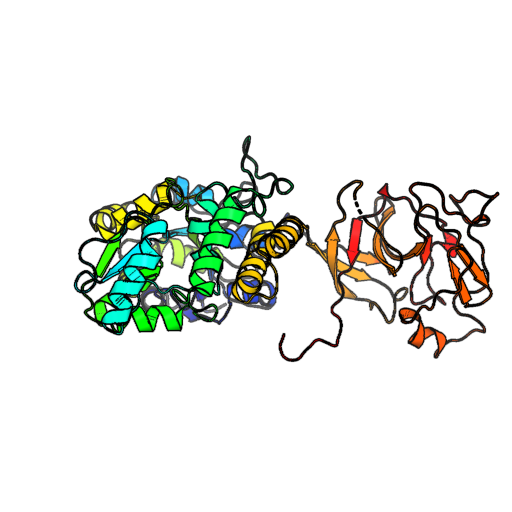4 C C . GLN A 1 361 ? 8.875 8.467 -14.310 1.00 28.21 361 GLN A C 1
ATOM 2705 O O . GLN A 1 361 ? 9.109 9.515 -14.919 1.00 28.45 361 GLN A O 1
ATOM 2711 N N . THR A 1 362 ? 7.789 7.731 -14.509 1.00 27.18 362 THR A N 1
ATOM 2712 C CA . THR A 1 362 ? 6.688 8.227 -15.315 1.00 27.12 362 THR A CA 1
ATOM 2713 C C . THR A 1 362 ? 5.965 9.293 -14.496 1.00 25.80 362 THR A C 1
ATOM 2714 O O . THR A 1 362 ? 6.092 9.339 -13.279 1.00 25.68 362 THR A O 1
ATOM 2718 N N . VAL A 1 363 ? 5.197 10.133 -15.161 1.00 24.79 363 VAL A N 1
ATOM 2719 C CA . VAL A 1 363 ? 4.425 11.154 -14.460 1.00 24.17 363 VAL A CA 1
ATOM 2720 C C . VAL A 1 363 ? 3.545 10.507 -13.392 1.00 24.72 363 VAL A C 1
ATOM 2721 O O . VAL A 1 363 ? 3.454 11.006 -12.273 1.00 21.86 363 VAL A O 1
ATOM 2725 N N . ASP A 1 364 ? 2.893 9.395 -13.733 1.00 26.13 364 ASP A N 1
ATOM 2726 C CA . ASP A 1 364 ? 2.005 8.737 -12.783 1.00 27.65 364 ASP A CA 1
ATOM 2727 C C . ASP A 1 364 ? 2.740 8.266 -11.532 1.00 26.96 364 ASP A C 1
ATOM 2728 O O . ASP A 1 364 ? 2.226 8.410 -10.433 1.00 26.64 364 ASP A O 1
ATOM 2733 N N . GLU A 1 365 ? 3.937 7.710 -11.703 1.00 27.53 365 GLU A N 1
ATOM 2734 C CA . GLU A 1 365 ? 4.732 7.245 -10.572 1.00 27.35 365 GLU A CA 1
ATOM 2735 C C . GLU A 1 365 ? 5.186 8.433 -9.744 1.00 25.19 365 GLU A C 1
ATOM 2736 O O . GLU A 1 365 ? 5.083 8.416 -8.521 1.00 25.02 365 GLU A O 1
ATOM 2742 N N . ALA A 1 366 ? 5.713 9.454 -10.417 1.00 22.31 366 ALA A N 1
ATOM 2743 C CA . ALA A 1 366 ? 6.267 10.615 -9.714 1.00 21.82 366 ALA A CA 1
ATOM 2744 C C . ALA A 1 366 ? 5.203 11.275 -8.843 1.00 21.41 366 ALA A C 1
ATOM 2745 O O . ALA A 1 366 ? 5.437 11.564 -7.674 1.00 21.55 366 ALA A O 1
ATOM 2747 N N . LEU A 1 367 ? 4.027 11.497 -9.420 1.00 21.02 367 LEU A N 1
ATOM 2748 C CA . LEU A 1 367 ? 2.967 12.213 -8.724 1.00 20.42 367 LEU A CA 1
ATOM 2749 C C . LEU A 1 367 ? 2.301 11.348 -7.672 1.00 20.82 367 LEU A C 1
ATOM 2750 O O . LEU A 1 367 ? 1.825 11.861 -6.670 1.00 18.85 367 LEU A O 1
ATOM 2755 N N . LYS A 1 368 ? 2.303 10.029 -7.874 1.00 22.39 368 LYS A N 1
ATOM 2756 C CA . LYS A 1 368 ? 1.845 9.122 -6.831 1.00 23.47 368 LYS A CA 1
ATOM 2757 C C . LYS A 1 368 ? 2.703 9.239 -5.574 1.00 22.84 368 LYS A C 1
ATOM 2758 O O . LYS A 1 368 ? 2.180 9.389 -4.477 1.00 22.21 368 LYS A O 1
ATOM 2764 N N . ASP A 1 369 ? 4.021 9.174 -5.734 1.00 22.65 369 ASP A N 1
ATOM 2765 C CA . ASP A 1 369 ? 4.922 9.375 -4.603 1.00 23.15 369 ASP A CA 1
ATOM 2766 C C . ASP A 1 369 ? 4.770 10.773 -3.983 1.00 23.03 369 ASP A C 1
ATOM 2767 O O . ASP A 1 369 ? 4.721 10.908 -2.761 1.00 21.84 369 ASP A O 1
ATOM 2772 N N . ALA A 1 370 ? 4.683 11.806 -4.821 1.00 22.45 370 ALA A N 1
ATOM 2773 C CA . ALA A 1 370 ? 4.562 13.177 -4.306 1.00 22.08 370 ALA A CA 1
ATOM 2774 C C . ALA A 1 370 ? 3.298 13.360 -3.476 1.00 22.72 370 ALA A C 1
ATOM 2775 O O . ALA A 1 370 ? 3.329 14.025 -2.441 1.00 20.56 370 ALA A O 1
ATOM 2777 N N . GLN A 1 371 ? 2.193 12.777 -3.939 1.00 22.41 371 GLN A N 1
ATOM 2778 C CA . GLN A 1 371 ? 0.939 12.838 -3.219 1.00 24.07 371 GLN A CA 1
ATOM 2779 C C . GLN A 1 371 ? 1.153 12.306 -1.812 1.00 24.54 371 GLN A C 1
ATOM 2780 O O . GLN A 1 371 ? 0.740 12.909 -0.834 1.00 25.75 371 GLN A O 1
ATOM 2786 N N . THR A 1 372 ? 1.817 11.165 -1.725 1.00 24.77 372 THR A N 1
ATOM 2787 C CA . THR A 1 372 ? 2.106 10.543 -0.451 1.00 23.96 372 THR A CA 1
ATOM 2788 C C . THR A 1 372 ? 3.026 11.398 0.405 1.00 22.33 372 THR A C 1
ATOM 2789 O O . THR A 1 372 ? 2.709 11.687 1.548 1.00 21.86 372 THR A O 1
ATOM 2793 N N . ASN A 1 373 ? 4.159 11.797 -0.154 1.00 20.19 373 ASN A N 1
ATOM 2794 C CA . ASN A 1 373 ? 5.147 12.542 0.596 1.00 20.55 373 ASN A CA 1
ATOM 2795 C C . ASN A 1 373 ? 4.663 13.955 1.004 1.00 19.65 373 ASN A C 1
ATOM 2796 O O . ASN A 1 373 ? 4.955 14.417 2.094 1.00 18.70 373 ASN A O 1
ATOM 2801 N N . ALA A 1 374 ? 3.874 14.606 0.158 1.00 19.12 374 ALA A N 1
ATOM 2802 C CA . ALA A 1 374 ? 3.369 15.949 0.469 1.00 19.24 374 ALA A CA 1
ATOM 2803 C C . ALA A 1 374 ? 2.505 16.006 1.731 1.00 19.47 374 ALA A C 1
ATOM 2804 O O . ALA A 1 374 ? 2.542 16.992 2.455 1.00 19.34 374 ALA A O 1
ATOM 2806 N N . GLY A 1 375 ? 1.714 14.960 1.979 1.00 19.93 375 GLY A N 1
ATOM 2807 C CA . GLY A 1 375 ? 0.841 14.936 3.134 1.00 19.90 375 GLY A CA 1
ATOM 2808 C C . GLY A 1 375 ? 1.394 14.160 4.319 1.00 20.30 375 GLY A C 1
ATOM 2809 O O . GLY A 1 375 ? 0.744 14.096 5.341 1.00 21.74 375 GLY A O 1
ATOM 2810 N N . ALA A 1 376 ? 2.573 13.558 4.196 1.00 20.36 376 ALA A N 1
ATOM 2811 C CA . ALA A 1 376 ? 3.145 12.773 5.314 1.00 21.23 376 ALA A CA 1
ATOM 2812 C C . ALA A 1 376 ? 3.707 13.730 6.374 1.00 21.17 376 ALA A C 1
ATOM 2813 O O . ALA A 1 376 ? 4.601 14.534 6.089 1.00 21.12 376 ALA A O 1
ATOM 2815 N N . ILE A 1 377 ? 3.153 13.661 7.574 1.00 21.23 377 ILE A N 1
ATOM 2816 C CA . ILE A 1 377 ? 3.572 14.528 8.666 1.00 22.59 377 ILE A CA 1
ATOM 2817 C C . ILE A 1 377 ? 4.863 13.996 9.308 1.00 23.03 377 ILE A C 1
ATOM 2818 O O . ILE A 1 377 ? 4.993 12.784 9.602 1.00 20.52 377 ILE A O 1
ATOM 2823 N N . VAL A 1 378 ? 5.820 14.905 9.493 1.00 22.96 378 VAL A N 1
ATOM 2824 C CA . VAL A 1 378 ? 7.111 14.574 10.095 1.00 24.14 378 VAL A CA 1
ATOM 2825 C C . VAL A 1 378 ? 7.304 15.479 11.303 1.00 24.77 378 VAL A C 1
ATOM 2826 O O . VAL A 1 378 ? 7.180 16.691 11.184 1.00 24.24 378 VAL A O 1
ATOM 2830 N N . THR A 1 379 ? 7.592 14.891 12.461 1.00 25.76 379 THR A N 1
ATOM 2831 C CA . THR A 1 379 ? 7.743 15.659 13.690 1.00 27.08 379 THR A CA 1
ATOM 2832 C C . THR A 1 379 ? 9.059 15.274 14.385 1.00 24.96 379 THR A C 1
ATOM 2833 O O . THR A 1 379 ? 9.407 14.095 14.429 1.00 22.27 379 THR A O 1
ATOM 2837 N N . PRO A 1 380 ? 9.818 16.267 14.891 1.00 23.58 380 PRO A N 1
ATOM 2838 C CA . PRO A 1 380 ? 11.073 15.894 15.551 1.00 22.95 380 PRO A CA 1
ATOM 2839 C C . PRO A 1 380 ? 10.860 15.273 16.931 1.00 21.85 380 PRO A C 1
ATOM 2840 O O . PRO A 1 380 ? 9.886 15.598 17.625 1.00 20.56 380 PRO A O 1
ATOM 2844 N N . TYR A 1 381 ? 11.730 14.329 17.285 1.00 20.64 381 TYR A N 1
ATOM 2845 C CA . TYR A 1 381 ? 11.811 13.794 18.649 1.00 20.46 381 TYR A CA 1
ATOM 2846 C C . TYR A 1 381 ? 13.260 13.751 19.094 1.00 19.58 381 TYR A C 1
ATOM 2847 O O . TYR A 1 381 ? 14.183 13.774 18.263 1.00 18.87 381 TYR A O 1
ATOM 2856 N N . THR A 1 382 ? 13.440 13.672 20.405 1.00 19.55 382 THR A N 1
ATOM 2857 C CA . THR A 1 382 ? 14.731 13.446 21.021 1.00 20.53 382 THR A CA 1
ATOM 2858 C C . THR A 1 382 ? 14.691 12.104 21.744 1.00 19.07 382 THR A C 1
ATOM 2859 O O . THR A 1 382 ? 13.737 11.815 22.448 1.00 20.13 382 THR A O 1
ATOM 2863 N N . ILE A 1 383 ? 15.726 11.289 21.568 1.00 19.09 383 ILE A N 1
ATOM 2864 C CA . ILE A 1 383 ? 15.784 9.965 22.195 1.00 18.10 383 ILE A CA 1
ATOM 2865 C C . ILE A 1 383 ? 16.341 10.083 23.596 1.00 18.29 383 ILE A C 1
ATOM 2866 O O . ILE A 1 383 ? 17.286 10.821 23.816 1.00 19.01 383 ILE A O 1
ATOM 2871 N N . LYS A 1 384 ? 15.748 9.373 24.552 1.00 18.72 384 LYS A N 1
ATOM 2872 C CA . LYS A 1 384 ? 16.293 9.314 25.913 1.00 19.40 384 LYS A CA 1
ATOM 2873 C C . LYS A 1 384 ? 16.581 7.860 26.299 1.00 19.47 384 LYS A C 1
ATOM 2874 O O . LYS A 1 384 ? 15.724 6.998 26.174 1.00 19.88 384 LYS A O 1
ATOM 2876 N N . GLY A 1 385 ? 17.791 7.590 26.767 1.00 19.64 385 GLY A N 1
ATOM 2877 C CA . GLY A 1 385 ? 18.116 6.272 27.306 1.00 20.48 385 GLY A CA 1
ATOM 2878 C C . GLY A 1 385 ? 18.894 5.424 26.316 1.00 21.47 385 GLY A C 1
ATOM 2879 O O . GLY A 1 385 ? 19.086 5.827 25.148 1.00 19.83 385 GLY A O 1
ATOM 2880 N N . GLU A 1 386 ? 19.299 4.247 26.787 1.00 20.54 386 GLU A N 1
ATOM 2881 C CA . GLU A 1 386 ? 20.301 3.408 26.122 1.00 22.81 386 GLU A CA 1
ATOM 2882 C C . GLU A 1 386 ? 19.714 2.170 25.479 1.00 19.95 386 GLU A C 1
ATOM 2883 O O . GLU A 1 386 ? 20.424 1.415 24.847 1.00 18.46 386 GLU A O 1
ATOM 2889 N N . SER A 1 387 ? 18.417 1.952 25.633 1.00 20.19 387 SER A N 1
ATOM 2890 C CA . SER A 1 387 ? 17.841 0.657 25.252 1.00 19.89 387 SER A CA 1
ATOM 2891 C C . SER A 1 387 ? 17.677 0.401 23.751 1.00 18.21 387 SER A C 1
ATOM 2892 O O . SER A 1 387 ? 17.344 -0.704 23.369 1.00 18.18 387 SER A O 1
ATOM 2895 N N . MET A 1 388 ? 17.963 1.398 22.913 1.00 17.57 388 MET A N 1
ATOM 2896 C CA . MET A 1 388 ? 18.081 1.206 21.464 1.00 16.88 388 MET A CA 1
ATOM 2897 C C . MET A 1 388 ? 19.521 1.325 20.957 1.00 16.93 388 MET A C 1
ATOM 2898 O O . MET A 1 388 ? 19.755 1.280 19.753 1.00 15.35 388 MET A O 1
ATOM 2903 N N . ASP A 1 389 ? 20.473 1.477 21.876 1.00 17.04 389 ASP A N 1
ATOM 2904 C CA . ASP A 1 389 ? 21.874 1.648 21.534 1.00 19.11 389 ASP A CA 1
ATOM 2905 C C . ASP A 1 389 ? 22.407 0.366 20.858 1.00 18.45 389 ASP A C 1
ATOM 2906 O O . ASP A 1 389 ? 22.071 -0.751 21.276 1.00 16.93 389 ASP A O 1
ATOM 2911 N N . PRO A 1 390 ? 23.218 0.512 19.791 1.00 17.36 390 PRO A N 1
ATOM 2912 C CA . PRO A 1 390 ? 23.759 1.737 19.199 1.00 17.50 390 PRO A CA 1
ATOM 2913 C C . PRO A 1 390 ? 22.921 2.297 18.040 1.00 16.75 390 PRO A C 1
ATOM 2914 O O . PRO A 1 390 ? 23.302 3.301 17.450 1.00 17.52 390 PRO A O 1
ATOM 2918 N N . THR A 1 391 ? 21.806 1.658 17.710 1.00 16.40 391 THR A N 1
ATOM 2919 C CA . THR A 1 391 ? 20.967 2.118 16.612 1.00 16.44 391 THR A CA 1
ATOM 2920 C C . THR A 1 391 ? 20.524 3.581 16.816 1.00 16.73 391 THR A C 1
ATOM 2921 O O . THR A 1 391 ? 20.612 4.396 15.893 1.00 15.98 391 THR A O 1
ATOM 2925 N N . LEU A 1 392 ? 20.021 3.872 18.013 1.00 16.23 392 LEU A N 1
ATOM 2926 C CA . LEU A 1 392 ? 19.721 5.227 18.461 1.00 16.56 392 LEU A CA 1
ATOM 2927 C C . LEU A 1 392 ? 20.428 5.431 19.776 1.00 17.33 392 LEU A C 1
ATOM 2928 O O . LEU A 1 392 ? 20.526 4.490 20.583 1.00 16.66 392 LEU A O 1
ATOM 2933 N N . LYS A 1 393 ? 20.910 6.651 19.992 1.00 17.92 393 LYS A N 1
ATOM 2934 C CA . LYS A 1 393 ? 21.710 6.970 21.168 1.00 19.79 393 LYS A CA 1
ATOM 2935 C C . LYS A 1 393 ? 20.973 7.946 22.047 1.00 18.95 393 LYS A C 1
ATOM 2936 O O . LYS A 1 393 ? 20.148 8.726 21.573 1.00 18.67 393 LYS A O 1
ATOM 2942 N N . ASP A 1 394 ? 21.296 7.920 23.333 1.00 19.16 394 ASP A N 1
ATOM 2943 C CA . ASP A 1 394 ? 20.763 8.888 24.263 1.00 19.31 394 ASP A CA 1
ATOM 2944 C C . ASP A 1 394 ? 21.025 10.334 23.802 1.00 18.74 394 ASP A C 1
ATOM 2945 O O . ASP A 1 394 ? 22.172 10.740 23.589 1.00 19.48 394 ASP A O 1
ATOM 2950 N N . GLY A 1 395 ? 19.955 11.103 23.655 1.00 17.84 395 GLY A N 1
ATOM 2951 C CA . GLY A 1 395 ? 20.045 12.503 23.223 1.00 17.55 395 GLY A CA 1
ATOM 2952 C C . GLY A 1 395 ? 19.916 12.688 21.724 1.00 16.31 395 GLY A C 1
ATOM 2953 O O . GLY A 1 395 ? 19.888 13.821 21.230 1.00 15.83 395 GLY A O 1
ATOM 2954 N N . GLU A 1 396 ? 19.849 11.589 20.983 1.00 15.81 396 GLU A N 1
ATOM 2955 C CA . GLU A 1 396 ? 19.841 11.686 19.526 1.00 16.27 396 GLU A CA 1
ATOM 2956 C C . GLU A 1 396 ? 18.576 12.381 19.018 1.00 16.52 396 GLU A C 1
ATOM 2957 O O . GLU A 1 396 ? 17.488 12.102 19.481 1.00 15.43 396 GLU A O 1
ATOM 2963 N N . ARG A 1 397 ? 18.744 13.288 18.060 1.00 18.05 397 ARG A N 1
ATOM 2964 C CA . ARG A 1 397 ? 17.609 13.952 17.413 1.00 19.62 397 ARG A CA 1
ATOM 2965 C C . ARG A 1 397 ? 17.150 13.083 16.263 1.00 19.25 397 ARG A C 1
ATOM 2966 O O . ARG A 1 397 ? 17.969 12.647 15.463 1.00 18.57 397 ARG A O 1
ATOM 2974 N N . VAL A 1 398 ? 15.851 12.817 16.176 1.00 18.42 398 VAL A N 1
ATOM 2975 C CA . VAL A 1 398 ? 15.322 12.021 15.079 1.00 18.46 398 VAL A CA 1
ATOM 2976 C C . VAL A 1 398 ? 14.094 12.681 14.477 1.00 19.75 398 VAL A C 1
ATOM 2977 O O . VAL A 1 398 ? 13.451 13.526 15.116 1.00 20.50 398 VAL A O 1
ATOM 2981 N N . ALA A 1 399 ? 13.789 12.304 13.239 1.00 20.04 399 ALA A N 1
ATOM 2982 C CA . ALA A 1 399 ? 12.556 12.728 12.579 1.00 19.91 399 ALA A CA 1
ATOM 2983 C C . ALA A 1 399 ? 11.601 11.542 12.618 1.00 19.61 399 ALA A C 1
ATOM 2984 O O . ALA A 1 399 ? 11.994 10.418 12.268 1.00 18.89 399 ALA A O 1
ATOM 2986 N N . VAL A 1 400 ? 10.365 11.786 13.063 1.00 18.86 400 VAL A N 1
ATOM 2987 C CA . VAL A 1 400 ? 9.369 10.742 13.179 1.00 19.86 400 VAL A CA 1
ATOM 2988 C C . VAL A 1 400 ? 8.240 10.957 12.169 1.00 21.21 400 VAL A C 1
ATOM 2989 O O . VAL A 1 400 ? 7.595 12.015 12.141 1.00 19.77 400 VAL A O 1
ATOM 2993 N N . ASN A 1 401 ? 8.030 9.951 11.333 1.00 22.07 401 ASN A N 1
ATOM 2994 C CA . ASN A 1 401 ? 6.968 9.976 10.346 1.00 24.92 401 ASN A CA 1
ATOM 2995 C C . ASN A 1 401 ? 5.668 9.540 10.994 1.00 24.69 401 ASN A C 1
ATOM 2996 O O . ASN A 1 401 ? 5.494 8.380 11.354 1.00 24.36 401 ASN A O 1
ATOM 3001 N N . ILE A 1 402 ? 4.760 10.484 11.170 1.00 25.16 402 ILE A N 1
ATOM 3002 C CA . ILE A 1 402 ? 3.507 10.208 11.845 1.00 26.71 402 ILE A CA 1
ATOM 3003 C C . ILE A 1 402 ? 2.720 9.179 11.049 1.00 28.45 402 ILE A C 1
ATOM 3004 O O . ILE A 1 402 ? 2.614 9.273 9.824 1.00 27.31 402 ILE A O 1
ATOM 3009 N N . VAL A 1 403 ? 2.182 8.190 11.750 1.00 30.18 403 VAL A N 1
ATOM 3010 C CA . VAL A 1 403 ? 1.384 7.151 11.113 1.00 33.48 403 VAL A CA 1
ATOM 3011 C C . VAL A 1 403 ? -0.071 7.555 11.214 1.00 34.81 403 VAL A C 1
ATOM 3012 O O . VAL A 1 403 ? -0.577 7.771 12.307 1.00 33.92 403 VAL A O 1
ATOM 3016 N N . GLY A 1 404 ? -0.728 7.666 10.061 1.00 38.38 404 GLY A N 1
ATOM 3017 C CA . GLY A 1 404 ? -2.152 7.976 10.003 1.00 40.61 404 GLY A CA 1
ATOM 3018 C C . GLY A 1 404 ? -2.975 7.017 10.847 1.00 41.60 404 GLY A C 1
ATOM 3019 O O . GLY A 1 404 ? -2.628 5.842 11.002 1.00 41.78 404 GLY A O 1
ATOM 3020 N N . TYR A 1 405 ? -4.085 7.532 11.354 1.00 44.05 405 TYR A N 1
ATOM 3021 C CA . TYR A 1 405 ? -4.918 6.877 12.371 1.00 45.76 405 TYR A CA 1
ATOM 3022 C C . TYR A 1 405 ? -5.008 5.345 12.367 1.00 50.66 405 TYR A C 1
ATOM 3023 O O . TYR A 1 405 ? -4.666 4.706 13.370 1.00 59.51 405 TYR A O 1
ATOM 3032 N N . LYS A 1 406 ? -5.507 4.757 11.284 1.00 48.89 406 LYS A N 1
ATOM 3033 C CA . LYS A 1 406 ? -5.626 3.298 11.203 1.00 47.79 406 LYS A CA 1
ATOM 3034 C C . LYS A 1 406 ? -5.154 2.814 9.839 1.00 49.01 406 LYS A C 1
ATOM 3035 O O . LYS A 1 406 ? -5.805 1.983 9.219 1.00 48.88 406 LYS A O 1
ATOM 3037 N N . THR A 1 407 ? -4.012 3.330 9.380 1.00 49.30 407 THR A N 1
ATOM 3038 C CA . THR A 1 407 ? -3.541 3.091 8.012 1.00 50.01 407 THR A CA 1
ATOM 3039 C C . THR A 1 407 ? -2.912 1.713 7.821 1.00 51.80 407 THR A C 1
ATOM 3040 O O . THR A 1 407 ? -2.487 1.071 8.782 1.00 53.21 407 THR A O 1
ATOM 3044 N N . GLY A 1 409 ? 0.127 0.975 7.987 1.00 34.47 409 GLY A N 1
ATOM 3045 C CA . GLY A 1 409 ? 1.124 0.253 7.202 1.00 36.20 409 GLY A CA 1
ATOM 3046 C C . GLY A 1 409 ? 2.415 -0.015 7.975 1.00 36.21 409 GLY A C 1
ATOM 3047 O O . GLY A 1 409 ? 3.524 0.165 7.446 1.00 35.50 409 GLY A O 1
ATOM 3048 N N . LEU A 1 410 ? 2.277 -0.446 9.225 1.00 36.10 410 LEU A N 1
ATOM 3049 C CA . LEU A 1 410 ? 3.438 -0.830 10.039 1.00 35.84 410 LEU A CA 1
ATOM 3050 C C . LEU A 1 410 ? 3.983 -2.169 9.617 1.00 32.81 410 LEU A C 1
ATOM 3051 O O . LEU A 1 410 ? 3.227 -3.096 9.348 1.00 32.58 410 LEU A O 1
ATOM 3056 N N . GLU A 1 411 ? 5.303 -2.267 9.568 1.00 29.61 411 GLU A N 1
ATOM 3057 C CA . GLU A 1 411 ? 5.951 -3.482 9.127 1.00 28.79 411 GLU A CA 1
ATOM 3058 C C . GLU A 1 411 ? 7.082 -3.854 10.044 1.00 25.72 411 GLU A C 1
ATOM 3059 O O . GLU A 1 411 ? 7.718 -2.998 10.683 1.00 21.59 411 GLU A O 1
ATOM 3065 N N . LYS A 1 412 ? 7.345 -5.150 10.072 1.00 23.66 412 LYS A N 1
ATOM 3066 C CA . LYS A 1 412 ? 8.497 -5.682 10.749 1.00 22.16 412 LYS A CA 1
ATOM 3067 C C . LYS A 1 412 ? 9.742 -4.889 10.399 1.00 21.05 412 LYS A C 1
ATOM 3068 O O . LYS A 1 412 ? 10.006 -4.595 9.229 1.00 20.67 412 LYS A O 1
ATOM 3074 N N . GLY A 1 413 ? 10.485 -4.506 11.433 1.00 20.19 413 GLY A N 1
ATOM 3075 C CA . GLY A 1 413 ? 11.720 -3.765 11.281 1.00 19.51 413 GLY A CA 1
ATOM 3076 C C . GLY A 1 413 ? 11.559 -2.265 11.488 1.00 19.98 413 GLY A C 1
ATOM 3077 O O . GLY A 1 413 ? 12.536 -1.586 11.774 1.00 19.02 413 GLY A O 1
ATOM 3078 N N . ASN A 1 414 ? 10.346 -1.738 11.316 1.00 19.19 414 ASN A N 1
ATOM 3079 C CA . ASN A 1 414 ? 10.081 -0.337 11.626 1.00 19.67 414 ASN A CA 1
ATOM 3080 C C . ASN A 1 414 ? 10.444 -0.041 13.068 1.00 18.24 414 ASN A C 1
ATOM 3081 O O . ASN A 1 414 ? 10.104 -0.811 13.964 1.00 19.07 414 ASN A O 1
ATOM 3086 N N . VAL A 1 415 ? 11.101 1.089 13.299 1.00 16.50 415 VAL A N 1
ATOM 3087 C CA . VAL A 1 415 ? 11.332 1.572 14.651 1.00 16.33 415 VAL A CA 1
ATOM 3088 C C . VAL A 1 415 ? 10.214 2.576 14.943 1.00 17.67 415 VAL A C 1
ATOM 3089 O O . VAL A 1 415 ? 10.035 3.578 14.205 1.00 18.04 415 VAL A O 1
ATOM 3093 N N . VAL A 1 416 ? 9.429 2.295 15.982 1.00 17.11 416 VAL A N 1
ATOM 3094 C CA . VAL A 1 416 ? 8.232 3.066 16.246 1.00 18.18 416 VAL A CA 1
ATOM 3095 C C . VAL A 1 416 ? 8.309 3.812 17.566 1.00 18.47 416 VAL A C 1
ATOM 3096 O O . VAL A 1 416 ? 8.825 3.291 18.565 1.00 17.41 416 VAL A O 1
ATOM 3100 N N . VAL A 1 417 ? 7.788 5.038 17.549 1.00 18.38 417 VAL A N 1
ATOM 3101 C CA . VAL A 1 417 ? 7.484 5.767 18.763 1.00 18.95 417 VAL A CA 1
ATOM 3102 C C . VAL A 1 417 ? 6.042 5.471 19.133 1.00 19.80 417 VAL A C 1
ATOM 3103 O O . VAL A 1 417 ? 5.169 5.477 18.270 1.00 19.39 417 VAL A O 1
ATOM 3107 N N . PHE A 1 418 ? 5.792 5.196 20.406 1.00 21.45 418 PHE A N 1
ATOM 3108 C CA . PHE A 1 418 ? 4.433 4.912 20.868 1.00 22.26 418 PHE A CA 1
ATOM 3109 C C . PHE A 1 418 ? 4.188 5.461 22.256 1.00 23.26 418 PHE A C 1
ATOM 3110 O O . PHE A 1 418 ? 5.138 5.642 23.022 1.00 21.91 418 PHE A O 1
ATOM 3118 N N . HIS A 1 419 ? 2.906 5.739 22.560 1.00 24.39 419 HIS A N 1
ATOM 3119 C CA . HIS A 1 419 ? 2.502 6.175 23.901 1.00 25.10 419 HIS A CA 1
ATOM 3120 C C . HIS A 1 419 ? 2.498 4.953 24.789 1.00 26.15 419 HIS A C 1
ATOM 3121 O O . HIS A 1 419 ? 1.783 3.990 24.524 1.00 26.03 419 HIS A O 1
ATOM 3128 N N . ALA A 1 420 ? 3.305 4.988 25.839 1.00 28.59 420 ALA A N 1
ATOM 3129 C CA . ALA A 1 420 ? 3.362 3.899 26.799 1.00 32.52 420 ALA A CA 1
ATOM 3130 C C . ALA A 1 420 ? 2.314 4.131 27.888 1.00 36.09 420 ALA A C 1
ATOM 3131 O O . ALA A 1 420 ? 1.699 3.184 28.382 1.00 38.32 420 ALA A O 1
ATOM 3133 N N . ASN A 1 421 ? 2.153 5.396 28.264 1.00 38.66 421 ASN A N 1
ATOM 3134 C CA . ASN A 1 421 ? 1.115 5.851 29.177 1.00 41.99 421 ASN A CA 1
ATOM 3135 C C . ASN A 1 421 ? 0.787 7.305 28.831 1.00 45.79 421 ASN A C 1
ATOM 3136 O O . ASN A 1 421 ? 1.352 7.856 27.882 1.00 46.15 421 ASN A O 1
ATOM 3141 N N . LYS A 1 422 ? -0.111 7.928 29.594 1.00 49.70 422 LYS A N 1
ATOM 3142 C CA . LYS A 1 422 ? -0.495 9.329 29.365 1.00 49.49 422 LYS A CA 1
ATOM 3143 C C . LYS A 1 422 ? 0.697 10.306 29.392 1.00 48.96 422 LYS A C 1
ATOM 3144 O O . LYS A 1 422 ? 0.691 11.307 28.667 1.00 48.50 422 LYS A O 1
ATOM 3146 N N . ASN A 1 423 ? 1.707 10.000 30.211 1.00 48.74 423 ASN A N 1
ATOM 3147 C CA . ASN A 1 423 ? 2.905 10.853 30.373 1.00 49.94 423 ASN A CA 1
ATOM 3148 C C . ASN A 1 423 ? 4.154 10.495 29.534 1.00 46.67 423 ASN A C 1
ATOM 3149 O O . ASN A 1 423 ? 5.000 11.360 29.304 1.00 49.59 423 ASN A O 1
ATOM 3154 N N . ASP A 1 424 ? 4.290 9.243 29.107 1.00 38.93 424 ASP A N 1
ATOM 3155 C CA . ASP A 1 424 ? 5.545 8.779 28.509 1.00 36.17 424 ASP A CA 1
ATOM 3156 C C . ASP A 1 424 ? 5.375 8.185 27.106 1.00 30.42 424 ASP A C 1
ATOM 3157 O O . ASP A 1 424 ? 4.507 7.344 26.883 1.00 28.76 424 ASP A O 1
ATOM 3162 N N . ASP A 1 425 ? 6.220 8.632 26.177 1.00 27.31 425 ASP A N 1
ATOM 3163 C CA . ASP A 1 425 ? 6.398 7.977 24.880 1.00 25.10 425 ASP A CA 1
ATOM 3164 C C . ASP A 1 425 ? 7.672 7.136 24.909 1.00 23.37 425 ASP A C 1
ATOM 3165 O O . ASP A 1 425 ? 8.670 7.553 25.479 1.00 22.26 425 ASP A O 1
ATOM 3170 N N . TYR A 1 426 ? 7.620 5.954 24.299 1.00 21.79 426 TYR A N 1
ATOM 3171 C CA . TYR A 1 426 ? 8.757 5.047 24.191 1.00 21.62 426 TYR A CA 1
ATOM 3172 C C . TYR A 1 426 ? 9.106 4.849 22.714 1.00 20.63 426 TYR A C 1
ATOM 3173 O O . TYR A 1 426 ? 8.305 5.176 21.838 1.00 19.62 426 TYR A O 1
ATOM 3182 N N . VAL A 1 427 ? 10.284 4.285 22.455 1.00 18.43 427 VAL A N 1
ATOM 3183 C CA . VAL A 1 427 ? 10.690 3.923 21.092 1.00 17.73 427 VAL A CA 1
ATOM 3184 C C . VAL A 1 427 ? 11.341 2.547 21.104 1.00 17.10 427 VAL A C 1
ATOM 3185 O O . VAL A 1 427 ? 12.285 2.298 21.866 1.00 16.78 427 VAL A O 1
ATOM 3189 N N . LYS A 1 428 ? 10.779 1.648 20.306 1.00 16.96 428 LYS A N 1
ATOM 3190 C CA . LYS A 1 428 ? 11.274 0.287 20.176 1.00 17.43 428 LYS A CA 1
ATOM 3191 C C . LYS A 1 428 ? 11.074 -0.180 18.738 1.00 17.20 428 LYS A C 1
ATOM 3192 O O . LYS A 1 428 ? 10.423 0.496 17.939 1.00 18.09 428 LYS A O 1
ATOM 3198 N N . ARG A 1 429 ? 11.616 -1.346 18.406 1.00 16.40 429 ARG A N 1
ATOM 3199 C CA . ARG A 1 429 ? 11.492 -1.876 17.045 1.00 15.54 429 ARG A CA 1
ATOM 3200 C C . ARG A 1 429 ? 10.370 -2.882 16.934 1.00 15.65 429 ARG A C 1
ATOM 3201 O O . ARG A 1 429 ? 10.235 -3.751 17.798 1.00 15.06 429 ARG A O 1
ATOM 3209 N N . VAL A 1 430 ? 9.599 -2.784 15.848 1.00 15.83 430 VAL A N 1
ATOM 3210 C CA . VAL A 1 430 ? 8.540 -3.756 15.540 1.00 17.20 430 VAL A CA 1
ATOM 3211 C C . VAL A 1 430 ? 9.172 -5.072 15.100 1.00 17.93 430 VAL A C 1
ATOM 3212 O O . VAL A 1 430 ? 9.877 -5.122 14.104 1.00 18.51 430 VAL A O 1
ATOM 3216 N N . ILE A 1 431 ? 8.936 -6.136 15.857 1.00 19.29 431 ILE A N 1
ATOM 3217 C CA . ILE A 1 431 ? 9.497 -7.444 15.524 1.00 19.03 431 ILE A CA 1
ATOM 3218 C C . ILE A 1 431 ? 8.409 -8.373 14.990 1.00 19.74 431 ILE A C 1
ATOM 3219 O O . ILE A 1 431 ? 8.701 -9.300 14.251 1.00 20.99 431 ILE A O 1
ATOM 3224 N N . GLY A 1 432 ? 7.152 -8.115 15.331 1.00 20.39 432 GLY A N 1
ATOM 3225 C CA . GLY A 1 432 ? 6.043 -8.867 14.748 1.00 20.97 432 GLY A CA 1
ATOM 3226 C C . GLY A 1 432 ? 4.806 -8.009 14.661 1.00 21.79 432 GLY A C 1
ATOM 3227 O O . GLY A 1 432 ? 4.546 -7.200 15.562 1.00 21.54 432 GLY A O 1
ATOM 3228 N N . VAL A 1 433 ? 4.064 -8.184 13.568 1.00 22.47 433 VAL A N 1
ATOM 3229 C CA . VAL A 1 433 ? 2.792 -7.503 13.321 1.00 22.01 433 VAL A CA 1
ATOM 3230 C C . VAL A 1 433 ? 1.605 -8.482 13.419 1.00 22.93 433 VAL A C 1
ATOM 3231 O O . VAL A 1 433 ? 1.801 -9.708 13.438 1.00 21.60 433 VAL A O 1
ATOM 3235 N N . PRO A 1 434 ? 0.362 -7.951 13.481 1.00 23.22 434 PRO A N 1
ATOM 3236 C CA . PRO A 1 434 ? -0.785 -8.838 13.620 1.00 25.23 434 PRO A CA 1
ATOM 3237 C C . PRO A 1 434 ? -0.784 -9.957 12.598 1.00 26.03 434 PRO A C 1
ATOM 3238 O O . PRO A 1 434 ? -0.507 -9.718 11.420 1.00 27.29 434 PRO A O 1
ATOM 3242 N N . GLY A 1 435 ? -1.053 -11.177 13.054 1.00 27.34 435 GLY A N 1
ATOM 3243 C CA . GLY A 1 435 ? -1.069 -12.326 12.165 1.00 27.69 435 GLY A CA 1
ATOM 3244 C C . GLY A 1 435 ? 0.243 -13.077 12.150 1.00 28.99 435 GLY A C 1
ATOM 3245 O O . GLY A 1 435 ? 0.264 -14.239 11.788 1.00 29.99 435 GLY A O 1
ATOM 3246 N N . ASP A 1 436 ? 1.347 -12.423 12.525 1.00 29.67 436 ASP A N 1
ATOM 3247 C CA . ASP A 1 436 ? 2.647 -13.086 12.537 1.00 29.26 436 ASP A CA 1
ATOM 3248 C C . ASP A 1 436 ? 2.752 -14.041 13.706 1.00 27.64 436 ASP A C 1
ATOM 3249 O O . ASP A 1 436 ? 2.430 -13.682 14.839 1.00 26.52 436 ASP A O 1
ATOM 3254 N N . LYS A 1 437 ? 3.254 -15.237 13.426 1.00 28.66 437 LYS A N 1
ATOM 3255 C CA . LYS A 1 437 ? 3.668 -16.175 14.464 1.00 29.11 437 LYS A CA 1
ATOM 3256 C C . LYS A 1 437 ? 5.146 -15.953 14.784 1.00 28.68 437 LYS A C 1
ATOM 3257 O O . LYS A 1 437 ? 5.997 -16.013 13.885 1.00 29.34 437 LYS A O 1
ATOM 3263 N N . VAL A 1 438 ? 5.458 -15.698 16.051 1.00 26.63 438 VAL A N 1
ATOM 3264 C CA . VAL A 1 438 ? 6.816 -15.303 16.422 1.00 25.62 438 VAL A CA 1
ATOM 3265 C C . VAL A 1 438 ? 7.266 -15.974 17.700 1.00 25.53 438 VAL A C 1
ATOM 3266 O O . VAL A 1 438 ? 6.518 -16.043 18.679 1.00 24.75 438 VAL A O 1
ATOM 3270 N N . GLU A 1 439 ? 8.510 -16.447 17.685 1.00 25.71 439 GLU A N 1
ATOM 3271 C CA . GLU A 1 439 ? 9.196 -16.878 18.900 1.00 26.14 439 GLU A CA 1
ATOM 3272 C C . GLU A 1 439 ? 10.709 -16.692 18.729 1.00 25.24 439 GLU A C 1
ATOM 3273 O O . GLU A 1 439 ? 11.215 -16.589 17.594 1.00 25.30 439 GLU A O 1
ATOM 3279 N N . TYR A 1 440 ? 11.410 -16.674 19.859 1.00 24.77 440 TYR A N 1
ATOM 3280 C CA . TYR A 1 440 ? 12.862 -16.762 19.892 1.00 25.49 440 TYR A CA 1
ATOM 3281 C C . TYR A 1 440 ? 13.331 -18.064 20.510 1.00 26.23 440 TYR A C 1
ATOM 3282 O O . TYR A 1 440 ? 12.783 -18.511 21.515 1.00 25.39 440 TYR A O 1
ATOM 3291 N N . LYS A 1 441 ? 14.368 -18.639 19.911 1.00 26.93 441 LYS A N 1
ATOM 3292 C CA . LYS A 1 441 ? 15.121 -19.729 20.509 1.00 27.90 441 LYS A CA 1
ATOM 3293 C C . LYS A 1 441 ? 16.523 -19.198 20.686 1.00 27.14 441 LYS A C 1
ATOM 3294 O O . LYS A 1 441 ? 17.240 -18.982 19.702 1.00 27.17 441 LYS A O 1
ATOM 3300 N N . ASN A 1 442 ? 16.888 -18.949 21.939 1.00 27.11 442 ASN A N 1
ATOM 3301 C CA . ASN A 1 442 ? 18.117 -18.244 22.275 1.00 28.70 442 ASN A CA 1
ATOM 3302 C C . ASN A 1 442 ? 18.164 -16.842 21.635 1.00 29.45 442 ASN A C 1
ATOM 3303 O O . ASN A 1 442 ? 17.417 -15.945 22.046 1.00 31.15 442 ASN A O 1
ATOM 3308 N N . ASP A 1 443 ? 19.013 -16.634 20.641 1.00 27.94 443 ASP A N 1
ATOM 3309 C CA . ASP A 1 443 ? 19.028 -15.342 19.980 1.00 27.85 443 ASP A CA 1
ATOM 3310 C C . ASP A 1 443 ? 18.501 -15.440 18.566 1.00 26.79 443 ASP A C 1
ATOM 3311 O O . ASP A 1 443 ? 18.552 -14.471 17.831 1.00 28.67 443 ASP A O 1
ATOM 3316 N N . THR A 1 444 ? 17.952 -16.596 18.201 1.00 25.25 444 THR A N 1
ATOM 3317 C CA . THR A 1 444 ? 17.466 -16.802 16.848 1.00 24.80 444 THR A CA 1
ATOM 3318 C C . THR A 1 444 ? 15.975 -16.488 16.762 1.00 23.51 444 THR A C 1
ATOM 3319 O O . THR A 1 444 ? 15.168 -17.083 17.462 1.00 21.90 444 THR A O 1
ATOM 3323 N N . LEU A 1 445 ? 15.648 -15.523 15.904 1.00 22.60 445 LEU A N 1
ATOM 3324 C CA . LEU A 1 445 ? 14.281 -15.066 15.669 1.00 22.38 445 LEU A CA 1
ATOM 3325 C C . LEU A 1 445 ? 13.603 -15.937 14.620 1.00 22.69 445 LEU A C 1
ATOM 3326 O O . LEU A 1 445 ? 14.116 -16.059 13.502 1.00 22.38 445 LEU A O 1
ATOM 3331 N N . TYR A 1 446 ? 12.439 -16.494 14.969 1.00 24.58 446 TYR A N 1
ATOM 3332 C CA . TYR A 1 446 ? 11.567 -17.202 14.010 1.00 25.98 446 TYR A CA 1
ATOM 3333 C C . TYR A 1 446 ? 10.237 -16.464 13.796 1.00 25.82 446 TYR A C 1
ATOM 3334 O O . TYR A 1 446 ? 9.476 -16.245 14.743 1.00 23.91 446 TYR A O 1
ATOM 3343 N N . VAL A 1 447 ? 9.980 -16.093 12.543 1.00 26.09 447 VAL A N 1
ATOM 3344 C CA . VAL A 1 447 ? 8.758 -15.421 12.152 1.00 27.15 447 VAL A CA 1
ATOM 3345 C C . VAL A 1 447 ? 8.054 -16.281 11.118 1.00 26.63 447 VAL A C 1
ATOM 3346 O O . VAL A 1 447 ? 8.626 -16.574 10.075 1.00 24.97 447 VAL A O 1
ATOM 3350 N N . ASN A 1 448 ? 6.813 -16.673 11.420 1.00 28.64 448 ASN A N 1
ATOM 3351 C CA . ASN A 1 448 ? 5.998 -17.507 10.535 1.00 28.57 448 ASN A CA 1
ATOM 3352 C C . ASN A 1 448 ? 6.758 -18.758 10.103 1.00 29.35 448 ASN A C 1
ATOM 3353 O O . ASN A 1 448 ? 6.798 -19.087 8.933 1.00 32.08 448 ASN A O 1
ATOM 3358 N N . GLY A 1 449 ? 7.375 -19.424 11.074 1.00 29.75 449 GLY A N 1
ATOM 3359 C CA . GLY A 1 449 ? 8.153 -20.648 10.840 1.00 31.33 449 GLY A CA 1
ATOM 3360 C C . GLY A 1 449 ? 9.556 -20.505 10.246 1.00 32.54 449 GLY A C 1
ATOM 3361 O O . GLY A 1 449 ? 10.262 -21.504 10.116 1.00 34.09 449 GLY A O 1
ATOM 3362 N N . LYS A 1 450 ? 9.980 -19.290 9.886 1.00 31.07 450 LYS A N 1
ATOM 3363 C CA . LYS A 1 450 ? 11.260 -19.105 9.193 1.00 30.29 450 LYS A CA 1
ATOM 3364 C C . LYS A 1 450 ? 12.211 -18.209 9.993 1.00 30.45 450 LYS A C 1
ATOM 3365 O O . LYS A 1 450 ? 11.802 -17.142 10.483 1.00 30.11 450 LYS A O 1
ATOM 3367 N N . LYS A 1 451 ? 13.471 -18.632 10.124 1.00 27.83 451 LYS A N 1
ATOM 3368 C CA . LYS A 1 451 ? 14.470 -17.814 10.811 1.00 27.92 451 LYS A CA 1
ATOM 3369 C C . LYS A 1 451 ? 14.576 -16.479 10.086 1.00 25.76 451 LYS A C 1
ATOM 3370 O O . LYS A 1 451 ? 14.604 -16.442 8.855 1.00 24.99 451 LYS A O 1
ATOM 3376 N N . GLN A 1 452 ? 14.622 -15.394 10.851 1.00 24.77 452 GLN A N 1
ATOM 3377 C CA . GLN A 1 452 ? 14.800 -14.058 10.277 1.00 25.11 452 GLN A CA 1
ATOM 3378 C C . GLN A 1 452 ? 16.072 -13.483 10.857 1.00 24.98 452 GLN A C 1
ATOM 3379 O O . GLN A 1 452 ? 16.223 -13.435 12.074 1.00 23.56 452 GLN A O 1
ATOM 3385 N N . ASP A 1 453 ? 16.972 -13.060 9.975 1.00 25.58 453 ASP A N 1
ATOM 3386 C CA . ASP A 1 453 ? 18.191 -12.376 10.359 1.00 26.36 453 ASP A CA 1
ATOM 3387 C C . ASP A 1 453 ? 17.837 -11.003 10.936 1.00 24.90 453 ASP A C 1
ATOM 3388 O O . ASP A 1 453 ? 16.868 -10.363 10.506 1.00 23.77 453 ASP A O 1
ATOM 3393 N N . GLU A 1 454 ? 18.625 -10.557 11.911 1.00 21.80 454 GLU A N 1
ATOM 3394 C CA . GLU A 1 454 ? 18.478 -9.220 12.470 1.00 19.61 454 GLU A CA 1
ATOM 3395 C C . GLU A 1 454 ? 19.820 -8.492 12.418 1.00 19.75 454 GLU A C 1
ATOM 3396 O O . GLU A 1 454 ? 20.546 -8.422 13.422 1.00 17.54 454 GLU A O 1
ATOM 3402 N N . PRO A 1 455 ? 20.151 -7.920 11.249 1.00 19.80 455 PRO A N 1
ATOM 3403 C CA . PRO A 1 455 ? 21.454 -7.275 11.109 1.00 20.11 455 PRO A CA 1
ATOM 3404 C C . PRO A 1 455 ? 21.660 -6.105 12.069 1.00 19.51 455 PRO A C 1
ATOM 3405 O O . PRO A 1 455 ? 22.790 -5.831 12.453 1.00 19.78 455 PRO A O 1
ATOM 3409 N 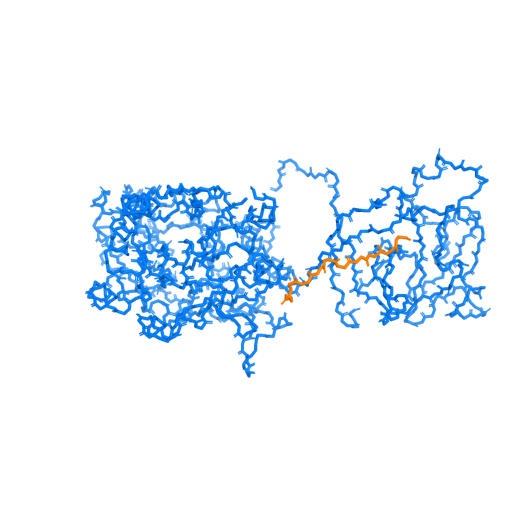N . TYR A 1 456 ? 20.580 -5.435 12.456 1.00 19.73 456 TYR A N 1
ATOM 3410 C CA . TYR A 1 456 ? 20.648 -4.302 13.413 1.00 19.54 456 TYR A CA 1
ATOM 3411 C C . TYR A 1 456 ? 21.111 -4.699 14.824 1.00 18.63 456 TYR A C 1
ATOM 3412 O O . TYR A 1 456 ? 21.384 -3.829 15.641 1.00 21.19 456 TYR A O 1
ATOM 3421 N N . LEU A 1 457 ? 21.172 -5.991 15.122 1.00 17.08 457 LEU A N 1
ATOM 3422 C CA . LEU A 1 457 ? 21.671 -6.494 16.412 1.00 17.27 457 LEU A CA 1
ATOM 3423 C C . LEU A 1 457 ? 23.129 -6.948 16.337 1.00 17.25 457 LEU A C 1
ATOM 3424 O O . LEU A 1 457 ? 23.701 -7.355 17.340 1.00 17.19 457 LEU A O 1
ATOM 3429 N N . ASN A 1 458 ? 23.719 -6.885 15.147 1.00 18.09 458 ASN A N 1
ATOM 3430 C CA . ASN A 1 458 ? 25.082 -7.353 14.907 1.00 17.99 458 ASN A CA 1
ATOM 3431 C C . ASN A 1 458 ? 26.103 -6.872 15.931 1.00 17.10 458 ASN A C 1
ATOM 3432 O O . ASN A 1 458 ? 26.845 -7.689 16.498 1.00 16.40 458 ASN A O 1
ATOM 3437 N N . TYR A 1 459 ? 26.138 -5.570 16.195 1.00 16.04 459 TYR A N 1
ATOM 3438 C CA . TYR A 1 459 ? 27.130 -5.046 17.148 1.00 16.43 459 TYR A CA 1
ATOM 3439 C C . TYR A 1 459 ? 26.893 -5.581 18.562 1.00 15.61 459 TYR A C 1
ATOM 3440 O O . TYR A 1 459 ? 27.841 -6.000 19.236 1.00 15.71 459 TYR A O 1
ATOM 3449 N N . ASN A 1 460 ? 25.638 -5.580 19.000 1.00 14.74 460 ASN A N 1
ATOM 3450 C CA . ASN A 1 460 ? 25.309 -6.061 20.344 1.00 15.27 460 ASN A CA 1
ATOM 3451 C C . ASN A 1 460 ? 25.498 -7.568 20.500 1.00 16.12 460 ASN A C 1
ATOM 3452 O O . ASN A 1 460 ? 25.943 -8.045 21.547 1.00 16.15 460 ASN A O 1
ATOM 3457 N N . LEU A 1 461 ? 25.200 -8.319 19.450 1.00 17.23 461 LEU A N 1
ATOM 3458 C CA . LEU A 1 461 ? 25.454 -9.762 19.455 1.00 18.75 461 LEU A CA 1
ATOM 3459 C C . LEU A 1 461 ? 26.939 -10.085 19.624 1.00 20.67 461 LEU A C 1
ATOM 3460 O O . LEU A 1 461 ? 27.308 -11.076 20.261 1.00 20.10 461 LEU A O 1
ATOM 3465 N N . LYS A 1 462 ? 27.785 -9.208 19.090 1.00 20.77 462 LYS A N 1
ATOM 3466 C CA . LYS A 1 462 ? 29.228 -9.406 19.130 1.00 21.41 462 LYS A CA 1
ATOM 3467 C C . LYS A 1 462 ? 29.953 -8.688 20.266 1.00 20.90 462 LYS A C 1
ATOM 3468 O O . LYS A 1 462 ? 31.165 -8.795 20.372 1.00 22.68 462 LYS A O 1
ATOM 3474 N N . HIS A 1 463 ? 29.213 -7.986 21.123 1.00 20.82 463 HIS A N 1
ATOM 3475 C CA . HIS A 1 463 ? 29.740 -7.342 22.330 1.00 20.83 463 HIS A CA 1
ATOM 3476 C C . HIS A 1 463 ? 28.807 -7.583 23.511 1.00 23.39 463 HIS A C 1
ATOM 3477 O O . HIS A 1 463 ? 28.274 -6.651 24.092 1.00 26.47 463 HIS A O 1
ATOM 3484 N N . LYS A 1 464 ? 28.569 -8.845 23.829 1.00 25.60 464 LYS A N 1
ATOM 3485 C CA . LYS A 1 464 ? 27.560 -9.203 24.829 1.00 26.20 464 LYS A CA 1
ATOM 3486 C C . LYS A 1 464 ? 28.214 -9.630 26.146 1.00 27.21 464 LYS A C 1
ATOM 3487 O O . LYS A 1 464 ? 29.327 -10.127 26.142 1.00 26.61 464 LYS A O 1
ATOM 3493 N N . GLN A 1 465 ? 27.520 -9.401 27.259 1.00 28.66 465 GLN A N 1
ATOM 3494 C CA . GLN A 1 465 ? 27.983 -9.816 28.582 1.00 31.76 465 GLN A CA 1
ATOM 3495 C C . GLN A 1 465 ? 27.559 -11.237 28.877 1.00 30.37 465 GLN A C 1
ATOM 3496 O O . GLN A 1 465 ? 28.345 -12.012 29.395 1.00 32.52 465 GLN A O 1
ATOM 3502 N N . GLY A 1 466 ? 26.313 -11.563 28.551 1.00 28.15 466 GLY A N 1
ATOM 3503 C CA . GLY A 1 466 ? 25.738 -12.870 28.836 1.00 27.20 466 GLY A CA 1
ATOM 3504 C C . GLY A 1 466 ? 25.813 -13.835 27.682 1.00 26.09 466 GLY A C 1
ATOM 3505 O O . GLY A 1 466 ? 26.367 -13.526 26.632 1.00 26.78 466 GLY A O 1
ATOM 3506 N N . ASP A 1 467 ? 25.218 -15.006 27.868 1.00 25.39 467 ASP A N 1
ATOM 3507 C CA . ASP A 1 467 ? 25.188 -16.024 26.822 1.00 26.02 467 ASP A CA 1
ATOM 3508 C C . ASP A 1 467 ? 24.346 -15.620 25.610 1.00 25.26 467 ASP A C 1
ATOM 3509 O O . ASP A 1 467 ? 24.711 -15.921 24.481 1.00 23.61 467 ASP A O 1
ATOM 3514 N N . TYR A 1 468 ? 23.214 -14.962 25.854 1.00 26.35 468 TYR A N 1
ATOM 3515 C CA . TYR A 1 468 ? 22.314 -14.522 24.780 1.00 27.88 468 TYR A CA 1
ATOM 3516 C C . TYR A 1 468 ? 21.767 -13.156 25.145 1.00 26.20 468 TYR A C 1
ATOM 3517 O O . TYR A 1 468 ? 21.587 -12.868 26.324 1.00 25.81 468 TYR A O 1
ATOM 3526 N N . ILE A 1 469 ? 21.533 -12.303 24.151 1.00 22.63 469 ILE A N 1
ATOM 3527 C CA . ILE A 1 469 ? 21.044 -10.959 24.450 1.00 22.16 469 ILE A CA 1
ATOM 3528 C C . ILE A 1 469 ? 19.516 -10.876 24.500 1.00 20.82 469 ILE A C 1
ATOM 3529 O O . ILE A 1 469 ? 18.974 -10.097 25.263 1.00 19.23 469 ILE A O 1
ATOM 3534 N N . THR A 1 470 ? 18.832 -11.666 23.688 1.00 20.29 470 THR A N 1
ATOM 3535 C CA . THR A 1 470 ? 17.380 -11.702 23.732 1.00 21.91 470 THR A CA 1
ATOM 3536 C C . THR A 1 470 ? 16.917 -12.866 24.601 1.00 24.36 470 THR A C 1
ATOM 3537 O O . THR A 1 470 ? 16.208 -12.662 25.583 1.00 24.11 470 THR A O 1
ATOM 3541 N N . GLY A 1 471 ? 17.331 -14.072 24.236 1.00 25.06 471 GLY A N 1
ATOM 3542 C CA . GLY A 1 471 ? 16.932 -15.265 24.963 1.00 28.57 471 GLY A CA 1
ATOM 3543 C C . GLY A 1 471 ? 15.604 -15.824 24.477 1.00 28.90 471 GLY A C 1
ATOM 3544 O O . GLY A 1 471 ? 14.769 -15.111 23.898 1.00 30.15 471 GLY A O 1
ATOM 3545 N N . THR A 1 472 ? 15.418 -17.114 24.718 1.00 28.19 472 THR A N 1
ATOM 3546 C CA . THR A 1 472 ? 14.218 -17.844 24.322 1.00 26.67 472 THR A CA 1
ATOM 3547 C C . THR A 1 472 ? 12.959 -17.212 24.913 1.00 26.95 472 THR A C 1
ATOM 3548 O O . THR A 1 472 ? 12.929 -16.868 26.081 1.00 25.71 472 THR A O 1
ATOM 3552 N N . PHE A 1 473 ? 11.943 -17.006 24.085 1.00 26.90 473 PHE A N 1
ATOM 3553 C CA . PHE A 1 473 ? 10.612 -16.671 24.581 1.00 27.09 473 PHE A CA 1
ATOM 3554 C C . PHE A 1 473 ? 9.629 -16.882 23.450 1.00 27.36 473 PHE A C 1
ATOM 3555 O O . PHE A 1 473 ? 10.028 -16.955 22.283 1.00 26.78 473 PHE A O 1
ATOM 3563 N N . GLN A 1 474 ? 8.355 -17.030 23.812 1.00 28.63 474 GLN A N 1
ATOM 3564 C CA . GLN A 1 474 ? 7.266 -17.220 22.867 1.00 29.38 474 GLN A CA 1
ATOM 3565 C C . GLN A 1 474 ? 6.168 -16.181 23.114 1.00 28.22 474 GLN A C 1
ATOM 3566 O O . GLN A 1 474 ? 5.876 -15.817 24.259 1.00 28.29 474 GLN A O 1
ATOM 3572 N N . VAL A 1 475 ? 5.533 -15.738 22.036 1.00 28.02 475 VAL A N 1
ATOM 3573 C CA . VAL A 1 475 ? 4.517 -14.684 22.116 1.00 29.92 475 VAL A CA 1
ATOM 3574 C C . VAL A 1 475 ? 3.338 -15.072 23.017 1.00 30.73 475 VAL A C 1
ATOM 3575 O O . VAL A 1 475 ? 2.840 -14.237 23.774 1.00 29.95 475 VAL A O 1
ATOM 3579 N N . LYS A 1 476 ? 2.935 -16.340 22.967 1.00 32.70 476 LYS A N 1
ATOM 3580 C CA . LYS A 1 476 ? 1.813 -16.848 23.777 1.00 35.02 476 LYS A CA 1
ATOM 3581 C C . LYS A 1 476 ? 1.962 -16.618 25.290 1.00 34.21 476 LYS A C 1
ATOM 3582 O O . LYS A 1 476 ? 0.972 -16.598 26.006 1.00 34.10 476 LYS A O 1
ATOM 3588 N N . ASP A 1 477 ? 3.195 -16.457 25.763 1.00 34.45 477 ASP A N 1
ATOM 3589 C CA . ASP A 1 477 ? 3.476 -16.209 27.180 1.00 34.04 477 ASP A CA 1
ATOM 3590 C C . ASP A 1 477 ? 3.463 -14.748 27.600 1.00 34.30 477 ASP A C 1
ATOM 3591 O O . ASP A 1 477 ? 3.638 -14.454 28.778 1.00 34.19 477 ASP A O 1
ATOM 3596 N N . LEU A 1 478 ? 3.265 -13.822 26.665 1.00 32.43 478 LEU A N 1
ATOM 3597 C CA . LEU A 1 478 ? 3.359 -12.395 26.997 1.00 33.07 478 LEU A CA 1
ATOM 3598 C C . LEU A 1 478 ? 2.002 -11.759 27.287 1.00 32.24 478 LEU A C 1
ATOM 3599 O O . LEU A 1 478 ? 0.979 -12.218 26.782 1.00 33.87 478 LEU A O 1
ATOM 3604 N N . PRO A 1 479 ? 1.997 -10.675 28.074 1.00 32.16 479 PRO A N 1
ATOM 3605 C CA . PRO A 1 479 ? 0.773 -9.901 28.274 1.00 32.35 479 PRO A CA 1
ATOM 3606 C C . PRO A 1 479 ? 0.144 -9.375 26.976 1.00 35.33 479 PRO A C 1
ATOM 3607 O O . PRO A 1 479 ? 0.857 -9.023 26.018 1.00 31.92 479 PRO A O 1
ATOM 3611 N N . ASN A 1 480 ? -1.193 -9.353 26.966 1.00 36.53 480 ASN A N 1
ATOM 3612 C CA . ASN A 1 480 ? -2.010 -8.972 25.810 1.00 36.50 480 ASN A CA 1
ATOM 3613 C C . ASN A 1 480 ? -1.872 -9.884 24.586 1.00 36.39 480 ASN A C 1
ATOM 3614 O O . ASN A 1 480 ? -2.268 -9.510 23.481 1.00 37.49 480 ASN A O 1
ATOM 3619 N N . ALA A 1 481 ? -1.350 -11.090 24.789 1.00 35.65 481 ALA A N 1
ATOM 3620 C CA . ALA A 1 481 ? -1.259 -12.089 23.729 1.00 37.32 481 ALA A CA 1
ATOM 3621 C C . ALA A 1 481 ? -2.393 -13.083 23.865 1.00 39.13 481 ALA A C 1
ATOM 3622 O O . ALA A 1 481 ? -3.056 -13.139 24.900 1.00 40.77 481 ALA A O 1
ATOM 3624 N N . ASN A 1 482 ? -2.601 -13.876 22.818 1.00 43.17 482 ASN A N 1
ATOM 3625 C CA . ASN A 1 482 ? -3.487 -15.039 22.898 1.00 42.10 482 ASN A CA 1
ATOM 3626 C C . ASN A 1 482 ? -2.714 -16.208 23.532 1.00 42.53 482 ASN A C 1
ATOM 3627 O O . ASN A 1 482 ? -1.844 -16.801 22.882 1.00 39.66 482 ASN A O 1
ATOM 3632 N N . PRO A 1 483 ? -3.043 -16.565 24.794 1.00 43.59 483 PRO A N 1
ATOM 3633 C CA . PRO A 1 483 ? -2.249 -17.585 25.498 1.00 43.08 483 PRO A CA 1
ATOM 3634 C C . PRO A 1 483 ? -2.262 -18.975 24.864 1.00 41.95 483 PRO A C 1
ATOM 3635 O O . PRO A 1 483 ? -1.500 -19.836 25.303 1.00 42.76 483 PRO A O 1
ATOM 3639 N N . LYS A 1 484 ? -3.110 -19.185 23.855 1.00 41.19 484 LYS A N 1
ATOM 3640 C CA . LYS A 1 484 ? -3.158 -20.449 23.106 1.00 41.72 484 LYS A CA 1
ATOM 3641 C C . LYS A 1 484 ? -2.334 -20.430 21.806 1.00 41.63 484 LYS A C 1
ATOM 3642 O O . LYS A 1 484 ? -2.219 -21.462 21.139 1.00 40.75 484 LYS A O 1
ATOM 3644 N N . SER A 1 485 ? -1.762 -19.277 21.443 1.00 37.97 485 SER A N 1
ATOM 3645 C CA . SER A 1 485 ? -1.060 -19.156 20.167 1.00 36.28 485 SER A CA 1
ATOM 3646 C C . SER A 1 485 ? 0.122 -18.171 20.198 1.00 34.89 485 SER A C 1
ATOM 3647 O O . SER A 1 485 ? 0.129 -17.214 20.970 1.00 34.04 485 SER A O 1
ATOM 3650 N N . ASN A 1 486 ? 1.108 -18.432 19.339 1.00 33.84 486 ASN A N 1
ATOM 3651 C CA . ASN A 1 486 ? 2.219 -17.504 19.087 1.00 33.68 486 ASN A CA 1
ATOM 3652 C C . ASN A 1 486 ? 1.891 -16.537 17.941 1.00 32.79 486 ASN A C 1
ATOM 3653 O O . ASN A 1 486 ? 2.713 -15.687 17.581 1.00 31.21 486 ASN A O 1
ATOM 3658 N N . VAL A 1 487 ? 0.693 -16.679 17.374 1.00 31.52 487 VAL A N 1
ATOM 3659 C CA . VAL A 1 487 ? 0.179 -15.755 16.373 1.00 32.58 487 VAL A CA 1
ATOM 3660 C C . VAL A 1 487 ? -0.261 -14.486 17.083 1.00 31.15 487 VAL A C 1
ATOM 3661 O O . VAL A 1 487 ? -1.090 -14.524 17.992 1.00 31.03 487 VAL A O 1
ATOM 3665 N N . ILE A 1 488 ? 0.317 -13.366 16.668 1.00 29.36 488 ILE A N 1
ATOM 3666 C CA . ILE A 1 488 ? 0.037 -12.085 17.278 1.00 27.94 488 ILE A CA 1
ATOM 3667 C C . ILE A 1 488 ? -1.394 -11.656 16.946 1.00 26.77 488 ILE A C 1
ATOM 3668 O O . ILE A 1 488 ? -1.770 -11.658 15.785 1.00 27.47 488 ILE A O 1
ATOM 3673 N N . PRO A 1 489 ? -2.184 -11.277 17.964 1.00 27.98 489 PRO A N 1
ATOM 3674 C CA . PRO A 1 489 ? -3.584 -10.927 17.672 1.00 29.11 489 PRO A CA 1
ATOM 3675 C C . PRO A 1 489 ? -3.761 -9.679 16.825 1.00 29.64 489 PRO A C 1
ATOM 3676 O O . PRO A 1 489 ? -2.837 -8.867 16.675 1.00 27.53 489 PRO A O 1
ATOM 3680 N N . LYS A 1 490 ? -4.966 -9.553 16.274 1.00 30.55 490 LYS A N 1
ATOM 3681 C CA . LYS A 1 490 ? -5.372 -8.374 15.536 1.00 32.06 490 LYS A CA 1
ATOM 3682 C C . LYS A 1 490 ? -5.123 -7.117 16.367 1.00 29.79 490 LYS A C 1
ATOM 3683 O O . LYS A 1 490 ? -5.373 -7.091 17.576 1.00 29.34 490 LYS A O 1
ATOM 3689 N N . GLY A 1 491 ? -4.593 -6.090 15.722 1.00 27.77 491 GLY A N 1
ATOM 3690 C CA . GLY A 1 491 ? -4.319 -4.834 16.399 1.00 28.08 491 GLY A CA 1
ATOM 3691 C C . GLY A 1 491 ? -3.117 -4.809 17.335 1.00 26.96 491 GLY A C 1
ATOM 3692 O O . GLY A 1 491 ? -2.852 -3.776 17.949 1.00 27.99 491 GLY A O 1
ATOM 3693 N N . LYS A 1 492 ? -2.379 -5.916 17.443 1.00 26.54 492 LYS A N 1
ATOM 3694 C CA . LYS A 1 492 ? -1.277 -6.006 18.414 1.00 26.61 492 LYS A CA 1
ATOM 3695 C C . LYS A 1 492 ? 0.099 -6.097 17.741 1.00 25.31 492 LYS A C 1
ATOM 3696 O O . LYS A 1 492 ? 0.224 -6.600 16.612 1.00 22.84 492 LYS A O 1
ATOM 3702 N N . TYR A 1 493 ? 1.114 -5.597 18.455 1.00 24.14 493 TYR A N 1
ATOM 3703 C CA . TYR A 1 493 ? 2.496 -5.552 17.967 1.00 24.31 493 TYR A CA 1
ATOM 3704 C C . TYR A 1 493 ? 3.475 -6.033 19.030 1.00 23.44 493 TYR A C 1
ATOM 3705 O O . TYR A 1 493 ? 3.339 -5.708 20.207 1.00 23.74 493 TYR A O 1
ATOM 3714 N N . LEU A 1 494 ? 4.445 -6.819 18.590 1.00 21.62 494 LEU A N 1
ATOM 3715 C CA . LEU A 1 494 ? 5.576 -7.237 19.410 1.00 21.14 494 LEU A CA 1
ATOM 3716 C C . LEU A 1 494 ? 6.741 -6.276 19.163 1.00 19.72 494 LEU A C 1
ATOM 3717 O O . LEU A 1 494 ? 7.206 -6.154 18.022 1.00 18.37 494 LEU A O 1
ATOM 3722 N N . VAL A 1 495 ? 7.193 -5.584 20.206 1.00 19.00 495 VAL A N 1
ATOM 3723 C CA . VAL A 1 495 ? 8.281 -4.602 20.052 1.00 17.99 495 VAL A CA 1
ATOM 3724 C C . VAL A 1 495 ? 9.422 -4.892 21.021 1.00 18.74 495 VAL A C 1
ATOM 3725 O O . VAL A 1 495 ? 9.183 -5.193 22.195 1.00 18.09 495 VAL A O 1
ATOM 3729 N N . LEU A 1 496 ? 10.651 -4.800 20.5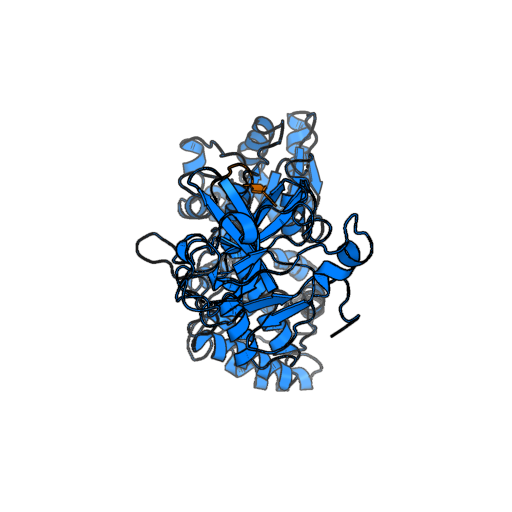10 1.00 17.14 496 LEU A N 1
ATOM 3730 C CA . LEU A 1 496 ? 11.857 -5.053 21.275 1.00 16.81 496 LEU A CA 1
ATOM 3731 C C . LEU A 1 496 ? 12.847 -3.919 21.035 1.00 16.14 496 LEU A C 1
ATOM 3732 O O . LEU A 1 496 ? 12.859 -3.325 19.954 1.00 15.64 496 LEU A O 1
ATOM 3737 N N . GLY A 1 497 ? 13.663 -3.623 22.046 1.00 15.59 497 GLY A N 1
ATOM 3738 C CA . GLY A 1 497 ? 14.741 -2.651 21.929 1.00 15.29 497 GLY A CA 1
ATOM 3739 C C . GLY A 1 497 ? 15.999 -3.302 21.377 1.00 14.96 497 GLY A C 1
ATOM 3740 O O . GLY A 1 497 ? 16.315 -4.457 21.698 1.00 14.48 497 GLY A O 1
ATOM 3741 N N . ASP A 1 498 ? 16.722 -2.584 20.524 1.00 14.96 498 ASP A N 1
ATOM 3742 C CA . ASP A 1 498 ? 17.905 -3.157 19.904 1.00 14.48 498 ASP A CA 1
ATOM 3743 C C . ASP A 1 498 ? 18.990 -3.500 20.932 1.00 14.60 498 ASP A C 1
ATOM 3744 O O . ASP A 1 498 ? 19.760 -4.403 20.699 1.00 14.61 498 ASP A O 1
ATOM 3749 N N . ASN A 1 499 ? 19.073 -2.760 22.028 1.00 14.70 499 ASN A N 1
ATOM 3750 C CA . ASN A 1 499 ? 20.023 -3.082 23.069 1.00 15.48 499 ASN A CA 1
ATOM 3751 C C . ASN A 1 499 ? 19.405 -4.157 23.964 1.00 15.80 499 ASN A C 1
ATOM 3752 O O . ASN A 1 499 ? 19.030 -3.901 25.113 1.00 15.80 499 ASN A O 1
ATOM 3757 N N . ARG A 1 500 ? 19.310 -5.364 23.416 1.00 15.43 500 ARG A N 1
ATOM 3758 C CA . ARG A 1 500 ? 18.447 -6.410 23.980 1.00 16.50 500 ARG A CA 1
ATOM 3759 C C . ARG A 1 500 ? 18.801 -6.783 25.438 1.00 17.49 500 ARG A C 1
ATOM 3760 O O . ARG A 1 500 ? 17.905 -7.109 26.226 1.00 16.51 500 ARG A O 1
ATOM 3768 N N . GLU A 1 501 ? 20.075 -6.698 25.808 1.00 19.03 501 GLU A N 1
ATOM 3769 C CA . GLU A 1 501 ? 20.492 -7.057 27.176 1.00 22.27 501 GLU A CA 1
ATOM 3770 C C . GLU A 1 501 ? 19.921 -6.128 28.259 1.00 22.99 501 GLU A C 1
ATOM 3771 O O . GLU A 1 501 ? 19.771 -6.555 29.404 1.00 22.57 501 GLU A O 1
ATOM 3777 N N . VAL A 1 502 ? 19.621 -4.869 27.932 1.00 22.16 502 VAL A N 1
ATOM 3778 C CA . VAL A 1 502 ? 19.099 -3.947 28.947 1.00 22.39 502 VAL A CA 1
ATOM 3779 C C . VAL A 1 502 ? 17.671 -3.486 28.680 1.00 23.41 502 VAL A C 1
ATOM 3780 O O . VAL A 1 502 ? 17.066 -2.875 29.543 1.00 25.14 502 VAL A O 1
ATOM 3784 N N . SER A 1 503 ? 17.120 -3.771 27.502 1.00 21.93 503 SER A N 1
ATOM 3785 C CA . SER A 1 503 ? 15.845 -3.192 27.126 1.00 21.29 503 SER A CA 1
ATOM 3786 C C . SER A 1 503 ? 14.655 -3.817 27.866 1.00 21.79 503 SER A C 1
ATOM 3787 O O . SER A 1 503 ? 14.503 -5.034 27.880 1.00 20.75 503 SER A O 1
ATOM 3790 N N . LYS A 1 504 ? 13.840 -2.959 28.473 1.00 21.86 504 LYS A N 1
ATOM 3791 C CA . LYS A 1 504 ? 12.519 -3.314 28.969 1.00 21.76 504 LYS A CA 1
ATOM 3792 C C . LYS A 1 504 ? 11.542 -3.102 27.824 1.00 21.00 504 LYS A C 1
ATOM 3793 O O . LYS A 1 504 ? 11.272 -1.974 27.440 1.00 21.16 504 LYS A O 1
ATOM 3795 N N . ASP A 1 505 ? 11.021 -4.184 27.275 1.00 20.26 505 ASP A N 1
ATOM 3796 C CA . ASP A 1 505 ? 10.225 -4.094 26.060 1.00 20.76 505 ASP A CA 1
ATOM 3797 C C . ASP A 1 505 ? 9.089 -5.119 26.145 1.00 20.32 505 ASP A C 1
ATOM 3798 O O . ASP A 1 505 ? 8.683 -5.461 27.253 1.00 20.04 505 ASP A O 1
ATOM 3803 N N . SER A 1 506 ? 8.567 -5.605 25.020 1.00 21.52 506 SER A N 1
ATOM 3804 C CA . SER A 1 506 ? 7.448 -6.570 25.050 1.00 21.91 506 SER A CA 1
ATOM 3805 C C . SER A 1 506 ? 7.748 -7.831 25.856 1.00 23.80 506 SER A C 1
ATOM 3806 O O . SER A 1 506 ? 6.811 -8.499 26.305 1.00 24.42 506 SER A O 1
ATOM 3809 N N . ARG A 1 507 ? 9.031 -8.176 26.036 1.00 24.03 507 ARG A N 1
ATOM 3810 C CA . ARG A 1 507 ? 9.383 -9.322 26.878 1.00 24.36 507 ARG A CA 1
ATOM 3811 C C . ARG A 1 507 ? 8.932 -9.094 28.323 1.00 25.63 507 ARG A C 1
ATOM 3812 O O . ARG A 1 507 ? 8.655 -10.050 29.041 1.00 27.18 507 ARG A O 1
ATOM 3820 N N . ALA A 1 508 ? 8.867 -7.839 28.745 1.00 26.25 508 ALA A N 1
ATOM 3821 C CA . ALA A 1 508 ? 8.383 -7.498 30.080 1.00 28.00 508 ALA A CA 1
ATOM 3822 C C . ALA A 1 508 ? 6.915 -7.096 30.052 1.00 28.99 508 ALA A C 1
ATOM 3823 O O . ALA A 1 508 ? 6.099 -7.743 30.702 1.00 30.08 508 ALA A O 1
ATOM 3825 N N . PHE A 1 509 ? 6.576 -6.051 29.289 1.00 28.91 509 PHE A N 1
ATOM 3826 C CA . PHE A 1 509 ? 5.218 -5.485 29.336 1.00 27.84 509 PHE A CA 1
ATOM 3827 C C . PHE A 1 509 ? 4.234 -6.039 28.300 1.00 27.53 509 PHE A C 1
ATOM 3828 O O . PHE A 1 509 ? 3.082 -5.647 28.294 1.00 28.26 509 PHE A O 1
ATOM 3836 N N . GLY A 1 510 ? 4.689 -6.941 27.434 1.00 27.80 510 GLY A N 1
ATOM 3837 C CA . GLY A 1 510 ? 3.824 -7.611 26.451 1.00 26.45 510 GLY A CA 1
ATOM 3838 C C . GLY A 1 510 ? 3.567 -6.864 25.151 1.00 26.18 510 GLY A C 1
ATOM 3839 O O . GLY A 1 510 ? 4.238 -5.883 24.841 1.00 23.51 510 GLY A O 1
ATOM 3840 N N . LEU A 1 511 ? 2.570 -7.325 24.398 1.00 25.52 511 LEU A N 1
ATOM 3841 C CA . LEU A 1 511 ? 2.226 -6.722 23.118 1.00 25.74 511 LEU A CA 1
ATOM 3842 C C . LEU A 1 511 ? 1.577 -5.359 23.297 1.00 26.62 511 LEU A C 1
ATOM 3843 O O . LEU A 1 511 ? 0.815 -5.129 24.241 1.00 28.72 511 LEU A O 1
ATOM 3848 N N . ILE A 1 512 ? 1.889 -4.446 22.390 1.00 25.98 512 ILE A N 1
ATOM 3849 C CA . ILE A 1 512 ? 1.263 -3.138 22.410 1.00 26.11 512 ILE A CA 1
ATOM 3850 C C . ILE A 1 512 ? 0.172 -3.067 21.360 1.00 26.86 512 ILE A C 1
ATOM 3851 O O . ILE A 1 512 ? 0.075 -3.915 20.466 1.00 26.66 512 ILE A O 1
ATOM 3856 N N . ASP A 1 513 ? -0.631 -2.020 21.460 1.00 27.85 513 ASP A N 1
ATOM 3857 C CA . ASP A 1 513 ? -1.770 -1.877 20.604 1.00 28.45 513 ASP A CA 1
ATOM 3858 C C . ASP A 1 513 ? -1.488 -0.865 19.523 1.00 28.15 513 ASP A C 1
ATOM 3859 O O . ASP A 1 513 ? -0.748 0.109 19.733 1.00 26.07 513 ASP A O 1
ATOM 3864 N N . GLU A 1 514 ? -2.102 -1.100 18.372 1.00 28.24 514 GLU A N 1
ATOM 3865 C CA . GLU A 1 514 ? -2.063 -0.180 17.255 1.00 30.25 514 GLU A CA 1
ATOM 3866 C C . GLU A 1 514 ? -2.388 1.263 17.662 1.00 30.39 514 GLU A C 1
ATOM 3867 O O . GLU A 1 514 ? -1.746 2.192 17.166 1.00 27.40 514 GLU A O 1
ATOM 3873 N N . ASP A 1 515 ? -3.359 1.435 18.566 1.00 29.33 515 ASP A N 1
ATOM 3874 C CA . ASP A 1 515 ? -3.776 2.759 19.044 1.00 31.47 515 ASP A CA 1
ATOM 3875 C C . ASP A 1 515 ? -2.687 3.529 19.808 1.00 31.00 515 ASP A C 1
ATOM 3876 O O . ASP A 1 515 ? -2.806 4.743 19.987 1.00 31.83 515 ASP A O 1
ATOM 3878 N N . GLN A 1 516 ? -1.653 2.838 20.288 1.00 28.21 516 GLN A N 1
ATOM 3879 C CA . GLN A 1 516 ? -0.557 3.517 20.984 1.00 27.78 516 GLN A CA 1
ATOM 3880 C C . GLN A 1 516 ? 0.475 4.128 20.053 1.00 26.78 516 GLN A C 1
ATOM 3881 O O . GLN A 1 516 ? 1.277 4.960 20.478 1.00 26.18 516 GLN A O 1
ATOM 3887 N N . ILE A 1 517 ? 0.457 3.738 18.786 1.00 27.10 517 ILE A N 1
ATOM 3888 C CA . ILE A 1 517 ? 1.557 4.082 17.890 1.00 27.20 517 ILE A CA 1
ATOM 3889 C C . ILE A 1 517 ? 1.452 5.505 17.346 1.00 26.72 517 ILE A C 1
ATOM 3890 O O . ILE A 1 517 ? 0.421 5.911 16.825 1.00 26.18 517 ILE A O 1
ATOM 3895 N N . VAL A 1 518 ? 2.541 6.248 17.497 1.00 24.68 518 VAL A N 1
ATOM 3896 C CA . VAL A 1 518 ? 2.623 7.632 17.064 1.00 24.33 518 VAL A CA 1
ATOM 3897 C C . VAL A 1 518 ? 3.171 7.709 15.652 1.00 23.67 518 VAL A C 1
ATOM 3898 O O . VAL A 1 518 ? 2.575 8.353 14.791 1.00 23.42 518 VAL A O 1
ATOM 3902 N N . GLY A 1 519 ? 4.322 7.072 15.424 1.00 21.98 519 GLY A N 1
ATOM 3903 C CA . GLY A 1 519 ? 4.958 7.090 14.117 1.00 21.23 519 GLY A CA 1
ATOM 3904 C C . GLY A 1 519 ? 6.204 6.236 13.991 1.00 22.18 519 GLY A C 1
ATOM 3905 O O . GLY A 1 519 ? 6.550 5.496 14.912 1.00 21.33 519 GLY A O 1
ATOM 3906 N N . LYS A 1 520 ? 6.866 6.350 12.837 1.00 22.64 520 LYS A N 1
ATOM 3907 C CA . LYS A 1 520 ? 8.060 5.585 12.501 1.00 22.42 520 LYS A CA 1
ATOM 3908 C C . LYS A 1 520 ? 9.241 6.515 12.465 1.00 21.43 520 LYS A C 1
ATOM 3909 O O . LYS A 1 520 ? 9.154 7.590 11.863 1.00 19.60 520 LYS A O 1
ATOM 3915 N N . VAL A 1 521 ? 10.353 6.101 13.063 1.00 19.21 521 VAL A N 1
ATOM 3916 C CA . VAL A 1 521 ? 11.571 6.871 13.005 1.00 20.18 521 VAL A CA 1
ATOM 3917 C C . VAL A 1 521 ? 12.170 6.721 11.600 1.00 21.26 521 VAL A C 1
ATOM 3918 O O . VAL A 1 521 ? 12.327 5.602 11.115 1.00 20.68 521 VAL A O 1
ATOM 3922 N N . SER A 1 522 ? 12.502 7.837 10.948 1.00 22.79 522 SER A N 1
ATOM 3923 C CA . SER A 1 522 ? 13.196 7.799 9.650 1.00 25.87 522 SER A CA 1
ATOM 3924 C C . SER A 1 522 ? 14.675 7.642 9.871 1.00 25.77 522 SER A C 1
ATOM 3925 O O . SER A 1 522 ? 15.249 8.308 10.729 1.00 27.97 522 SER A O 1
ATOM 3928 N N . PHE A 1 523 ? 15.308 6.796 9.074 1.00 24.84 523 PHE A N 1
ATOM 3929 C CA . PHE A 1 523 ? 16.751 6.640 9.154 1.00 25.01 523 PHE A CA 1
ATOM 3930 C C . PHE A 1 523 ? 17.444 7.033 7.852 1.00 26.44 523 PHE A C 1
ATOM 3931 O O . PHE A 1 523 ? 16.937 6.778 6.769 1.00 26.38 523 PHE A O 1
ATOM 3939 N N . ARG A 1 524 ? 18.611 7.647 7.969 1.00 28.75 524 ARG A N 1
ATOM 3940 C CA . ARG A 1 524 ? 19.460 7.891 6.814 1.00 31.79 524 ARG A CA 1
ATOM 3941 C C . ARG A 1 524 ? 20.384 6.697 6.659 1.00 32.01 524 ARG A C 1
ATOM 3942 O O . ARG A 1 524 ? 21.073 6.332 7.607 1.00 34.62 524 ARG A O 1
ATOM 3950 N N . PHE A 1 525 ? 20.389 6.072 5.482 1.00 31.43 525 PHE A N 1
ATOM 3951 C CA . PHE A 1 525 ? 21.332 4.992 5.215 1.00 30.32 525 PHE A CA 1
ATOM 3952 C C . PHE A 1 525 ? 22.671 5.608 4.793 1.00 29.18 525 PHE A C 1
ATOM 3953 O O . PHE A 1 525 ? 22.716 6.584 4.035 1.00 27.16 525 PHE A O 1
ATOM 3961 N N . TRP A 1 526 ? 23.758 5.038 5.288 1.00 25.04 526 TRP A N 1
ATOM 3962 C CA . TRP A 1 526 ? 25.071 5.639 5.110 1.00 24.85 526 TRP A CA 1
ATOM 3963 C C . TRP A 1 526 ? 25.563 5.621 3.641 1.00 24.15 526 TRP A C 1
ATOM 3964 O O . TRP A 1 526 ? 26.307 6.507 3.225 1.00 23.09 526 TRP A O 1
ATOM 3975 N N . SER A 1 527 ? 25.137 4.623 2.870 1.00 24.46 527 SER A N 1
ATOM 3976 C CA . SER A 1 527 ? 25.502 4.527 1.459 1.00 25.04 527 SER A CA 1
ATOM 3977 C C . SER A 1 527 ? 24.368 4.927 0.525 1.00 26.04 527 SER A C 1
ATOM 3978 O O . SER A 1 527 ? 23.194 4.687 0.791 1.00 24.45 527 SER A O 1
ATOM 3981 N N . HIS A 1 528 ? 24.750 5.544 -0.582 1.00 28.20 528 HIS A N 1
ATOM 3982 C CA . HIS A 1 528 ? 23.840 5.831 -1.680 1.00 29.15 528 HIS A CA 1
ATOM 3983 C C . HIS A 1 528 ? 24.705 6.008 -2.922 1.00 31.60 528 HIS A C 1
ATOM 3984 O O . HIS A 1 528 ? 25.933 6.205 -2.801 1.00 30.24 528 HIS A O 1
ATOM 3991 N N . PRO A 1 529 ? 24.087 5.946 -4.116 1.00 31.67 529 PRO A N 1
ATOM 3992 C CA . PRO A 1 529 ? 24.866 6.158 -5.332 1.00 31.64 529 PRO A CA 1
ATOM 3993 C C . PRO A 1 529 ? 25.543 7.548 -5.392 1.00 31.35 529 PRO A C 1
ATOM 3994 O O . PRO A 1 529 ? 25.166 8.483 -4.656 1.00 29.90 529 PRO A O 1
ATOM 3998 N N . GLN A 1 530 ? 26.547 7.657 -6.256 1.00 30.56 530 GLN A N 1
ATOM 3999 C CA . GLN A 1 530 ? 27.298 8.894 -6.449 1.00 30.57 530 GLN A CA 1
ATOM 4000 C C . GLN A 1 530 ? 26.638 9.807 -7.487 1.00 35.22 530 GLN A C 1
ATOM 4001 O O . GLN A 1 530 ? 27.004 10.982 -7.609 1.00 36.02 530 GLN A O 1
ATOM 4007 N N . PHE A 1 531 ? 25.679 9.237 -8.223 1.00 38.88 531 PHE A N 1
ATOM 4008 C CA . PHE A 1 531 ? 24.874 9.911 -9.248 1.00 41.87 531 PHE A CA 1
ATOM 4009 C C . PHE A 1 531 ? 23.781 8.912 -9.647 1.00 41.55 531 PHE A C 1
ATOM 4010 O O . PHE A 1 531 ? 24.057 7.715 -9.755 1.00 38.53 531 PHE A O 1
ATOM 4018 N N . GLU A 1 532 ? 22.550 9.378 -9.841 1.00 42.99 532 GLU A N 1
ATOM 4019 C CA . GLU A 1 532 ? 21.439 8.474 -10.194 1.00 45.12 532 GLU A CA 1
ATOM 4020 C C . GLU A 1 532 ? 20.437 9.140 -11.134 1.00 45.32 532 GLU A C 1
ATOM 4021 O O . GLU A 1 532 ? 20.809 9.996 -11.938 1.00 48.78 532 GLU A O 1
ATOM 4023 C CA . GLY B 2 1 ? 3.079 23.864 14.806 1.00 30.00 189 GLY D CA 1
ATOM 4024 C C . GLY B 2 1 ? 2.552 24.664 15.981 1.00 30.00 189 GLY D C 1
ATOM 4025 O O . GLY B 2 1 ? 1.698 25.535 15.818 1.00 30.00 189 GLY D O 1
ATOM 4026 N N . GLY B 2 2 ? 3.063 24.365 17.171 1.00 42.28 190 GLY D N 1
ATOM 4027 C CA . GLY B 2 2 ? 2.644 25.056 18.376 1.00 41.77 190 GLY D CA 1
ATOM 4028 C C . GLY B 2 2 ? 3.724 25.965 18.930 1.00 43.64 190 GLY D C 1
ATOM 4029 O O . GLY B 2 2 ? 3.435 27.040 19.454 1.00 48.18 190 GLY D O 1
ATOM 4030 N N . GLY B 2 3 ? 4.974 25.529 18.814 1.00 43.16 191 GLY D N 1
ATOM 4031 C CA . GLY B 2 3 ? 6.114 26.313 19.311 1.00 42.16 191 GLY D CA 1
ATOM 4032 C C . GLY B 2 3 ? 6.751 25.750 20.569 1.00 40.93 191 GLY D C 1
ATOM 4033 O O . GLY B 2 3 ? 7.685 26.337 21.110 1.00 42.45 191 GLY D O 1
ATOM 4034 N N . GLY B 2 4 ? 6.259 24.604 21.033 1.00 40.46 192 GLY D N 1
ATOM 4035 C CA . GLY B 2 4 ? 6.729 24.014 22.290 1.00 39.11 192 GLY D CA 1
ATOM 4036 C C . GLY B 2 4 ? 8.049 23.268 22.177 1.00 36.26 192 GLY D C 1
ATOM 4037 O O . GLY B 2 4 ? 8.669 23.234 21.125 1.00 34.80 192 GLY D O 1
ATOM 4038 N N . ALA B 2 5 ? 8.468 22.659 23.263 1.00 34.84 193 ALA D N 1
ATOM 4039 C CA . ALA B 2 5 ? 9.647 21.842 23.272 1.00 34.58 193 ALA D CA 1
ATOM 4040 C C . ALA B 2 5 ? 9.476 20.596 22.423 1.00 32.59 193 ALA D C 1
ATOM 4041 O O . ALA B 2 5 ? 8.399 20.100 22.270 1.00 31.50 193 ALA D O 1
ATOM 4043 N N . VAL B 2 6 ? 10.588 20.111 21.905 1.00 31.14 194 VAL D N 1
ATOM 4044 C CA . VAL B 2 6 ? 10.640 18.855 21.196 1.00 28.44 194 VAL D CA 1
ATOM 4045 C C . VAL B 2 6 ? 10.347 17.720 22.143 1.00 26.78 194 VAL D C 1
ATOM 4046 O O . VAL B 2 6 ? 10.956 17.622 23.160 1.00 26.72 194 VAL D O 1
ATOM 4050 N N . PRO B 2 7 ? 9.343 16.836 21.721 1.00 25.65 195 PRO D N 1
ATOM 4051 C CA . PRO B 2 7 ? 9.080 15.757 22.675 1.00 26.03 195 PRO D CA 1
ATOM 4052 C C . PRO B 2 7 ? 10.209 14.738 22.777 1.00 25.68 195 PRO D C 1
ATOM 4053 O O . PRO B 2 7 ? 11.049 14.703 21.927 1.00 23.69 195 PRO D O 1
ATOM 4057 N N . THR B 2 8 ? 10.168 13.923 23.813 1.00 26.00 196 THR D N 1
ATOM 4058 C CA . THR B 2 8 ? 11.167 12.894 24.017 1.00 27.18 196 THR D CA 1
ATOM 4059 C C . THR B 2 8 ? 10.530 11.524 23.931 1.00 25.52 196 THR D C 1
ATOM 4060 O O . THR B 2 8 ? 9.366 11.344 24.299 1.00 25.91 196 THR D O 1
ATOM 4064 N N . ALA B 2 9 ? 11.306 10.564 23.440 1.00 23.35 197 ALA D N 1
ATOM 4065 C CA . ALA B 2 9 ? 10.918 9.165 23.449 1.00 22.60 197 ALA D CA 1
ATOM 4066 C C . ALA B 2 9 ? 12.006 8.357 24.182 1.00 22.59 197 ALA D C 1
ATOM 4067 O O . ALA B 2 9 ? 13.179 8.445 23.843 1.00 19.77 197 ALA D O 1
ATOM 4069 N N . LYS B 2 10 ? 11.589 7.562 25.163 1.00 23.98 198 LYS D N 1
ATOM 4070 C CA . LYS B 2 10 ? 12.510 6.752 25.976 1.00 25.73 198 LYS D CA 1
ATOM 4071 C C . LYS B 2 10 ? 12.832 5.467 25.246 1.00 24.42 198 LYS D C 1
ATOM 4072 O O . LYS B 2 10 ? 11.937 4.696 24.900 1.00 22.81 198 LYS D O 1
ATOM 4078 N N . ALA B 2 11 ? 14.116 5.240 25.004 1.00 26.73 199 ALA D N 1
ATOM 4079 C CA . ALA B 2 11 ? 14.560 4.075 24.230 1.00 28.99 199 ALA D CA 1
ATOM 4080 C C . ALA B 2 11 ? 14.420 2.780 25.030 1.00 34.18 199 ALA D C 1
ATOM 4081 O O . ALA B 2 11 ? 14.153 2.813 26.249 1.00 35.36 199 ALA D O 1
#

Sequence (532 aa):
HHMLVIWINGDKGYNGLAQVGKKFEKDTGIKVTVEHPYKLEEKFPQVAATGGPDIIFWAHDRFGGYACSGLLAEITPDKAFQDKLYPFTWDAVRYNGKLIAYPIAVEALSLIYNKDLLPNPPKTWEEIPALDGELKAKGKSALMFNLQEPYFTWPLIAADGGYAFKYENGKYDIKDVGVDNAGAKAGLTFLVDLIKNKHMNADTDYSIAEAAFNKGETAMTINGPWAWSNIDTSKVNYGVTVLPTFKGQPSKPFVGVLSAGINAASPNKELAKEFLENYLLTDEGLEAVNKDKPLGAVALKSYEEELAKDPRIAATMENAQKGEIMPNIPQMSAFWYAVRRTAVINAASGRQTVDEALKDAQTNAGAIVTPYTIKGESMDPTLKDGERVAVNIVGYKTGLEKGNVVVFHANKNDDYVKRVIGVPGDKVEYKNDTLYVNGKKQDEPYLNYNLKHKQGDYITGTFQVKDLPNANPKSNVIPKGKYLVLGDNREVSKDSRAFGLIDEDQIVGKVSFRFWSHPQFEGGGGAVPTAKA

Foldseek 3Di:
DQAFEEEDAPLFLQVLLLVLQVVLCVVPVHHYHYDHDDPVLVCCVVCLQVPHGQKYKDFLQSQQLCVVVVFFDFDDDDPVLCVQFDPVQQVSQAHPRTRFWAFWAKKFKWKKFFCVLPVDDDQAPVCQVVVQVVLVVVQAAAEAEALLFCLQLQLLLPFQPADQFDQDPNDTDLLHGRLQDPSNLVSLVSVLVCCVSVSYPLPGHHVNRLVCVLQVRYGIYMDIQQSVVSSVVSPRPMDTAFQHHYPPGGRAGAMTGTTMTGTSNDPCSVVVSCSVRPRCLDLSNQVSRCNSGNRAQTRRVVNSVVVVVDVNSVRRVVNNVRYYHHHNHSLVVQLRVLVSQLSSCCNVVVDPNNVSSVSSSVRSSWDKDKDFDADPLQPPVPDHGDIFIFTFDPQPDDDDFQFWFWFAPDPPDIDIFGFHDDAQWQWWDAQAWIDINRRTDDDVSLVVDQVVDDDPGLAHTDAQLPFPPAVVVGSGRHPQWTFTGHSSSNPDDGCVPHNIDGNNGTGGTTDDDDPDDDPPD/DDPDDDDDDDD

Organism: Escherichia coli O157:H7 (NCBI:txid83334)

Nearest PDB structures (foldseek):
  4wvi-assembly1_A  TM=1.002E+00  e=0.000E+00  Escherichia coli K-12
  4wvh-assembly1_A  TM=1.001E+00  e=0.000E+00  Escherichia coli K-12
  4wvj-assembly1_A  TM=1.001E+00  e=0.000E+00  Escherichia coli K-12
  5ttd-assembly1_A  TM=8.709E-01  e=4.501E-74  Escherichia coli
  8iiy-assembly1_A  TM=8.446E-01  e=9.476E-73  Escherichia coli

B-factor: mean 25.06, std 8.67, range [10.87, 67.6]